Protein AF-0000000076605919 (afdb_homodimer)

pLDDT: mean 91.1, std 8.18, range [46.09, 98.62]

Structure (mmCIF, N/CA/C/O backbone):
data_AF-0000000076605919-model_v1
#
loop_
_entity.id
_entity.type
_entity.pdbx_description
1 polymer 'Transcriptional regulator, TetR family'
#
loop_
_atom_site.group_PDB
_atom_site.id
_atom_site.type_symbol
_atom_site.label_atom_id
_atom_site.label_alt_id
_atom_site.label_comp_id
_atom_site.label_asym_id
_atom_site.label_entity_id
_atom_site.label_seq_id
_atom_site.pdbx_PDB_ins_code
_atom_site.Cartn_x
_atom_site.Cartn_y
_atom_site.Cartn_z
_atom_site.occupancy
_atom_site.B_iso_or_equiv
_atom_site.auth_seq_id
_atom_site.auth_comp_id
_atom_site.auth_asym_id
_atom_site.auth_atom_id
_atom_site.pdbx_PDB_model_num
ATOM 1 N N . MET A 1 1 ? -5.254 40.125 13.047 1 65 1 MET A N 1
ATOM 2 C CA . MET A 1 1 ? -5.957 39.031 12.359 1 65 1 MET A CA 1
ATOM 3 C C . MET A 1 1 ? -7.449 39.344 12.266 1 65 1 MET A C 1
ATOM 5 O O . MET A 1 1 ? -8.062 39.75 13.25 1 65 1 MET A O 1
ATOM 9 N N . GLU A 1 2 ? -7.906 39.219 11.023 1 86.38 2 GLU A N 1
ATOM 10 C CA . GLU A 1 2 ? -9.336 39.438 10.82 1 86.38 2 GLU A CA 1
ATOM 11 C C . GLU A 1 2 ? -10.164 38.406 11.594 1 86.38 2 GLU A C 1
ATOM 13 O O . GLU A 1 2 ? -9.695 37.281 11.867 1 86.38 2 GLU A O 1
ATOM 18 N N . ILE A 1 3 ? -11.234 38.875 12.297 1 90.44 3 ILE A N 1
ATOM 19 C CA . ILE A 1 3 ? -12.125 38.062 13.125 1 90.44 3 ILE A CA 1
ATOM 20 C C . ILE A 1 3 ? -12.422 36.75 12.43 1 90.44 3 ILE A C 1
ATOM 22 O O . ILE A 1 3 ? -12.516 35.688 13.078 1 90.44 3 ILE A O 1
ATOM 26 N N . ARG A 1 4 ? -12.5 36.781 11.195 1 92.44 4 ARG A N 1
ATOM 27 C CA . ARG A 1 4 ? -12.773 35.562 10.414 1 92.44 4 ARG A CA 1
ATOM 28 C C . ARG A 1 4 ? -11.648 34.531 10.57 1 92.44 4 ARG A C 1
ATOM 30 O O . ARG A 1 4 ? -11.914 33.375 10.797 1 92.44 4 ARG A O 1
ATOM 37 N N . GLU A 1 5 ? -10.445 35 10.492 1 92.56 5 GLU A N 1
ATOM 38 C CA . GLU A 1 5 ? -9.281 34.125 10.594 1 92.56 5 GLU A CA 1
ATOM 39 C C . GLU A 1 5 ? -9.148 33.562 12.008 1 92.56 5 GLU A C 1
ATOM 41 O O . GLU A 1 5 ? -8.742 32.406 12.188 1 92.56 5 GLU A O 1
ATOM 46 N N . ARG A 1 6 ? -9.484 34.344 12.914 1 93.38 6 ARG A N 1
ATOM 47 C CA . ARG A 1 6 ? -9.422 33.906 14.297 1 93.38 6 ARG A CA 1
ATOM 48 C C . ARG A 1 6 ? -10.438 32.812 14.57 1 93.38 6 ARG A C 1
ATOM 50 O O . ARG A 1 6 ? -10.148 31.859 15.297 1 93.38 6 ARG A O 1
ATOM 57 N N . ILE A 1 7 ? -11.609 33 14 1 94.19 7 ILE A N 1
ATOM 58 C CA . ILE A 1 7 ? -12.648 32 14.156 1 94.19 7 ILE A CA 1
ATOM 59 C C . ILE A 1 7 ? -12.188 30.688 13.523 1 94.19 7 ILE A C 1
ATOM 61 O O . ILE A 1 7 ? -12.312 29.625 14.125 1 94.19 7 ILE A O 1
ATOM 65 N N . LEU A 1 8 ? -11.609 30.781 12.398 1 94.19 8 LEU A N 1
ATOM 66 C CA . LEU A 1 8 ? -11.164 29.594 11.672 1 94.19 8 LEU A CA 1
ATOM 67 C C . LEU A 1 8 ? -10.07 28.875 12.445 1 94.19 8 LEU A C 1
ATOM 69 O O . LEU A 1 8 ? -10.086 27.641 12.539 1 94.19 8 LEU A O 1
ATOM 73 N N . ASP A 1 9 ? -9.18 29.609 12.969 1 93.19 9 ASP A N 1
ATOM 74 C CA . ASP A 1 9 ? -8.07 29.016 13.711 1 93.19 9 ASP A CA 1
ATOM 75 C C . ASP A 1 9 ? -8.562 28.312 14.969 1 93.19 9 ASP A C 1
ATOM 77 O O . ASP A 1 9 ? -8.18 27.172 15.242 1 93.19 9 ASP A O 1
ATOM 81 N N . THR A 1 10 ? -9.398 29.016 15.664 1 95 10 THR A N 1
ATOM 82 C CA . THR A 1 10 ? -9.914 28.453 16.922 1 95 10 THR A CA 1
ATOM 83 C C . THR A 1 10 ? -10.805 27.25 16.641 1 95 10 THR A C 1
ATOM 85 O O . THR A 1 10 ? -10.633 26.203 17.25 1 95 10 THR A O 1
ATOM 88 N N . ALA A 1 11 ? -11.773 27.453 15.766 1 95.69 11 ALA A N 1
ATOM 89 C CA . ALA A 1 11 ? -12.68 26.359 15.43 1 95.69 11 ALA A CA 1
ATOM 90 C C . ALA A 1 11 ? -11.922 25.172 14.852 1 95.69 11 ALA A C 1
ATOM 92 O O . ALA A 1 11 ? -12.18 24.016 15.211 1 95.69 11 ALA A O 1
ATOM 93 N N . GLY A 1 12 ? -10.984 25.438 13.953 1 94.44 12 GLY A N 1
ATOM 94 C CA . GLY A 1 12 ? -10.164 24.391 13.375 1 94.44 12 GLY A CA 1
ATOM 95 C C . GLY A 1 12 ? -9.43 23.562 14.414 1 94.44 12 GLY A C 1
ATOM 96 O O . GLY A 1 12 ? -9.438 22.328 14.352 1 94.44 12 GLY A O 1
ATOM 97 N N . LYS A 1 13 ? -8.867 24.281 15.336 1 93.69 13 LYS A N 1
ATOM 98 C CA . LYS A 1 13 ? -8.156 23.609 16.406 1 93.69 13 LYS A CA 1
ATOM 99 C C . LYS A 1 13 ? -9.102 22.75 17.25 1 93.69 13 LYS A C 1
ATOM 101 O O . LYS A 1 13 ? -8.75 21.641 17.656 1 93.69 13 LYS A O 1
ATOM 106 N N . MET A 1 14 ? -10.227 23.312 17.469 1 95.56 14 MET A N 1
ATOM 107 C CA . MET A 1 14 ? -11.219 22.562 18.234 1 95.56 14 MET A CA 1
ATOM 108 C C . MET A 1 14 ? -11.656 21.312 17.469 1 95.56 14 MET A C 1
ATOM 110 O O . MET A 1 14 ? -11.781 20.234 18.062 1 95.56 14 MET A O 1
ATOM 114 N N . PHE A 1 15 ? -11.875 21.469 16.156 1 95.5 15 PHE A N 1
ATOM 115 C CA . PHE A 1 15 ? -12.234 20.328 15.328 1 95.5 15 PHE A CA 1
ATOM 116 C C . PHE A 1 15 ? -11.156 19.25 15.398 1 95.5 15 PHE A C 1
ATOM 118 O O . PHE A 1 15 ? -11.461 18.062 15.602 1 95.5 15 PHE A O 1
ATOM 125 N N . PHE A 1 16 ? -9.945 19.641 15.383 1 91.06 16 PHE A N 1
ATOM 126 C CA . PHE A 1 16 ? -8.797 18.75 15.344 1 91.06 16 PHE A CA 1
ATOM 127 C C . PHE A 1 16 ? -8.648 18 16.672 1 91.06 16 PHE A C 1
ATOM 129 O O . PHE A 1 16 ? -8.266 16.828 16.688 1 91.06 16 PHE A O 1
ATOM 136 N N . THR A 1 17 ? -8.93 18.688 17.75 1 91 17 THR A N 1
ATOM 137 C CA . THR A 1 17 ? -8.57 18.156 19.062 1 91 17 THR A CA 1
ATOM 138 C C . THR A 1 17 ? -9.758 17.422 19.672 1 91 17 THR A C 1
ATOM 140 O O . THR A 1 17 ? -9.578 16.469 20.438 1 91 17 THR A O 1
ATOM 143 N N . GLU A 1 18 ? -10.953 17.859 19.297 1 92.25 18 GLU A N 1
ATOM 144 C CA . GLU A 1 18 ? -12.109 17.328 20.016 1 92.25 18 GLU A CA 1
ATOM 145 C C . GLU A 1 18 ? -12.992 16.484 19.094 1 92.25 18 GLU A C 1
ATOM 147 O O . GLU A 1 18 ? -13.852 15.734 19.562 1 92.25 18 GLU A O 1
ATOM 152 N N . GLY A 1 19 ? -12.766 16.625 17.844 1 92.81 19 GLY A N 1
ATOM 153 C CA . GLY A 1 19 ? -13.688 16.047 16.875 1 92.81 19 GLY A CA 1
ATOM 154 C C . GLY A 1 19 ? -14.711 17.031 16.359 1 92.81 19 GLY A C 1
ATOM 155 O O . GLY A 1 19 ? -15.141 17.938 17.078 1 92.81 19 GLY A O 1
ATOM 156 N N . ILE A 1 20 ? -15.141 16.797 15.188 1 94.88 20 ILE A N 1
ATOM 157 C CA . ILE A 1 20 ? -16 17.75 14.5 1 94.88 20 ILE A CA 1
ATOM 158 C C . ILE A 1 20 ? -17.391 17.75 15.156 1 94.88 20 ILE A C 1
ATOM 160 O O . ILE A 1 20 ? -17.938 18.828 15.438 1 94.88 20 ILE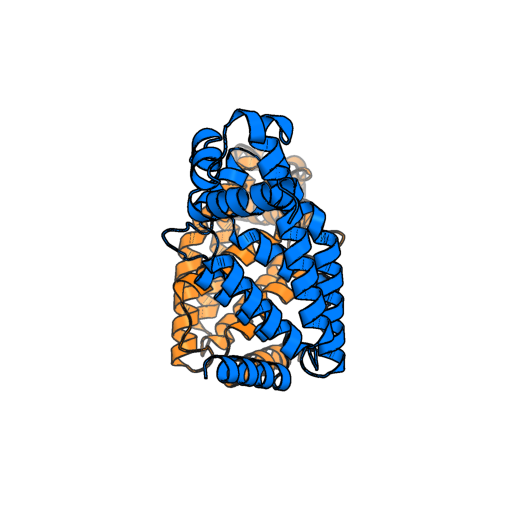 A O 1
ATOM 164 N N . ARG A 1 21 ? -17.938 16.594 15.422 1 93.06 21 ARG A N 1
ATOM 165 C CA . ARG A 1 21 ? -19.312 16.469 15.914 1 93.06 21 ARG A CA 1
ATOM 166 C C . ARG A 1 21 ? -19.438 17.047 17.312 1 93.06 21 ARG A C 1
ATOM 168 O O . ARG A 1 21 ? -20.5 17.578 17.688 1 93.06 21 ARG A O 1
ATOM 175 N N . ARG A 1 22 ? -18.469 17 18.031 1 93.12 22 ARG A N 1
ATOM 176 C CA . ARG A 1 22 ? -18.516 17.422 19.422 1 93.12 22 ARG A CA 1
ATOM 177 C C . ARG A 1 22 ? -18.438 18.938 19.547 1 93.12 22 ARG A C 1
ATOM 179 O O . ARG A 1 22 ? -18.875 19.5 20.562 1 93.12 22 ARG A O 1
ATOM 186 N N . VAL A 1 23 ? -17.891 19.5 18.625 1 96.38 23 VAL A N 1
ATOM 187 C CA . VAL A 1 23 ? -17.734 20.953 18.672 1 96.38 23 VAL A CA 1
ATOM 188 C C . VAL A 1 23 ? -19.031 21.641 18.266 1 96.38 23 VAL A C 1
ATOM 190 O O . VAL A 1 23 ? -19.625 21.297 17.219 1 96.38 23 VAL A O 1
ATOM 193 N N . THR A 1 24 ? -19.547 22.5 19.109 1 94.81 24 THR A N 1
ATOM 194 C CA . THR A 1 24 ? -20.766 23.266 18.797 1 94.81 24 THR A CA 1
ATOM 195 C C . THR A 1 24 ? -20.438 24.734 18.562 1 94.81 24 THR A C 1
ATOM 197 O O . THR A 1 24 ? -19.344 25.203 18.938 1 94.81 24 THR A O 1
ATOM 200 N N . MET A 1 25 ? -21.438 25.391 17.938 1 95.38 25 MET A N 1
ATOM 201 C CA . MET A 1 25 ? -21.266 26.828 17.734 1 95.38 25 MET A CA 1
ATOM 202 C C . MET A 1 25 ? -21.156 27.547 19.078 1 95.38 25 MET A C 1
ATOM 204 O O . MET A 1 25 ? -20.391 28.516 19.203 1 95.38 25 MET A O 1
ATOM 208 N N . ASP A 1 26 ? -21.844 27.016 20.016 1 95.69 26 ASP A N 1
ATOM 209 C CA . ASP A 1 26 ? -21.797 27.594 21.359 1 95.69 26 ASP A CA 1
ATOM 210 C C . ASP A 1 26 ? -20.406 27.453 21.969 1 95.69 26 ASP A C 1
ATOM 212 O O . ASP A 1 26 ? -19.891 28.375 22.594 1 95.69 26 ASP A O 1
ATOM 216 N N . ALA A 1 27 ? -19.844 26.391 21.828 1 96.38 27 ALA A N 1
ATOM 217 C CA . ALA A 1 27 ? -18.516 26.125 22.375 1 96.38 27 ALA A CA 1
ATOM 218 C C . ALA A 1 27 ? -17.469 27.016 21.719 1 96.38 27 ALA A C 1
ATOM 220 O O . ALA A 1 27 ? -16.562 27.516 22.391 1 96.38 27 ALA A O 1
ATOM 221 N N . ILE A 1 28 ? -17.562 27.141 20.391 1 96.75 28 ILE A N 1
ATOM 222 C CA . ILE A 1 28 ? -16.641 27.984 19.656 1 96.75 28 ILE A CA 1
ATOM 223 C C . ILE A 1 28 ? -16.766 29.422 20.156 1 96.75 28 ILE A C 1
ATOM 225 O O . ILE A 1 28 ? -15.758 30.094 20.422 1 96.75 28 ILE A O 1
ATOM 229 N N . ALA A 1 29 ? -17.969 29.875 20.312 1 96.44 29 ALA A N 1
ATOM 230 C CA . ALA A 1 29 ? -18.234 31.234 20.781 1 96.44 29 ALA A CA 1
ATOM 231 C C . ALA A 1 29 ? -17.625 31.453 22.172 1 96.44 29 ALA A C 1
ATOM 233 O O . ALA A 1 29 ? -16.984 32.469 22.406 1 96.44 29 ALA A O 1
ATOM 234 N N . ARG A 1 30 ? -17.844 30.5 23 1 96.5 30 ARG A N 1
ATOM 235 C CA . ARG A 1 30 ? -17.328 30.578 24.359 1 96.5 30 ARG A CA 1
ATOM 236 C C . ARG A 1 30 ? -15.805 30.625 24.375 1 96.5 30 ARG A C 1
ATOM 238 O O . ARG A 1 30 ? -15.211 31.438 25.094 1 96.5 30 ARG A O 1
ATOM 245 N N . LYS A 1 31 ? -15.219 29.844 23.609 1 95.69 31 LYS A N 1
ATOM 246 C CA . LYS A 1 31 ? -13.766 29.781 23.547 1 95.69 31 LYS A CA 1
ATOM 247 C C . LYS A 1 31 ? -13.188 31.094 23.016 1 95.69 31 LYS A C 1
ATOM 249 O O . LYS A 1 31 ? -12.109 31.516 23.438 1 95.69 31 LYS A O 1
ATOM 254 N N . MET A 1 32 ? -13.906 31.688 22.125 1 95.25 32 MET A N 1
ATOM 255 C CA . MET A 1 32 ? -13.453 32.938 21.484 1 95.25 32 MET A CA 1
ATOM 256 C C . MET A 1 32 ? -13.805 34.156 22.328 1 95.25 32 MET A C 1
ATOM 258 O O . MET A 1 32 ? -13.297 35.25 22.094 1 95.25 32 MET A O 1
ATOM 262 N N . GLY A 1 33 ? -14.688 33.938 23.266 1 94.81 33 GLY A N 1
ATOM 263 C CA . GLY A 1 33 ? -15.148 35.031 24.078 1 94.81 33 GLY A CA 1
ATOM 264 C C . GLY A 1 33 ? -16.062 36 23.328 1 94.81 33 GLY A C 1
ATOM 265 O O . GLY A 1 33 ? -15.945 37.219 23.469 1 94.81 33 GLY A O 1
ATOM 266 N N . MET A 1 34 ? -16.812 35.438 22.453 1 94.5 34 MET A N 1
ATOM 267 C CA . MET A 1 34 ? -17.75 36.25 21.688 1 94.5 34 MET A CA 1
ATOM 268 C C . MET A 1 34 ? -19.141 35.625 21.672 1 94.5 34 MET A C 1
ATOM 270 O O . MET A 1 34 ? -19.328 34.5 22.141 1 94.5 34 MET A O 1
ATOM 274 N N . SER A 1 35 ? -20.125 36.406 21.203 1 92.5 35 SER A N 1
ATOM 275 C CA . SER A 1 35 ? -21.484 35.875 21.109 1 92.5 35 SER A CA 1
ATOM 276 C C . SER A 1 35 ? -21.625 34.938 19.906 1 92.5 35 SER A C 1
ATOM 278 O O . SER A 1 35 ? -20.922 35.094 18.906 1 92.5 35 SER A O 1
ATOM 280 N N . LYS A 1 36 ? -22.578 34.062 20.062 1 93.75 36 LYS A N 1
ATOM 281 C CA . LYS A 1 36 ? -22.938 33.219 18.938 1 93.75 36 LYS A CA 1
ATOM 282 C C . LYS A 1 36 ? -23.422 34.031 17.734 1 93.75 36 LYS A C 1
ATOM 284 O O . LYS A 1 36 ? -23.141 33.688 16.594 1 93.75 36 LYS A O 1
ATOM 289 N N . ARG A 1 37 ? -24.031 35.062 18.031 1 94.06 37 ARG A N 1
ATOM 290 C CA . ARG A 1 37 ? -24.547 35.969 16.984 1 94.06 37 ARG A CA 1
ATOM 291 C C . ARG A 1 37 ? -23.406 36.5 16.141 1 94.06 37 ARG A C 1
ATOM 293 O O . ARG A 1 37 ? -23.516 36.594 14.914 1 94.06 37 ARG A O 1
ATOM 300 N N . THR A 1 38 ? -22.375 36.875 16.719 1 93.81 38 THR A N 1
ATOM 301 C CA . THR A 1 38 ? -21.203 37.406 16.031 1 93.81 38 THR A CA 1
ATOM 302 C C . THR A 1 38 ? -20.641 36.375 15.055 1 93.81 38 THR A C 1
ATOM 304 O O . THR A 1 38 ? -20.25 36.719 13.938 1 93.81 38 THR A O 1
ATOM 307 N N . ILE A 1 39 ? -20.594 35.125 15.492 1 94.94 39 ILE A N 1
ATOM 308 C CA . ILE A 1 39 ? -20.047 34.062 14.641 1 94.94 39 ILE A CA 1
ATOM 309 C C . ILE A 1 39 ? -20.969 33.844 13.445 1 94.94 39 ILE A C 1
ATOM 311 O O . ILE A 1 39 ? -20.5 33.688 12.32 1 94.94 39 ILE A O 1
ATOM 315 N N . TYR A 1 40 ? -22.281 34.031 13.688 1 94.69 40 TYR A N 1
ATOM 316 C CA . TYR A 1 40 ? -23.281 33.781 12.648 1 94.69 40 TYR A CA 1
ATOM 317 C C . TYR A 1 40 ? -23.312 34.906 11.633 1 94.69 40 TYR A C 1
ATOM 319 O O . TYR A 1 40 ? -23.797 34.75 10.516 1 94.69 40 TYR A O 1
ATOM 327 N N . GLU A 1 41 ? -22.797 36 12.031 1 95 41 GLU A N 1
ATOM 328 C CA . GLU A 1 41 ? -22.656 37.094 11.094 1 95 41 GLU A CA 1
ATOM 329 C C . GLU A 1 41 ? -21.594 36.812 10.039 1 95 41 GLU A C 1
ATOM 331 O O . GLU A 1 41 ? -21.656 37.344 8.93 1 95 41 GLU A O 1
ATOM 336 N N . ILE A 1 42 ? -20.734 36.062 10.391 1 94.5 42 ILE A N 1
ATOM 337 C CA . ILE A 1 42 ? -19.594 35.781 9.523 1 94.5 42 ILE A CA 1
ATOM 338 C C . ILE A 1 42 ? -19.781 34.438 8.82 1 94.5 42 ILE A C 1
ATOM 340 O O . ILE A 1 42 ? -19.469 34.312 7.637 1 94.5 42 ILE A O 1
ATOM 344 N N . PHE A 1 43 ? -20.297 33.406 9.609 1 96.31 43 PHE A N 1
ATOM 345 C CA . PHE A 1 43 ? -20.516 32.062 9.07 1 96.31 43 PHE A CA 1
ATOM 346 C C . PHE A 1 43 ? -21.969 31.641 9.281 1 96.31 43 PHE A C 1
ATOM 348 O O . PHE A 1 43 ? -22.516 31.781 10.375 1 96.31 43 PHE A O 1
ATOM 355 N N . LYS A 1 44 ? -22.469 31.031 8.258 1 94.88 44 LYS A N 1
ATOM 356 C CA . LYS A 1 44 ? -23.875 30.656 8.273 1 94.88 44 LYS A CA 1
ATOM 357 C C . LYS A 1 44 ? -24.109 29.484 9.234 1 94.88 44 LYS A C 1
ATOM 359 O O . LYS A 1 44 ? -25.141 29.438 9.898 1 94.88 44 LYS A O 1
ATOM 364 N N . ASP A 1 45 ? -23.234 28.594 9.242 1 93.56 45 ASP A N 1
ATOM 365 C CA . ASP A 1 45 ? -23.359 27.406 10.078 1 93.56 45 ASP A CA 1
ATOM 366 C C . ASP A 1 45 ? -22.016 26.734 10.312 1 93.56 45 ASP A C 1
ATOM 368 O O . ASP A 1 45 ? -20.984 27.25 9.852 1 93.56 45 ASP A O 1
ATOM 372 N N . LYS A 1 46 ? -22 25.75 11.078 1 93.44 46 LYS A N 1
ATOM 373 C CA . LYS A 1 46 ? -20.797 25.031 11.43 1 93.44 46 LYS A CA 1
ATOM 374 C C . LYS A 1 46 ? -20.125 24.438 10.188 1 93.44 46 LYS A C 1
ATOM 376 O O . LYS A 1 46 ? -18.891 24.375 10.102 1 93.44 46 LYS A O 1
ATOM 381 N N . ASN A 1 47 ? -20.906 24.031 9.227 1 92.94 47 ASN A N 1
ATOM 382 C CA . ASN A 1 47 ? -20.359 23.438 8.008 1 92.94 47 ASN A CA 1
ATOM 383 C C . ASN A 1 47 ? -19.516 24.422 7.219 1 92.94 47 ASN A C 1
ATOM 385 O O . ASN A 1 47 ? -18.5 24.047 6.625 1 92.94 47 ASN A O 1
ATOM 389 N N . GLU A 1 48 ? -19.938 25.547 7.227 1 94.81 48 GLU A N 1
ATOM 390 C CA . GLU A 1 48 ? -19.172 26.578 6.543 1 94.81 48 GLU A CA 1
ATOM 391 C C . GLU A 1 48 ? -17.828 26.812 7.234 1 94.81 48 GLU A C 1
ATOM 393 O O . GLU A 1 48 ? -16.812 27.016 6.574 1 94.81 48 GLU A O 1
ATOM 398 N N . ILE A 1 49 ? -17.859 26.828 8.523 1 95.62 49 ILE A N 1
ATOM 399 C CA . ILE A 1 49 ? -16.625 26.984 9.289 1 95.62 49 ILE A CA 1
ATOM 400 C C . ILE A 1 49 ? -15.695 25.812 9.008 1 95.62 49 ILE A C 1
ATOM 402 O O . ILE A 1 49 ? -14.492 26 8.797 1 95.62 49 ILE A O 1
ATOM 406 N N . LEU A 1 50 ? -16.281 24.641 9 1 94.94 50 LEU A N 1
ATOM 407 C CA . LEU A 1 50 ? -15.508 23.438 8.758 1 94.94 50 LEU A CA 1
ATOM 408 C C . LEU A 1 50 ? -14.844 23.469 7.391 1 94.94 50 LEU A C 1
ATOM 410 O O . LEU A 1 50 ? -13.633 23.234 7.277 1 94.94 50 LEU A O 1
ATOM 414 N N . ARG A 1 51 ? -15.57 23.812 6.434 1 92.94 51 ARG A N 1
ATOM 415 C CA . ARG A 1 51 ? -15.039 23.891 5.074 1 92.94 51 ARG A CA 1
ATOM 416 C C . ARG A 1 51 ? -13.922 24.922 4.977 1 92.94 51 ARG A C 1
ATOM 418 O O . ARG A 1 51 ? -12.883 24.656 4.371 1 92.94 51 ARG A O 1
ATOM 425 N N . ALA A 1 52 ? -14.195 26.016 5.527 1 93.94 52 ALA A N 1
ATOM 426 C CA . ALA A 1 52 ? -13.203 27.094 5.484 1 93.94 52 ALA A CA 1
ATOM 427 C C . ALA A 1 52 ? -11.953 26.719 6.273 1 93.94 52 ALA A C 1
ATOM 429 O O . ALA A 1 52 ? -10.836 27.062 5.879 1 93.94 52 ALA A O 1
ATOM 430 N N . SER A 1 53 ? -12.156 26.094 7.395 1 93.06 53 SER A N 1
ATOM 431 C CA . SER A 1 53 ? -11.023 25.672 8.211 1 93.06 53 SER A CA 1
ATOM 432 C C . SER A 1 53 ? -10.172 24.641 7.492 1 93.06 53 SER A C 1
ATOM 434 O O . SER A 1 53 ? -8.945 24.641 7.609 1 93.06 53 SER A O 1
ATOM 436 N N . ILE A 1 54 ? -10.758 23.75 6.773 1 89.62 54 ILE A N 1
ATOM 437 C CA . ILE A 1 54 ? -10.055 22.75 5.992 1 89.62 54 ILE A CA 1
ATOM 438 C C . ILE A 1 54 ? -9.25 23.422 4.883 1 89.62 54 ILE A C 1
ATOM 440 O O . ILE A 1 54 ? -8.078 23.109 4.676 1 89.62 54 ILE A O 1
ATOM 444 N N . ALA A 1 55 ? -9.93 24.328 4.246 1 88.81 55 ALA A N 1
ATOM 445 C CA . ALA A 1 55 ? -9.25 25.062 3.184 1 88.81 55 ALA A CA 1
ATOM 446 C C . ALA A 1 55 ? -8.039 25.812 3.721 1 88.81 55 ALA A C 1
ATOM 448 O O . ALA A 1 55 ? -6.988 25.859 3.072 1 88.81 55 ALA A O 1
ATOM 449 N N . ASP A 1 56 ? -8.227 26.359 4.84 1 88.75 56 ASP A N 1
ATOM 450 C CA . ASP A 1 56 ? -7.141 27.094 5.484 1 88.75 56 ASP A CA 1
ATOM 451 C C . ASP A 1 56 ? -5.988 26.172 5.855 1 88.75 56 ASP A C 1
ATOM 453 O O . ASP A 1 56 ? -4.82 26.516 5.676 1 88.75 56 ASP A O 1
ATOM 457 N N . LEU A 1 57 ? -6.309 25.094 6.34 1 84.69 57 LEU A N 1
ATOM 458 C CA . LEU A 1 57 ? -5.309 24.109 6.719 1 84.69 57 LEU A CA 1
ATOM 459 C C . LEU A 1 57 ? -4.531 23.625 5.5 1 84.69 57 LEU A C 1
ATOM 461 O O . LEU A 1 57 ? -3.307 23.484 5.555 1 84.69 57 LEU A O 1
ATOM 465 N N . ILE A 1 58 ? -5.203 23.359 4.492 1 84.88 58 ILE A N 1
ATOM 466 C CA . ILE A 1 58 ? -4.586 22.922 3.248 1 84.88 58 ILE A CA 1
ATOM 467 C C . ILE A 1 58 ? -3.607 23.969 2.748 1 84.88 58 ILE A C 1
ATOM 469 O O . ILE A 1 58 ? -2.48 23.656 2.361 1 84.88 58 ILE A O 1
ATOM 473 N N . ALA A 1 59 ? -4.062 25.219 2.771 1 87.31 59 ALA A N 1
ATOM 474 C CA . ALA A 1 59 ? -3.221 26.312 2.316 1 87.31 59 ALA A CA 1
ATOM 475 C C . ALA A 1 59 ? -1.972 26.453 3.182 1 87.31 59 ALA A C 1
ATOM 477 O O . ALA A 1 59 ? -0.874 26.672 2.668 1 87.31 59 ALA A O 1
ATOM 478 N N . LYS A 1 60 ? -2.137 26.297 4.422 1 87.69 60 LYS A N 1
ATOM 479 C CA . LYS A 1 60 ? -1.014 26.375 5.352 1 87.69 60 LYS A CA 1
ATOM 480 C C . LYS A 1 60 ? -0.02 25.25 5.117 1 87.69 60 LYS A C 1
ATOM 482 O O . LYS A 1 60 ? 1.193 25.453 5.145 1 87.69 60 LYS A O 1
ATOM 487 N N . ASN A 1 61 ? -0.519 24.047 4.965 1 87 61 ASN A N 1
ATOM 488 C CA . ASN A 1 61 ? 0.34 22.906 4.695 1 87 61 ASN A CA 1
ATOM 489 C C . ASN A 1 61 ? 1.107 23.062 3.387 1 87 61 ASN A C 1
ATOM 491 O O . ASN A 1 61 ? 2.285 22.719 3.303 1 87 61 ASN A O 1
ATOM 495 N N . GLU A 1 62 ? 0.436 23.562 2.4 1 86.75 62 GLU A N 1
ATOM 496 C CA . GLU A 1 62 ? 1.079 23.797 1.112 1 86.75 62 GLU A CA 1
ATOM 497 C C . GLU A 1 62 ? 2.217 24.812 1.243 1 86.75 62 GLU A C 1
ATOM 499 O O . GLU A 1 62 ? 3.273 24.641 0.631 1 86.75 62 GLU A O 1
ATOM 504 N N . LEU A 1 63 ? 1.977 25.828 1.983 1 91.75 63 LEU A N 1
ATOM 505 C CA . LEU A 1 63 ? 3.004 26.828 2.203 1 91.75 63 LEU A CA 1
ATOM 506 C C . LEU A 1 63 ? 4.203 26.234 2.932 1 91.75 63 LEU A C 1
ATOM 508 O O . LEU A 1 63 ? 5.352 26.516 2.572 1 91.75 63 LEU A O 1
ATOM 512 N N . GLU A 1 64 ? 3.904 25.453 3.895 1 91.88 64 GLU A N 1
ATOM 513 C CA . GLU A 1 64 ? 4.969 24.812 4.66 1 91.88 64 GLU A CA 1
ATOM 514 C C . GLU A 1 64 ? 5.785 23.859 3.789 1 91.88 64 GLU A C 1
ATOM 516 O O . GLU A 1 64 ? 7.012 23.812 3.883 1 91.88 64 GLU A O 1
ATOM 521 N N . LEU A 1 65 ? 5.164 23.125 2.984 1 89.56 65 LEU A N 1
ATOM 522 C CA . LEU A 1 65 ? 5.836 22.172 2.111 1 89.56 65 LEU A CA 1
ATOM 523 C C . LEU A 1 65 ? 6.664 22.906 1.052 1 89.56 65 LEU A C 1
ATOM 525 O O . LEU A 1 65 ? 7.734 22.422 0.664 1 89.56 65 LEU A O 1
ATOM 529 N N . ASN A 1 66 ? 6.098 23.984 0.591 1 92.19 66 ASN A N 1
ATOM 530 C CA . ASN A 1 66 ? 6.855 24.781 -0.368 1 92.19 66 ASN A CA 1
ATOM 531 C C . ASN A 1 66 ? 8.109 25.375 0.261 1 92.19 66 ASN A C 1
ATOM 533 O O . ASN A 1 66 ? 9.164 25.438 -0.379 1 92.19 66 ASN A O 1
ATOM 537 N N . GLU A 1 67 ? 7.973 25.797 1.45 1 95.44 67 GLU A N 1
ATOM 538 C CA . GLU A 1 67 ? 9.141 26.297 2.168 1 95.44 67 GLU A CA 1
ATOM 539 C C . GLU A 1 67 ? 10.172 25.188 2.375 1 95.44 67 GLU A C 1
ATOM 541 O O . GLU A 1 67 ? 11.375 25.422 2.26 1 95.44 67 GLU A O 1
ATOM 546 N N . LEU A 1 68 ? 9.695 24.047 2.682 1 94.94 68 LEU A N 1
ATOM 547 C CA . LEU A 1 68 ? 10.57 22.891 2.848 1 94.94 68 LEU A CA 1
ATOM 548 C C . LEU A 1 68 ? 11.32 22.578 1.556 1 94.94 68 LEU A C 1
ATOM 550 O O . LEU A 1 68 ? 12.508 22.266 1.583 1 94.94 68 LEU A O 1
ATOM 554 N N . LYS A 1 69 ? 10.633 22.672 0.494 1 94.12 69 LYS A N 1
ATOM 555 C CA . LYS A 1 69 ? 11.227 22.438 -0.818 1 94.12 69 LYS A CA 1
ATOM 556 C C . LYS A 1 69 ? 12.352 23.438 -1.098 1 94.12 69 LYS A C 1
ATOM 558 O O . LYS A 1 69 ? 13.398 23.062 -1.62 1 94.12 69 LYS A O 1
ATOM 563 N N . GLU A 1 70 ? 12.109 24.672 -0.729 1 94.88 70 GLU A N 1
ATOM 564 C CA . GLU A 1 70 ? 13.055 25.75 -1 1 94.88 70 GLU A CA 1
ATOM 565 C C . GLU A 1 70 ? 14.297 25.625 -0.118 1 94.88 70 GLU A C 1
ATOM 567 O O . GLU A 1 70 ? 15.406 25.969 -0.542 1 94.88 70 GLU A O 1
ATOM 572 N N . ARG A 1 71 ? 14.133 25.094 0.984 1 95.38 71 ARG A N 1
ATOM 573 C CA . ARG A 1 71 ? 15.242 25.078 1.926 1 95.38 71 ARG A CA 1
ATOM 574 C C . ARG A 1 71 ? 16 23.766 1.851 1 95.38 71 ARG A C 1
ATOM 576 O O . ARG A 1 71 ? 17.125 23.656 2.365 1 95.38 71 ARG A O 1
ATOM 583 N N . SER A 1 72 ? 15.469 22.75 1.212 1 96.75 72 SER A N 1
ATOM 584 C CA . SER A 1 72 ? 16.109 21.438 1.131 1 96.75 72 SER A CA 1
ATOM 585 C C . SER A 1 72 ? 17.219 21.438 0.088 1 96.75 72 SER A C 1
ATOM 587 O O . SER A 1 72 ? 17.031 21.906 -1.035 1 96.75 72 SER A O 1
ATOM 589 N N . ALA A 1 73 ? 18.359 20.875 0.48 1 96.31 73 ALA A N 1
ATOM 590 C CA . ALA A 1 73 ? 19.531 20.875 -0.389 1 96.31 73 ALA A CA 1
ATOM 591 C C . ALA A 1 73 ? 19.438 19.766 -1.432 1 96.31 73 ALA A C 1
ATOM 593 O O . ALA A 1 73 ? 20.094 19.844 -2.48 1 96.31 73 ALA A O 1
ATOM 594 N N . ASN A 1 74 ? 18.766 18.766 -1.18 1 97.12 74 ASN A N 1
ATOM 595 C CA . ASN A 1 74 ? 18.609 17.625 -2.076 1 97.12 74 ASN A CA 1
ATOM 596 C C . ASN A 1 74 ? 17.297 16.875 -1.819 1 97.12 74 ASN A C 1
ATOM 598 O O . ASN A 1 74 ? 16.531 17.25 -0.931 1 97.12 74 ASN A O 1
ATOM 602 N N . SER A 1 75 ? 17.016 15.922 -2.619 1 97.75 75 SER A N 1
ATOM 603 C CA . SER A 1 75 ? 15.742 15.195 -2.582 1 97.75 75 SER A CA 1
ATOM 604 C C . SER A 1 75 ? 15.562 14.477 -1.251 1 97.75 75 SER A C 1
ATOM 606 O O . SER A 1 75 ? 14.453 14.422 -0.717 1 97.75 75 SER A O 1
ATOM 608 N N . MET A 1 76 ? 16.625 13.961 -0.662 1 97.88 76 MET A N 1
ATOM 609 C CA . MET A 1 76 ? 16.516 13.188 0.57 1 97.88 76 MET A CA 1
ATOM 610 C C . MET A 1 76 ? 16.219 14.094 1.759 1 97.88 76 MET A C 1
ATOM 612 O O . MET A 1 76 ? 15.461 13.719 2.656 1 97.88 76 MET A O 1
ATOM 616 N N . GLU A 1 77 ? 16.781 15.266 1.783 1 97.38 77 GLU A N 1
ATOM 617 C CA . GLU A 1 77 ? 16.438 16.234 2.818 1 97.38 77 GLU A CA 1
ATOM 618 C C . GLU A 1 77 ? 14.961 16.625 2.742 1 97.38 77 GLU A C 1
ATOM 620 O O . GLU A 1 77 ? 14.297 16.781 3.771 1 97.38 77 GLU A O 1
ATOM 625 N N . LEU A 1 78 ? 14.555 16.797 1.492 1 97.38 78 LEU A N 1
ATOM 626 C CA . LEU A 1 78 ? 13.148 17.109 1.3 1 97.38 78 LEU A CA 1
ATOM 627 C C . LEU A 1 78 ? 12.258 15.969 1.782 1 97.38 78 LEU A C 1
ATOM 629 O O . LEU A 1 78 ? 11.242 16.203 2.434 1 97.38 78 LEU A O 1
ATOM 633 N N . ILE A 1 79 ? 12.617 14.773 1.536 1 97.5 79 ILE A N 1
ATOM 634 C CA . ILE A 1 79 ? 11.859 13.586 1.922 1 97.5 79 ILE A CA 1
ATOM 635 C C . ILE A 1 79 ? 11.789 13.484 3.443 1 97.5 79 ILE A C 1
ATOM 637 O O . ILE A 1 79 ? 10.719 13.273 4.012 1 97.5 79 ILE A O 1
ATOM 641 N N . VAL A 1 80 ? 12.898 13.672 4.059 1 97.5 80 VAL A N 1
ATOM 642 C CA . VAL A 1 80 ? 12.945 13.57 5.512 1 97.5 80 VAL A CA 1
ATOM 643 C C . VAL A 1 80 ? 12.148 14.719 6.137 1 97.5 80 VAL A C 1
ATOM 645 O O . VAL A 1 80 ? 11.461 14.523 7.141 1 97.5 80 VAL A O 1
ATOM 648 N N . GLY A 1 81 ? 12.266 15.898 5.57 1 96.25 81 GLY A N 1
ATOM 649 C CA . GLY A 1 81 ? 11.438 17 6.02 1 96.25 81 GLY A CA 1
ATOM 650 C C . GLY A 1 81 ? 9.953 16.734 5.891 1 96.25 81 GLY A C 1
ATOM 651 O O . GLY A 1 81 ? 9.172 17.062 6.785 1 96.25 81 GLY A O 1
ATOM 652 N N . ALA A 1 82 ? 9.555 16.172 4.75 1 94.62 82 ALA A N 1
ATOM 653 C CA . ALA A 1 82 ? 8.156 15.805 4.531 1 94.62 82 ALA A CA 1
ATOM 654 C C . ALA A 1 82 ? 7.699 14.75 5.535 1 94.62 82 ALA A C 1
ATOM 656 O O . ALA A 1 82 ? 6.562 14.797 6.02 1 94.62 82 ALA A O 1
ATOM 657 N N . PHE A 1 83 ? 8.57 13.844 5.801 1 96.19 83 PHE A N 1
ATOM 658 C CA . PHE A 1 83 ? 8.297 12.812 6.797 1 96.19 83 PHE A CA 1
ATOM 659 C C . PHE A 1 83 ? 8.016 13.438 8.156 1 96.19 83 PHE A C 1
ATOM 661 O O . PHE A 1 83 ? 7.023 13.102 8.805 1 96.19 83 PHE A O 1
ATOM 668 N N . GLU A 1 84 ? 8.836 14.352 8.586 1 95.56 84 GLU A N 1
ATOM 669 C CA . GLU A 1 84 ? 8.664 15.031 9.867 1 95.56 84 GLU A CA 1
ATOM 670 C C . GLU A 1 84 ? 7.371 15.844 9.898 1 95.56 84 GLU A C 1
ATOM 672 O O . GLU A 1 84 ? 6.676 15.867 10.914 1 95.56 84 GLU A O 1
ATOM 677 N N . PHE A 1 85 ? 7.184 16.484 8.844 1 93.56 85 PHE A N 1
ATOM 678 C CA . PHE A 1 85 ? 5.945 17.234 8.719 1 93.56 85 PHE A CA 1
ATOM 679 C C . PHE A 1 85 ? 4.734 16.328 8.898 1 93.56 85 PHE A C 1
ATOM 681 O O . PHE A 1 85 ? 3.787 16.672 9.602 1 93.56 85 PHE A O 1
ATOM 688 N N . GLY A 1 86 ? 4.73 15.195 8.242 1 93 86 GLY A N 1
ATOM 689 C CA . GLY A 1 86 ? 3.643 14.234 8.367 1 93 86 GLY A CA 1
ATOM 690 C C . GLY A 1 86 ? 3.445 13.734 9.781 1 93 86 GLY A C 1
ATOM 691 O O . GLY A 1 86 ? 2.314 13.656 10.266 1 93 86 GLY A O 1
ATOM 692 N N . ILE A 1 87 ? 4.555 13.43 10.445 1 94.19 87 ILE A N 1
ATOM 693 C CA . ILE A 1 87 ? 4.492 12.961 11.82 1 94.19 87 ILE A CA 1
ATOM 694 C C . ILE A 1 87 ? 3.883 14.047 12.711 1 94.19 87 ILE A C 1
ATOM 696 O O . ILE A 1 87 ? 3.012 13.766 13.539 1 94.19 87 ILE A O 1
ATOM 700 N N . LYS A 1 88 ? 4.328 15.234 12.539 1 91.94 88 LYS A N 1
ATOM 701 C CA . LYS A 1 88 ? 3.814 16.359 13.312 1 91.94 88 LYS A CA 1
ATOM 702 C C . LYS A 1 88 ? 2.316 16.547 13.094 1 91.94 88 LYS A C 1
ATOM 704 O O . LYS A 1 88 ? 1.558 16.719 14.047 1 91.94 88 LYS A O 1
ATOM 709 N N . ALA A 1 89 ? 1.938 16.484 11.883 1 87.62 89 ALA A N 1
ATOM 710 C CA . ALA A 1 89 ? 0.532 16.672 11.531 1 87.62 89 ALA A CA 1
ATOM 711 C C . ALA A 1 89 ? -0.335 15.578 12.156 1 87.62 89 ALA A C 1
ATOM 713 O O . ALA A 1 89 ? -1.418 15.859 12.68 1 87.62 89 ALA A O 1
ATOM 714 N N . ILE A 1 90 ? 0.097 14.383 12.117 1 89.25 90 ILE A N 1
ATOM 715 C CA . ILE A 1 90 ? -0.641 13.242 12.648 1 89.25 90 ILE A CA 1
ATOM 716 C C . ILE A 1 90 ? -0.802 13.383 14.156 1 89.25 90 ILE A C 1
ATOM 718 O O . ILE A 1 90 ? -1.868 13.094 14.703 1 89.25 90 ILE A O 1
ATOM 722 N N . ASN A 1 91 ? 0.198 13.828 14.773 1 89.5 91 ASN A N 1
ATOM 723 C CA . ASN A 1 91 ? 0.181 13.953 16.219 1 89.5 91 ASN A CA 1
ATOM 724 C C . ASN A 1 91 ? -0.687 15.117 16.688 1 89.5 91 ASN A C 1
ATOM 726 O O . ASN A 1 91 ? -1.129 15.156 17.828 1 89.5 91 ASN A O 1
ATOM 730 N N . GLU A 1 92 ? -0.976 15.961 15.828 1 86.19 92 GLU A N 1
ATOM 731 C CA . GLU A 1 92 ? -1.732 17.156 16.172 1 86.19 92 GLU A CA 1
ATOM 732 C C . GLU A 1 92 ? -3.227 16.953 15.938 1 86.19 92 GLU A C 1
ATOM 734 O O . GLU A 1 92 ? -4.047 17.734 16.422 1 86.19 92 GLU A O 1
ATOM 739 N N . VAL A 1 93 ? -3.557 15.945 15.258 1 87.38 93 VAL A N 1
ATOM 740 C CA . VAL A 1 93 ? -4.957 15.781 14.883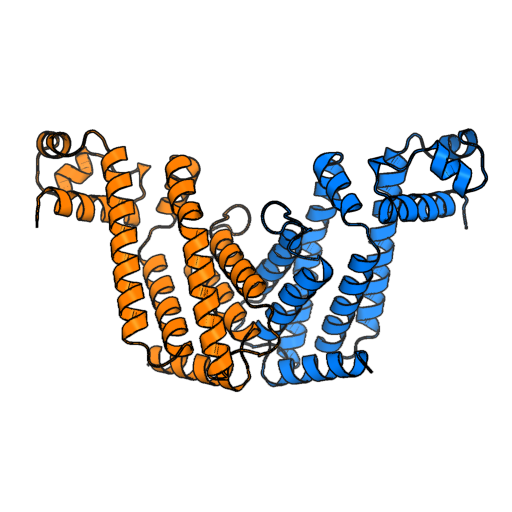 1 87.38 93 VAL A CA 1
ATOM 741 C C . VAL A 1 93 ? -5.543 14.562 15.586 1 87.38 93 VAL A C 1
ATOM 743 O O . VAL A 1 93 ? -4.953 13.477 15.562 1 87.38 93 VAL A O 1
ATOM 746 N N . ASN A 1 94 ? -6.613 14.781 16.188 1 85.06 94 ASN A N 1
ATOM 747 C CA . ASN A 1 94 ? -7.355 13.688 16.812 1 85.06 94 ASN A CA 1
ATOM 748 C C . ASN A 1 94 ? -7.914 12.727 15.773 1 85.06 94 ASN A C 1
ATOM 750 O O . ASN A 1 94 ? -8.5 13.156 14.773 1 85.06 94 ASN A O 1
ATOM 754 N N . PRO A 1 95 ? -7.699 11.469 16.031 1 81.75 95 PRO A N 1
ATOM 755 C CA . PRO A 1 95 ? -8.211 10.484 15.07 1 81.75 95 PRO A CA 1
ATOM 756 C C . PRO A 1 95 ? -9.711 10.617 14.836 1 81.75 95 PRO A C 1
ATOM 758 O O . PRO A 1 95 ? -10.195 10.32 13.742 1 81.75 95 PRO A O 1
ATOM 761 N N . VAL A 1 96 ? -10.398 11.023 15.805 1 85.31 96 VAL A N 1
ATOM 762 C CA . VAL A 1 96 ? -11.852 11.18 15.719 1 85.31 96 VAL A CA 1
ATOM 763 C C . VAL A 1 96 ? -12.195 12.188 14.625 1 85.31 96 VAL A C 1
ATOM 765 O O . VAL A 1 96 ? -13.234 12.078 13.977 1 85.31 96 VAL A O 1
ATOM 768 N N . TYR A 1 97 ? -11.312 13.102 14.398 1 88.94 97 TYR A N 1
ATOM 769 C CA . TYR A 1 97 ? -11.516 14.109 13.367 1 88.94 97 TYR A CA 1
ATOM 770 C C . TYR A 1 97 ? -11.734 13.469 12.008 1 88.94 97 TYR A C 1
ATOM 772 O O . TYR A 1 97 ? -12.688 13.797 11.305 1 88.94 97 TYR A O 1
ATOM 780 N N . PHE A 1 98 ? -10.93 12.531 11.664 1 82.31 98 PHE A N 1
ATOM 781 C CA . PHE A 1 98 ? -11 11.883 10.359 1 82.31 98 PHE A CA 1
ATOM 782 C C . PHE A 1 98 ? -12.203 10.953 10.289 1 82.31 98 PHE A C 1
ATOM 784 O O . PHE A 1 98 ? -12.836 10.836 9.242 1 82.31 98 PHE A O 1
ATOM 791 N N . GLU A 1 99 ? -12.438 10.375 11.344 1 83.69 99 GLU A N 1
ATOM 792 C CA . GLU A 1 99 ? -13.617 9.531 11.406 1 83.69 99 GLU A CA 1
ATOM 793 C C . GLU A 1 99 ? -14.891 10.336 11.172 1 83.69 99 GLU A C 1
ATOM 795 O O . GLU A 1 99 ? -15.766 9.922 10.406 1 83.69 99 GLU A O 1
ATOM 800 N N . ASP A 1 100 ? -14.961 11.414 11.812 1 88.69 100 ASP A N 1
ATOM 801 C CA . ASP A 1 100 ? -16.094 12.32 11.648 1 88.69 100 ASP A CA 1
ATOM 802 C C . ASP A 1 100 ? -16.234 12.766 10.195 1 88.69 100 ASP A C 1
ATOM 804 O O . ASP A 1 100 ? -17.344 12.742 9.641 1 88.69 100 ASP A O 1
ATOM 808 N N . LEU A 1 101 ? -15.141 13.156 9.688 1 87.62 101 LEU A N 1
ATOM 809 C CA . LEU A 1 101 ? -15.156 13.656 8.312 1 87.62 101 LEU A CA 1
ATOM 810 C C . LEU A 1 101 ? -15.617 12.57 7.348 1 87.62 101 LEU A C 1
ATOM 812 O O . LEU A 1 101 ? -16.453 12.828 6.477 1 87.62 101 LEU A O 1
ATOM 816 N N . GLU A 1 102 ? -15.086 11.406 7.477 1 82.88 102 GLU A N 1
ATOM 817 C CA . GLU A 1 102 ? -15.406 10.305 6.578 1 82.88 102 GLU A CA 1
ATOM 818 C C . GLU A 1 102 ? -16.859 9.883 6.711 1 82.88 102 GLU A C 1
ATOM 820 O O . GLU A 1 102 ? -17.547 9.656 5.707 1 82.88 102 GLU A O 1
ATOM 825 N N . LEU A 1 103 ? -17.391 9.844 7.895 1 86.19 103 LEU A N 1
ATOM 826 C CA . LEU A 1 103 ? -18.703 9.281 8.156 1 86.19 103 LEU A CA 1
ATOM 827 C C . LEU A 1 103 ? -19.797 10.328 7.969 1 86.19 103 LEU A C 1
ATOM 829 O O . LEU A 1 103 ? -20.875 10.023 7.449 1 86.19 103 LEU A O 1
ATOM 833 N N . TYR A 1 104 ? -19.5 11.531 8.32 1 89.94 104 TYR A N 1
ATOM 834 C CA . TYR A 1 104 ? -20.594 12.5 8.43 1 89.94 104 TYR A CA 1
ATOM 835 C C . TYR A 1 104 ? -20.453 13.602 7.383 1 89.94 104 TYR A C 1
ATOM 837 O O . TYR A 1 104 ? -21.391 14.352 7.125 1 89.94 104 TYR A O 1
ATOM 845 N N . TYR A 1 105 ? -19.297 13.695 6.809 1 89.69 105 TYR A N 1
ATOM 846 C CA . TYR A 1 105 ? -19.062 14.695 5.773 1 89.69 105 TYR A CA 1
ATOM 847 C C . TYR A 1 105 ? -18.359 14.086 4.566 1 89.69 105 TYR A C 1
ATOM 849 O O . TYR A 1 105 ? -17.312 14.547 4.145 1 89.69 105 TYR A O 1
ATOM 857 N N . PRO A 1 106 ? -18.984 13.172 3.945 1 86.06 106 PRO A N 1
ATOM 858 C CA . PRO A 1 106 ? -18.312 12.398 2.889 1 86.06 106 PRO A CA 1
ATOM 859 C C . PRO A 1 106 ? -17.922 13.258 1.691 1 86.06 106 PRO A C 1
ATOM 861 O O . PRO A 1 106 ? -16.891 13.008 1.061 1 86.06 106 PRO A O 1
ATOM 864 N N . GLU A 1 107 ? -18.719 14.211 1.377 1 84.31 107 GLU A N 1
ATOM 865 C CA . GLU A 1 107 ? -18.391 15.078 0.254 1 84.31 107 GLU A CA 1
ATOM 866 C C . GLU A 1 107 ? -17.109 15.883 0.537 1 84.31 107 GLU A C 1
ATOM 868 O O . GLU A 1 107 ? -16.25 15.992 -0.326 1 84.31 107 GLU A O 1
ATOM 873 N N . LEU A 1 108 ? -17.109 16.359 1.716 1 83.38 108 LEU A N 1
ATOM 874 C CA . LEU A 1 108 ? -15.922 17.125 2.117 1 83.38 108 LEU A CA 1
ATOM 875 C C . LEU A 1 108 ? -14.695 16.219 2.203 1 83.38 108 LEU A C 1
ATOM 877 O O . LEU A 1 108 ? -13.602 16.609 1.805 1 83.38 108 LEU A O 1
ATOM 881 N N . TRP A 1 109 ? -14.898 15.047 2.654 1 80.19 109 TRP A N 1
ATOM 882 C CA . TRP A 1 109 ? -13.844 14.039 2.732 1 80.19 109 TRP A CA 1
ATOM 883 C C . TRP A 1 109 ? -13.297 13.719 1.346 1 80.19 109 TRP A C 1
ATOM 885 O O . TRP A 1 109 ? -12.086 13.789 1.123 1 80.19 109 TRP A O 1
ATOM 895 N N . ASN A 1 110 ? -14.133 13.469 0.456 1 78.44 110 ASN A N 1
ATOM 896 C CA . ASN A 1 110 ? -13.734 13.109 -0.9 1 78.44 110 ASN A CA 1
ATOM 897 C C . ASN A 1 110 ? -13 14.25 -1.598 1 78.44 110 ASN A C 1
ATOM 899 O O . ASN A 1 110 ? -12.031 14.023 -2.318 1 78.44 110 ASN A O 1
ATOM 903 N N . GLU A 1 111 ? -13.484 15.359 -1.345 1 75.38 111 GLU A N 1
ATOM 904 C CA . GLU A 1 111 ? -12.859 16.531 -1.945 1 75.38 111 GLU A CA 1
ATOM 905 C C . GLU A 1 111 ? -11.461 16.766 -1.388 1 75.38 111 GLU A C 1
ATOM 907 O O . GLU A 1 111 ? -10.539 17.109 -2.129 1 75.38 111 GLU A O 1
ATOM 912 N N . THR A 1 112 ? -11.359 16.578 -0.144 1 74.06 112 THR A N 1
ATOM 913 C CA . THR A 1 112 ? -10.094 16.828 0.535 1 74.06 112 THR A CA 1
ATOM 914 C C . THR A 1 112 ? -9.086 15.719 0.236 1 74.06 112 THR A C 1
ATOM 916 O O . THR A 1 112 ? -7.918 15.992 -0.046 1 74.06 112 THR A O 1
ATOM 919 N N . MET A 1 113 ? -9.57 14.508 0.247 1 68.25 113 MET A N 1
ATOM 920 C CA . MET A 1 113 ? -8.688 13.367 0.033 1 68.25 113 MET A CA 1
ATOM 921 C C . MET A 1 113 ? -8.344 13.211 -1.445 1 68.25 113 MET A C 1
ATOM 923 O O . MET A 1 113 ? -7.207 12.891 -1.795 1 68.25 113 MET A O 1
ATOM 927 N N . TYR A 1 114 ? -9.328 13.516 -2.387 1 62.94 114 TYR A N 1
ATOM 928 C CA . TYR A 1 114 ? -9.164 13.195 -3.801 1 62.94 114 TYR A CA 1
ATOM 929 C C . TYR A 1 114 ? -8.602 14.383 -4.57 1 62.94 114 TYR A C 1
ATOM 931 O O . TYR A 1 114 ? -7.855 14.211 -5.535 1 62.94 114 TYR A O 1
ATOM 939 N N . ARG A 1 115 ? -9.094 15.555 -4.398 1 58.47 115 ARG A N 1
ATOM 940 C CA . ARG A 1 115 ? -8.695 16.688 -5.238 1 58.47 115 ARG A CA 1
ATOM 941 C C . ARG A 1 115 ? -7.18 16.797 -5.309 1 58.47 115 ARG A C 1
ATOM 943 O O . ARG A 1 115 ? -6.625 17.141 -6.359 1 58.47 115 ARG A O 1
ATOM 950 N N . ARG A 1 116 ? -6.578 16.344 -4.254 1 65.19 116 ARG A N 1
ATOM 951 C CA . ARG A 1 116 ? -5.18 16.766 -4.254 1 65.19 116 ARG A CA 1
ATOM 952 C C . ARG A 1 116 ? -4.273 15.609 -4.68 1 65.19 116 ARG A C 1
ATOM 954 O O . ARG A 1 116 ? -3.047 15.742 -4.672 1 65.19 116 ARG A O 1
ATOM 961 N N . LYS A 1 117 ? -4.93 14.688 -5.34 1 70.19 117 LYS A N 1
ATOM 962 C CA . LYS A 1 117 ? -4.156 13.484 -5.637 1 70.19 117 LYS A CA 1
ATOM 963 C C . LYS A 1 117 ? -3.271 13.695 -6.863 1 70.19 117 LYS A C 1
ATOM 965 O O . LYS A 1 117 ? -2.084 13.359 -6.84 1 70.19 117 LYS A O 1
ATOM 970 N N . GLN A 1 118 ? -3.742 14.344 -7.848 1 75.06 118 GLN A N 1
ATOM 971 C CA . GLN A 1 118 ? -2.953 14.516 -9.062 1 75.06 118 GLN A CA 1
ATOM 972 C C . GLN A 1 118 ? -1.718 15.375 -8.797 1 75.06 118 GLN A C 1
ATOM 974 O O . GLN A 1 118 ? -0.63 15.078 -9.297 1 75.06 118 GLN A O 1
ATOM 979 N N . GLU A 1 119 ? -1.927 16.359 -8.062 1 77.75 119 GLU A N 1
ATOM 980 C CA . GLU A 1 119 ? -0.794 17.219 -7.723 1 77.75 119 GLU A CA 1
ATOM 981 C C . GLU A 1 119 ? 0.235 16.469 -6.883 1 77.75 119 GLU A C 1
ATOM 983 O O . GLU A 1 119 ? 1.441 16.625 -7.086 1 77.75 119 GLU A O 1
ATOM 988 N N . SER A 1 120 ? -0.258 15.625 -6.102 1 86.06 120 SER A N 1
ATOM 989 C CA . SER A 1 120 ? 0.633 14.844 -5.254 1 86.06 120 SER A CA 1
ATOM 990 C C . SER A 1 120 ? 1.426 13.828 -6.07 1 86.06 120 SER A C 1
ATOM 992 O O . SER A 1 120 ? 2.607 13.602 -5.809 1 86.06 120 SER A O 1
ATOM 994 N N . TYR A 1 121 ? 0.786 13.336 -7.09 1 88.5 121 TYR A N 1
ATOM 995 C CA . TYR A 1 121 ? 1.455 12.391 -7.973 1 88.5 121 TYR A CA 1
ATOM 996 C C . TYR A 1 121 ? 2.627 13.047 -8.688 1 88.5 121 TYR A C 1
ATOM 998 O O . TYR A 1 121 ? 3.742 12.516 -8.68 1 88.5 121 TYR A O 1
ATOM 1006 N N . HIS A 1 122 ? 2.359 14.203 -9.211 1 89.44 122 HIS A N 1
ATOM 1007 C CA . HIS A 1 122 ? 3.385 14.906 -9.969 1 89.44 122 HIS A CA 1
ATOM 1008 C C . HIS A 1 122 ? 4.531 15.352 -9.07 1 89.44 122 HIS A C 1
ATOM 1010 O O . HIS A 1 122 ? 5.699 15.234 -9.445 1 89.44 122 HIS A O 1
ATOM 1016 N N . ASP A 1 123 ? 4.172 15.828 -7.926 1 90.88 123 ASP A N 1
ATOM 1017 C CA . ASP A 1 123 ? 5.195 16.281 -6.988 1 90.88 123 ASP A CA 1
ATOM 1018 C C . ASP A 1 123 ? 6.113 15.125 -6.578 1 90.88 123 ASP A C 1
ATOM 1020 O O . ASP A 1 123 ? 7.332 15.289 -6.516 1 90.88 123 ASP A O 1
ATOM 1024 N N . PHE A 1 124 ? 5.555 14.008 -6.348 1 94.94 124 PHE A N 1
ATOM 1025 C CA . PHE A 1 124 ? 6.371 12.875 -5.918 1 94.94 124 PHE A CA 1
ATOM 1026 C C . PHE A 1 124 ? 7.195 12.328 -7.078 1 94.94 124 PHE A C 1
ATOM 1028 O O . PHE A 1 124 ? 8.336 11.906 -6.887 1 94.94 124 PHE A O 1
ATOM 1035 N N . GLN A 1 125 ? 6.621 12.352 -8.242 1 96.81 125 GLN A N 1
ATOM 1036 C CA . GLN A 1 125 ? 7.387 11.945 -9.422 1 96.81 125 GLN A CA 1
ATOM 1037 C C . GLN A 1 125 ? 8.625 12.828 -9.594 1 96.81 125 GLN A C 1
ATOM 1039 O O . GLN A 1 125 ? 9.719 12.32 -9.844 1 96.81 125 GLN A O 1
ATOM 1044 N N . ASN A 1 126 ? 8.406 14.102 -9.438 1 96 126 ASN A N 1
ATOM 1045 C CA . ASN A 1 126 ? 9.523 15.031 -9.555 1 96 126 ASN A CA 1
ATOM 1046 C C . ASN A 1 126 ? 10.594 14.773 -8.5 1 96 126 ASN A C 1
ATOM 1048 O O . ASN A 1 126 ? 11.789 14.844 -8.781 1 96 126 ASN A O 1
ATOM 1052 N N . LEU A 1 127 ? 10.141 14.484 -7.379 1 96.88 127 LEU A N 1
ATOM 1053 C CA . LEU A 1 127 ? 11.047 14.203 -6.273 1 96.88 127 LEU A CA 1
ATOM 1054 C C . LEU A 1 127 ? 11.859 12.938 -6.539 1 96.88 127 LEU A C 1
ATOM 1056 O O . LEU A 1 127 ? 13.07 12.914 -6.312 1 96.88 127 LEU A O 1
ATOM 1060 N N . VAL A 1 128 ? 11.219 11.898 -7.004 1 98.12 128 VAL A N 1
ATOM 1061 C CA . VAL A 1 128 ? 11.883 10.633 -7.309 1 98.12 128 VAL A CA 1
ATOM 1062 C C . VAL A 1 128 ? 12.883 10.836 -8.445 1 98.12 128 VAL A C 1
ATOM 1064 O O . VAL A 1 128 ? 14.016 10.344 -8.375 1 98.12 128 VAL A O 1
ATOM 1067 N N . ASN A 1 129 ? 12.477 11.578 -9.445 1 98.25 129 ASN A N 1
ATOM 1068 C CA . ASN A 1 129 ? 13.383 11.867 -10.555 1 98.25 129 ASN A CA 1
ATOM 1069 C C . ASN A 1 129 ? 14.625 12.617 -10.086 1 98.25 129 ASN A C 1
ATOM 1071 O O . ASN A 1 129 ? 15.742 12.305 -10.508 1 98.25 129 ASN A O 1
ATOM 1075 N N . GLN A 1 130 ? 14.383 13.617 -9.297 1 98 130 GLN A N 1
ATOM 1076 C CA . GLN A 1 130 ? 15.516 14.344 -8.727 1 98 130 GLN A CA 1
ATOM 1077 C C . GLN A 1 130 ? 16.422 13.414 -7.938 1 98 130 GLN A C 1
ATOM 1079 O O . GLN A 1 130 ? 17.656 13.5 -8.047 1 98 130 GLN A O 1
ATOM 1084 N N . GLY A 1 131 ? 15.836 12.523 -7.145 1 98.5 131 GLY A N 1
ATOM 1085 C CA . GLY A 1 131 ? 16.609 11.562 -6.371 1 98.5 131 GLY A CA 1
ATOM 1086 C C . GLY A 1 131 ? 17.406 10.602 -7.234 1 98.5 131 GLY A C 1
ATOM 1087 O O . GLY A 1 131 ? 18.5 10.172 -6.855 1 98.5 131 GLY A O 1
ATOM 1088 N N . ILE A 1 132 ? 16.844 10.227 -8.352 1 98.56 132 ILE A N 1
ATOM 1089 C CA . ILE A 1 132 ? 17.562 9.375 -9.297 1 98.56 132 ILE A CA 1
ATOM 1090 C C . ILE A 1 132 ? 18.797 10.109 -9.828 1 98.56 132 ILE A C 1
ATOM 1092 O O . ILE A 1 132 ? 19.891 9.555 -9.852 1 98.56 132 ILE A O 1
ATOM 1096 N N . GLN A 1 133 ? 18.578 11.32 -10.172 1 98.19 133 GLN A N 1
ATOM 1097 C CA . GLN A 1 133 ? 19.688 12.133 -10.688 1 98.19 133 GLN A CA 1
ATOM 1098 C C . GLN A 1 133 ? 20.766 12.32 -9.633 1 98.19 133 GLN A C 1
ATOM 1100 O O . GLN A 1 133 ? 21.953 12.375 -9.961 1 98.19 133 GLN A O 1
ATOM 1105 N N . GLU A 1 134 ? 20.422 12.359 -8.406 1 98.44 134 GLU A N 1
ATOM 1106 C CA . GLU A 1 134 ? 21.344 12.586 -7.297 1 98.44 134 GLU A CA 1
ATOM 1107 C C . GLU A 1 134 ? 21.984 11.289 -6.84 1 98.44 134 GLU A C 1
ATOM 1109 O O . GLU A 1 134 ? 22.906 11.297 -6.012 1 98.44 134 GLU A O 1
ATOM 1114 N N . GLY A 1 135 ? 21.469 10.164 -7.301 1 98.38 135 GLY A N 1
ATOM 1115 C CA . GLY A 1 135 ? 22.016 8.867 -6.953 1 98.38 135 GLY A CA 1
ATOM 1116 C C . GLY A 1 135 ? 21.391 8.273 -5.703 1 98.38 135 GLY A C 1
ATOM 1117 O O . GLY A 1 135 ? 21.859 7.258 -5.188 1 98.38 135 GLY A O 1
ATOM 1118 N N . PHE A 1 136 ? 20.281 8.859 -5.219 1 98.56 136 PHE A N 1
ATOM 1119 C CA . PHE A 1 136 ? 19.656 8.398 -3.984 1 98.56 136 PHE A CA 1
ATOM 1120 C C . PHE A 1 136 ? 18.594 7.336 -4.277 1 98.56 136 PHE A C 1
ATOM 1122 O O . PHE A 1 136 ? 18.328 6.473 -3.439 1 98.56 136 PHE A O 1
ATOM 1129 N N . PHE A 1 137 ? 18 7.387 -5.449 1 98.62 137 PHE A N 1
ATOM 1130 C CA . PHE A 1 137 ? 17 6.418 -5.844 1 98.62 137 PHE A CA 1
ATOM 1131 C C . PHE A 1 137 ? 17.484 5.574 -7.016 1 98.62 137 PHE A C 1
ATOM 1133 O O . PHE A 1 137 ? 18.344 6.004 -7.777 1 98.62 137 PHE A O 1
ATOM 1140 N N . ARG A 1 138 ? 16.922 4.391 -7.117 1 97.94 138 ARG A N 1
ATOM 1141 C CA . ARG A 1 138 ? 17.328 3.443 -8.148 1 97.94 138 ARG A CA 1
ATOM 1142 C C . ARG A 1 138 ? 16.953 3.955 -9.539 1 97.94 138 ARG A C 1
ATOM 1144 O O . ARG A 1 138 ? 15.891 4.547 -9.719 1 97.94 138 ARG A O 1
ATOM 1151 N N . GLU A 1 139 ? 17.75 3.668 -10.594 1 95.88 139 GLU A N 1
ATOM 1152 C CA . GLU A 1 139 ? 17.578 4.238 -11.922 1 95.88 139 GLU A CA 1
ATOM 1153 C C . GLU A 1 139 ? 16.531 3.479 -12.727 1 95.88 139 GLU A C 1
ATOM 1155 O O . GLU A 1 139 ? 15.906 4.043 -13.633 1 95.88 139 GLU A O 1
ATOM 1160 N N . LYS A 1 140 ? 16.281 2.258 -12.531 1 92.81 140 LYS A N 1
ATOM 1161 C CA . LYS A 1 140 ? 15.422 1.443 -13.375 1 92.81 140 LYS A CA 1
ATOM 1162 C C . LYS A 1 140 ? 13.992 1.427 -12.836 1 92.81 140 LYS A C 1
ATOM 1164 O O . LYS A 1 140 ? 13.203 0.542 -13.18 1 92.81 140 LYS A O 1
ATOM 1169 N N . LEU A 1 141 ? 13.672 2.471 -12.094 1 96.81 141 LEU A N 1
ATOM 1170 C CA . LEU A 1 141 ? 12.328 2.553 -11.531 1 96.81 141 LEU A CA 1
ATOM 1171 C C . LEU A 1 141 ? 11.328 3.035 -12.578 1 96.81 141 LEU A C 1
ATOM 1173 O O . LEU A 1 141 ? 11.641 3.91 -13.383 1 96.81 141 LEU A O 1
ATOM 1177 N N . ASN A 1 142 ? 10.211 2.453 -12.664 1 96.88 142 ASN A N 1
ATOM 1178 C CA . ASN A 1 142 ? 9.055 3.086 -13.289 1 96.88 142 ASN A CA 1
ATOM 1179 C C . ASN A 1 142 ? 8.484 4.199 -12.414 1 96.88 142 ASN A C 1
ATOM 1181 O O . ASN A 1 142 ? 7.598 3.955 -11.586 1 96.88 142 ASN A O 1
ATOM 1185 N N . VAL A 1 143 ? 8.898 5.434 -12.664 1 97.5 143 VAL A N 1
ATOM 1186 C CA . VAL A 1 143 ? 8.703 6.543 -11.734 1 97.5 143 VAL A CA 1
ATOM 1187 C C . VAL A 1 143 ? 7.207 6.836 -11.602 1 97.5 143 VAL A C 1
ATOM 1189 O O . VAL A 1 143 ? 6.695 6.98 -10.484 1 97.5 143 VAL A O 1
ATOM 1192 N N . PRO A 1 144 ? 6.438 6.883 -12.68 1 95.75 144 PRO A N 1
ATOM 1193 C CA . PRO A 1 144 ? 4.996 7.102 -12.531 1 95.75 144 PRO A CA 1
ATOM 1194 C C . PRO A 1 144 ? 4.32 6.031 -11.68 1 95.75 144 PRO A C 1
ATOM 1196 O O . PRO A 1 144 ? 3.473 6.348 -10.836 1 95.75 144 PRO A O 1
ATOM 1199 N N . LEU A 1 145 ? 4.703 4.809 -11.852 1 96.25 145 LEU A N 1
ATOM 1200 C CA . LEU A 1 145 ? 4.125 3.707 -11.094 1 96.25 145 LEU A CA 1
ATOM 1201 C C . LEU A 1 145 ? 4.52 3.795 -9.625 1 96.25 145 LEU A C 1
ATOM 1203 O O . LEU A 1 145 ? 3.684 3.6 -8.742 1 96.25 145 LEU A 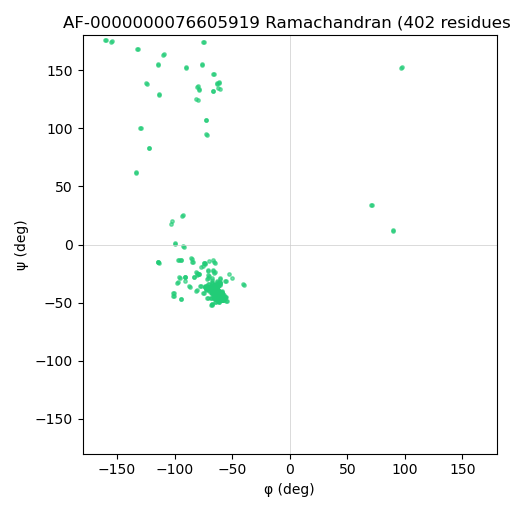O 1
ATOM 1207 N N . VAL A 1 146 ? 5.762 4.117 -9.367 1 97.38 146 VAL A N 1
ATOM 1208 C CA . VAL A 1 146 ? 6.277 4.254 -8.008 1 97.38 146 VAL A CA 1
ATOM 1209 C C . VAL A 1 146 ? 5.52 5.363 -7.281 1 97.38 146 VAL A C 1
ATOM 1211 O O . VAL A 1 146 ? 5.113 5.188 -6.129 1 97.38 146 VAL A O 1
ATOM 1214 N N . ALA A 1 147 ? 5.316 6.453 -7.996 1 95.81 147 ALA A N 1
ATOM 1215 C CA . ALA A 1 147 ? 4.598 7.578 -7.402 1 95.81 147 ALA A CA 1
ATOM 1216 C C . ALA A 1 147 ? 3.148 7.207 -7.102 1 95.81 147 ALA A C 1
ATOM 1218 O O . ALA A 1 147 ? 2.627 7.52 -6.031 1 95.81 147 ALA A O 1
ATOM 1219 N N . LYS A 1 148 ? 2.562 6.547 -8 1 93.5 148 LYS A N 1
ATOM 1220 C CA . LYS A 1 148 ? 1.173 6.137 -7.836 1 93.5 148 LYS A CA 1
ATOM 1221 C C . LYS A 1 148 ? 1.02 5.191 -6.648 1 93.5 148 LYS A C 1
ATOM 1223 O O . LYS A 1 148 ? 0.116 5.359 -5.824 1 93.5 148 LYS A O 1
ATOM 1228 N N . ILE A 1 149 ? 1.857 4.242 -6.531 1 95.31 149 ILE A N 1
ATOM 1229 C CA . ILE A 1 149 ? 1.812 3.266 -5.445 1 95.31 149 ILE A CA 1
ATOM 1230 C C . ILE A 1 149 ? 1.982 3.977 -4.105 1 95.31 149 ILE A C 1
ATOM 1232 O O . ILE A 1 149 ? 1.241 3.711 -3.158 1 95.31 149 ILE A O 1
ATOM 1236 N N . PHE A 1 150 ? 2.889 4.906 -4.055 1 95.38 150 PHE A N 1
ATOM 1237 C CA . PHE A 1 150 ? 3.166 5.613 -2.809 1 95.38 150 PHE A CA 1
ATOM 1238 C C . PHE A 1 150 ? 1.951 6.418 -2.361 1 95.38 150 PHE A C 1
ATOM 1240 O O . PHE A 1 150 ? 1.532 6.328 -1.205 1 95.38 150 PHE A O 1
ATOM 1247 N N . ILE A 1 151 ? 1.401 7.176 -3.277 1 92.06 151 ILE A N 1
ATOM 1248 C CA . ILE A 1 151 ? 0.287 8.055 -2.953 1 92.06 151 ILE A CA 1
ATOM 1249 C C . ILE A 1 151 ? -0.926 7.227 -2.539 1 92.06 151 ILE A C 1
ATOM 1251 O O . ILE A 1 151 ? -1.588 7.539 -1.546 1 92.06 151 ILE A O 1
ATOM 1255 N N . GLU A 1 152 ? -1.168 6.156 -3.229 1 89.88 152 GLU A N 1
ATOM 1256 C CA . GLU A 1 152 ? -2.303 5.297 -2.902 1 89.88 152 GLU A CA 1
ATOM 1257 C C . GLU A 1 152 ? -2.104 4.609 -1.554 1 89.88 152 GLU A C 1
ATOM 1259 O O . GLU A 1 152 ? -3.066 4.395 -0.813 1 89.88 152 GLU A O 1
ATOM 1264 N N . GLN A 1 153 ? -0.905 4.234 -1.324 1 91.75 153 GLN A N 1
ATOM 1265 C CA . GLN A 1 153 ? -0.607 3.613 -0.038 1 91.75 153 GLN A CA 1
ATOM 1266 C C . GLN A 1 153 ? -0.817 4.598 1.109 1 91.75 153 GLN A C 1
ATOM 1268 O O . GLN A 1 153 ? -1.36 4.234 2.154 1 91.75 153 GLN A O 1
ATOM 1273 N N . MET A 1 154 ? -0.397 5.832 0.967 1 90.44 154 MET A N 1
ATOM 1274 C CA . MET A 1 154 ? -0.584 6.852 1.993 1 90.44 154 MET A CA 1
ATOM 1275 C C . MET A 1 154 ? -2.066 7.141 2.211 1 90.44 154 MET A C 1
ATOM 1277 O O . MET A 1 154 ? -2.504 7.336 3.346 1 90.44 154 MET A O 1
ATOM 1281 N N . ASN A 1 155 ? -2.744 7.129 1.162 1 84.06 155 ASN A N 1
ATOM 1282 C CA . ASN A 1 155 ? -4.184 7.344 1.27 1 84.06 155 ASN A CA 1
ATOM 1283 C C . ASN A 1 155 ? -4.875 6.188 1.983 1 84.06 155 ASN A C 1
ATOM 1285 O O . ASN A 1 155 ? -5.844 6.391 2.717 1 84.06 155 ASN A O 1
ATOM 1289 N N . ALA A 1 156 ? -4.332 5.047 1.793 1 83.62 156 ALA A N 1
ATOM 1290 C CA . ALA A 1 156 ? -4.949 3.838 2.328 1 83.62 156 ALA A CA 1
ATOM 1291 C C . ALA A 1 156 ? -4.738 3.734 3.836 1 83.62 156 ALA A C 1
ATOM 1293 O O . ALA A 1 156 ? -5.422 2.965 4.516 1 83.62 156 ALA A O 1
ATOM 1294 N N . MET A 1 157 ? -3.822 4.5 4.387 1 87.56 157 MET A N 1
ATOM 1295 C CA . MET A 1 157 ? -3.533 4.395 5.812 1 87.56 157 MET A CA 1
ATOM 1296 C C . MET A 1 157 ? -4.742 4.816 6.645 1 87.56 157 MET A C 1
ATOM 1298 O O . MET A 1 157 ? -4.82 4.5 7.832 1 87.56 157 MET A O 1
ATOM 1302 N N . HIS A 1 158 ? -5.723 5.492 6.094 1 80.62 158 HIS A N 1
ATOM 1303 C CA . HIS A 1 158 ? -6.875 6.012 6.824 1 80.62 158 HIS A CA 1
ATOM 1304 C C . HIS A 1 158 ? -8.031 5.012 6.812 1 80.62 158 HIS A C 1
ATOM 1306 O O . HIS A 1 158 ? -9.055 5.238 7.453 1 80.62 158 HIS A O 1
ATOM 1312 N N . ARG A 1 159 ? -7.805 3.912 6.121 1 82.31 159 ARG A N 1
ATOM 1313 C CA . ARG A 1 159 ? -8.828 2.875 6.098 1 82.31 159 ARG A CA 1
ATOM 1314 C C . ARG A 1 159 ? -8.906 2.154 7.441 1 82.31 159 ARG A C 1
ATOM 1316 O O . ARG A 1 159 ? -8.125 1.244 7.707 1 82.31 159 ARG A O 1
ATOM 1323 N N . ARG A 1 160 ? -9.891 2.404 8.156 1 80.75 160 ARG A N 1
ATOM 1324 C CA . ARG A 1 160 ? -10.016 1.884 9.508 1 80.75 160 ARG A CA 1
ATOM 1325 C C . ARG A 1 160 ? -10.469 0.426 9.5 1 80.75 160 ARG A C 1
ATOM 1327 O O . ARG A 1 160 ? -10.234 -0.306 10.469 1 80.75 160 ARG A O 1
ATOM 1334 N N . ASP A 1 161 ? -11.156 0.082 8.406 1 83.19 161 ASP A N 1
ATOM 1335 C CA . ASP A 1 161 ? -11.539 -1.32 8.281 1 83.19 161 ASP A CA 1
ATOM 1336 C C . ASP A 1 161 ? -10.312 -2.213 8.102 1 83.19 161 ASP A C 1
ATOM 1338 O O . ASP A 1 161 ? -10.344 -3.395 8.445 1 83.19 161 ASP A O 1
ATOM 1342 N N . VAL A 1 162 ? -9.281 -1.621 7.652 1 86.5 162 VAL A N 1
ATOM 1343 C CA . VAL A 1 162 ? -8.039 -2.355 7.406 1 86.5 162 VAL A CA 1
ATOM 1344 C C . VAL A 1 162 ? -7.066 -2.123 8.555 1 86.5 162 VAL A C 1
ATOM 1346 O O . VAL A 1 162 ? -6.457 -3.068 9.062 1 86.5 162 VAL A O 1
ATOM 1349 N N . PHE A 1 163 ? -6.996 -0.865 8.93 1 89.81 163 PHE A N 1
ATOM 1350 C CA . PHE A 1 163 ? -6.082 -0.471 10 1 89.81 163 PHE A CA 1
ATOM 1351 C C . PHE A 1 163 ? -6.84 0.21 11.133 1 89.81 163 PHE A C 1
ATOM 1353 O O . PHE A 1 163 ? -6.805 1.436 11.258 1 89.81 163 PHE A O 1
ATOM 1360 N N . PRO A 1 164 ? -7.402 -0.631 11.984 1 86.62 164 PRO A N 1
ATOM 1361 C CA . PRO A 1 164 ? -8.102 -0.027 13.117 1 86.62 164 PRO A CA 1
ATOM 1362 C C . PRO A 1 164 ? -7.168 0.773 14.031 1 86.62 164 PRO A C 1
ATOM 1364 O O . PRO A 1 164 ? -6.086 0.3 14.375 1 86.62 164 PRO A O 1
ATOM 1367 N N . ALA A 1 165 ? -7.648 1.895 14.453 1 82.5 165 ALA A N 1
ATOM 1368 C CA . ALA A 1 165 ? -6.82 2.846 15.188 1 82.5 165 ALA A CA 1
ATOM 1369 C C . ALA A 1 165 ? -6.328 2.244 16.5 1 82.5 165 ALA A C 1
ATOM 1371 O O . ALA A 1 165 ? -5.223 2.549 16.953 1 82.5 165 ALA A O 1
ATOM 1372 N N . HIS A 1 166 ? -7.109 1.461 17.125 1 85.38 166 HIS A N 1
ATOM 1373 C CA . HIS A 1 166 ? -6.754 0.894 18.422 1 85.38 166 HIS A CA 1
ATOM 1374 C C . HIS A 1 166 ? -5.648 -0.147 18.281 1 85.38 166 HIS A C 1
ATOM 1376 O O . HIS A 1 166 ? -4.914 -0.413 19.234 1 85.38 166 HIS A O 1
ATOM 1382 N N . GLU A 1 167 ? -5.508 -0.701 17.125 1 89.62 167 GLU A N 1
ATOM 1383 C CA . GLU A 1 167 ? -4.477 -1.711 16.891 1 89.62 167 GLU A CA 1
ATOM 1384 C C . GLU A 1 167 ? -3.232 -1.095 16.266 1 89.62 167 GLU A C 1
ATOM 1386 O O . GLU A 1 167 ? -2.113 -1.542 16.516 1 89.62 167 GLU A O 1
ATOM 1391 N N . TYR A 1 168 ? -3.521 -0.075 15.469 1 90.75 168 TYR A N 1
ATOM 1392 C CA . TYR A 1 168 ? -2.439 0.552 14.719 1 90.75 168 TYR A CA 1
ATOM 1393 C C . TYR A 1 168 ? -2.459 2.064 14.891 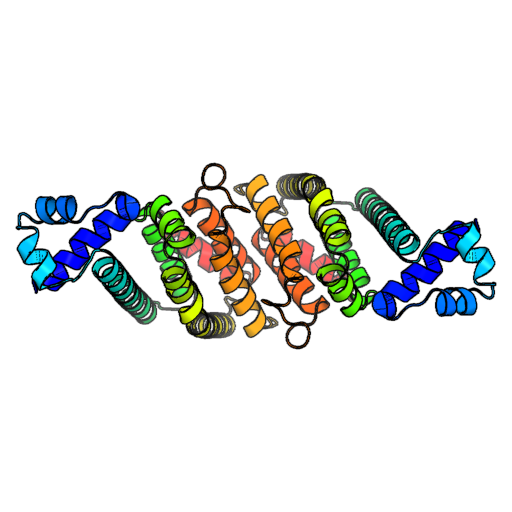1 90.75 168 TYR A C 1
ATOM 1395 O O . TYR A 1 168 ? -3.109 2.779 14.125 1 90.75 168 TYR A O 1
ATOM 1403 N N . PRO A 1 169 ? -1.566 2.555 15.797 1 89.94 169 PRO A N 1
ATOM 1404 C CA . PRO A 1 169 ? -1.485 4.012 15.938 1 89.94 169 PRO A CA 1
ATOM 1405 C C . PRO A 1 169 ? -1.065 4.699 14.641 1 89.94 169 PRO A C 1
ATOM 1407 O O . PRO A 1 169 ? -0.156 4.23 13.953 1 89.94 169 PRO A O 1
ATOM 1410 N N . ALA A 1 170 ? -1.659 5.789 14.336 1 90.62 170 ALA A N 1
ATOM 1411 C CA . ALA A 1 170 ? -1.501 6.461 13.047 1 90.62 170 ALA A CA 1
ATOM 1412 C C . ALA A 1 170 ? -0.043 6.836 12.797 1 90.62 170 ALA A C 1
ATOM 1414 O O . ALA A 1 170 ? 0.466 6.672 11.688 1 90.62 170 ALA A O 1
ATOM 1415 N N . ALA A 1 171 ? 0.573 7.328 13.828 1 93.25 171 ALA A N 1
ATOM 1416 C CA . ALA A 1 171 ? 1.961 7.758 13.68 1 93.25 171 ALA A CA 1
ATOM 1417 C C . ALA A 1 171 ? 2.863 6.582 13.32 1 93.25 171 ALA A C 1
ATOM 1419 O O . ALA A 1 171 ? 3.734 6.703 12.453 1 93.25 171 ALA A O 1
ATOM 1420 N N . GLU A 1 172 ? 2.619 5.5 13.961 1 94.5 172 GLU A N 1
ATOM 1421 C CA . GLU A 1 172 ? 3.418 4.309 13.688 1 94.5 172 GLU A CA 1
ATOM 1422 C C . GLU A 1 172 ? 3.141 3.764 12.289 1 94.5 172 GLU A C 1
ATOM 1424 O O . GLU A 1 172 ? 4.062 3.344 11.594 1 94.5 172 GLU A O 1
ATOM 1429 N N . LEU A 1 173 ? 1.896 3.67 11.953 1 95.25 173 LEU A N 1
ATOM 1430 C CA . LEU A 1 173 ? 1.498 3.223 10.617 1 95.25 173 LEU A CA 1
ATOM 1431 C C . LEU A 1 173 ? 2.143 4.086 9.539 1 95.25 173 LEU A C 1
ATOM 1433 O O . LEU A 1 173 ? 2.738 3.564 8.594 1 95.25 173 LEU A O 1
ATOM 1437 N N . PHE A 1 174 ? 2.08 5.371 9.773 1 95.06 174 PHE A N 1
ATOM 1438 C CA . PHE A 1 174 ? 2.658 6.32 8.828 1 95.06 174 PHE A CA 1
ATOM 1439 C C . PHE A 1 174 ? 4.164 6.121 8.711 1 95.06 174 PHE A C 1
ATOM 1441 O O . PHE A 1 174 ? 4.703 6.055 7.605 1 95.06 174 PHE A O 1
ATOM 1448 N N . GLU A 1 175 ? 4.781 6.02 9.789 1 96.44 175 GLU A N 1
ATOM 1449 C CA . GLU A 1 175 ? 6.23 5.852 9.828 1 96.44 175 GLU A CA 1
ATOM 1450 C C . GLU A 1 175 ? 6.66 4.582 9.094 1 96.44 175 GLU A C 1
ATOM 1452 O O . GLU A 1 175 ? 7.582 4.613 8.281 1 96.44 175 GLU A O 1
ATOM 1457 N N . THR A 1 176 ? 6.004 3.549 9.375 1 97.12 176 THR A N 1
ATOM 1458 C CA . THR A 1 176 ? 6.344 2.262 8.781 1 97.12 176 THR A CA 1
ATOM 1459 C C . THR A 1 176 ? 6.113 2.285 7.27 1 97.12 176 THR A C 1
ATOM 1461 O O . THR A 1 176 ? 6.977 1.863 6.496 1 97.12 176 THR A O 1
ATOM 1464 N N . LEU A 1 177 ? 4.977 2.799 6.828 1 97.19 177 LEU A N 1
ATOM 1465 C CA . LEU A 1 177 ? 4.652 2.881 5.41 1 97.19 177 LEU A CA 1
ATOM 1466 C C . LEU A 1 177 ? 5.648 3.771 4.676 1 97.19 177 LEU A C 1
ATOM 1468 O O . LEU A 1 177 ? 6.211 3.367 3.656 1 97.19 177 LEU A O 1
ATOM 1472 N N . PHE A 1 178 ? 5.871 4.934 5.254 1 97.25 178 PHE A N 1
ATOM 1473 C CA . PHE A 1 178 ? 6.676 5.965 4.605 1 97.25 178 PHE A CA 1
ATOM 1474 C C . PHE A 1 178 ? 8.133 5.527 4.504 1 97.25 178 PHE A C 1
ATOM 1476 O O . PHE A 1 178 ? 8.703 5.516 3.412 1 97.25 178 PHE A O 1
ATOM 1483 N N . LEU A 1 179 ? 8.711 5.102 5.582 1 97.12 179 LEU A N 1
ATOM 1484 C CA . LEU A 1 179 ? 10.148 4.832 5.617 1 97.12 179 LEU A CA 1
ATOM 1485 C C . LEU A 1 179 ? 10.477 3.557 4.852 1 97.12 179 LEU A C 1
ATOM 1487 O O . LEU A 1 179 ? 11.484 3.496 4.145 1 97.12 179 LEU A O 1
ATOM 1491 N N . ASN A 1 180 ? 9.594 2.582 4.98 1 97.38 180 ASN A N 1
ATOM 1492 C CA . ASN A 1 180 ? 9.844 1.354 4.23 1 97.38 180 ASN A CA 1
ATOM 1493 C C . ASN A 1 180 ? 9.734 1.581 2.727 1 97.38 180 ASN A C 1
ATOM 1495 O O . ASN A 1 180 ? 10.484 0.984 1.949 1 97.38 180 ASN A O 1
ATOM 1499 N N . TYR A 1 181 ? 8.812 2.4 2.344 1 98.12 181 TYR A N 1
ATOM 1500 C CA . TYR A 1 181 ? 8.672 2.66 0.916 1 98.12 181 TYR A CA 1
ATOM 1501 C C . TYR A 1 181 ? 9.891 3.391 0.367 1 98.12 181 TYR A C 1
ATOM 1503 O O . TYR A 1 181 ? 10.438 3.006 -0.669 1 98.12 181 TYR A O 1
ATOM 1511 N N . ILE A 1 182 ? 10.352 4.422 1.06 1 98.5 182 ILE A N 1
ATOM 1512 C CA . ILE A 1 182 ? 11.484 5.223 0.611 1 98.5 182 ILE A CA 1
ATOM 1513 C C . ILE A 1 182 ? 12.742 4.355 0.565 1 98.5 182 ILE A C 1
ATOM 1515 O O . ILE A 1 182 ? 13.516 4.426 -0.392 1 98.5 182 ILE A O 1
ATOM 1519 N N . ARG A 1 183 ? 12.891 3.557 1.555 1 97.94 183 ARG A N 1
ATOM 1520 C CA . ARG A 1 183 ? 14.016 2.633 1.548 1 97.94 183 ARG A CA 1
ATOM 1521 C C . ARG A 1 183 ? 13.953 1.7 0.343 1 97.94 183 ARG A C 1
ATOM 1523 O O . ARG A 1 183 ? 14.977 1.433 -0.296 1 97.94 183 ARG A O 1
ATOM 1530 N N . GLY A 1 184 ? 12.766 1.235 0.048 1 98.06 184 GLY A N 1
ATOM 1531 C CA . GLY A 1 184 ? 12.555 0.264 -1.015 1 98.06 184 GLY A CA 1
ATOM 1532 C C . GLY A 1 184 ? 12.969 0.778 -2.383 1 98.06 184 GLY A C 1
ATOM 1533 O O . GLY A 1 184 ? 13.414 0.006 -3.232 1 98.06 184 GLY A O 1
ATOM 1534 N N . ILE A 1 185 ? 12.828 2.055 -2.59 1 98.5 185 ILE A N 1
ATOM 1535 C CA . ILE A 1 185 ? 13.125 2.6 -3.91 1 98.5 185 ILE A CA 1
ATOM 1536 C C . ILE A 1 185 ? 14.516 3.23 -3.904 1 98.5 185 ILE A C 1
ATOM 1538 O O . ILE A 1 185 ? 14.977 3.752 -4.922 1 98.5 185 ILE A O 1
ATOM 1542 N N . SER A 1 186 ? 15.227 3.195 -2.809 1 98.62 186 SER A N 1
ATOM 1543 C CA . SER A 1 186 ? 16.5 3.895 -2.635 1 98.62 186 SER A CA 1
ATOM 1544 C C . SER A 1 186 ? 17.672 3.02 -3.057 1 98.62 186 SER A C 1
ATOM 1546 O O . SER A 1 186 ? 17.594 1.792 -2.979 1 98.62 186 SER A O 1
ATOM 1548 N N . THR A 1 187 ? 18.766 3.66 -3.5 1 98.06 187 THR A N 1
ATOM 1549 C CA . THR A 1 187 ? 20.078 3.029 -3.602 1 98.06 187 THR A CA 1
ATOM 1550 C C . THR A 1 187 ? 20.703 2.867 -2.223 1 98.06 187 THR A C 1
ATOM 1552 O O . THR A 1 187 ? 20.141 3.318 -1.222 1 98.06 187 THR A O 1
ATOM 1555 N N . TYR A 1 188 ? 21.875 2.184 -2.221 1 97.44 188 TYR A N 1
ATOM 1556 C CA . TYR A 1 188 ? 22.609 2.105 -0.96 1 97.44 188 TYR A CA 1
ATOM 1557 C C . TYR A 1 188 ? 22.953 3.498 -0.446 1 97.44 188 TYR A C 1
ATOM 1559 O O . TYR A 1 188 ? 22.828 3.771 0.75 1 97.44 188 TYR A O 1
ATOM 1567 N N . ALA A 1 189 ? 23.359 4.34 -1.353 1 97.88 189 ALA A N 1
ATOM 1568 C CA . ALA A 1 189 ? 23.688 5.715 -0.985 1 97.88 189 ALA A CA 1
ATOM 1569 C C . ALA A 1 189 ? 22.453 6.445 -0.454 1 97.88 189 ALA A C 1
ATOM 1571 O O . ALA A 1 189 ? 22.562 7.25 0.477 1 97.88 189 ALA A O 1
ATOM 1572 N N . GLY A 1 190 ? 21.297 6.191 -1.051 1 98.38 190 GLY A N 1
ATOM 1573 C CA . GLY A 1 190 ? 20.062 6.785 -0.593 1 98.38 190 GLY A CA 1
ATOM 1574 C C . GLY A 1 190 ? 19.656 6.336 0.801 1 98.38 190 GLY A C 1
ATOM 1575 O O . GLY A 1 190 ? 19.234 7.152 1.621 1 98.38 190 GLY A O 1
ATOM 1576 N N . ILE A 1 191 ? 19.812 5.078 1.085 1 98.12 191 ILE A N 1
ATOM 1577 C CA . ILE A 1 191 ? 19.484 4.539 2.4 1 98.12 191 ILE A CA 1
ATOM 1578 C C . ILE A 1 191 ? 20.406 5.145 3.451 1 98.12 191 ILE A C 1
ATOM 1580 O O . ILE A 1 191 ? 19.969 5.539 4.531 1 98.12 191 ILE A O 1
ATOM 1584 N N . LYS A 1 192 ? 21.641 5.172 3.117 1 97.5 192 LYS A N 1
ATOM 1585 C CA . LYS A 1 192 ? 22.625 5.766 4.027 1 97.5 192 LYS A CA 1
ATOM 1586 C C . LYS A 1 192 ? 22.266 7.215 4.344 1 97.5 192 LYS A C 1
ATOM 1588 O O . LYS A 1 192 ? 22.297 7.625 5.508 1 97.5 192 LYS A O 1
ATOM 1593 N N . LYS A 1 193 ? 21.969 7.988 3.354 1 97.62 193 LYS A N 1
ATOM 1594 C CA . LYS A 1 193 ? 21.625 9.391 3.537 1 97.62 193 LYS A CA 1
ATOM 1595 C C . LYS A 1 193 ? 20.344 9.539 4.363 1 97.62 193 LYS A C 1
ATOM 1597 O O . LYS A 1 193 ? 20.266 10.414 5.23 1 97.62 193 LYS A O 1
ATOM 1602 N N . LEU A 1 194 ? 19.344 8.727 4.055 1 97.44 194 LEU A N 1
ATOM 1603 C CA . LEU A 1 194 ? 18.109 8.703 4.812 1 97.44 194 LEU A CA 1
ATOM 1604 C C . LEU A 1 194 ? 18.375 8.469 6.297 1 97.44 194 LEU A C 1
ATOM 1606 O O . LEU A 1 194 ? 17.859 9.203 7.148 1 97.44 194 LEU A O 1
ATOM 1610 N N . GLU A 1 195 ? 19.188 7.48 6.594 1 95.56 195 GLU A N 1
ATOM 1611 C CA . GLU A 1 195 ? 19.5 7.121 7.977 1 95.56 195 GLU A CA 1
ATOM 1612 C C . GLU A 1 195 ? 20.281 8.227 8.672 1 95.56 195 GLU A C 1
ATOM 1614 O O . GLU A 1 195 ? 20.031 8.531 9.844 1 95.56 195 GLU A O 1
ATOM 1619 N N . GLU A 1 196 ? 21.172 8.82 7.992 1 96.19 196 GLU A N 1
ATOM 1620 C CA . GLU A 1 196 ? 21.953 9.938 8.523 1 96.19 196 GLU A CA 1
ATOM 1621 C C . GLU A 1 196 ? 21.047 11.102 8.914 1 96.19 196 GLU A C 1
ATOM 1623 O O . GLU A 1 196 ? 21.188 11.68 9.992 1 96.19 196 GLU A O 1
ATOM 1628 N N . LEU A 1 197 ? 20.141 11.375 8.031 1 95.88 197 LEU A N 1
ATOM 1629 C CA . LEU A 1 197 ? 19.25 12.508 8.25 1 95.88 197 LEU A CA 1
ATOM 1630 C C . LEU A 1 197 ? 18.266 12.219 9.383 1 95.88 197 LEU A C 1
ATOM 1632 O O . LEU A 1 197 ? 17.938 13.109 10.164 1 95.88 197 LEU A O 1
ATOM 1636 N N . LEU A 1 198 ? 17.828 11 9.469 1 93.94 198 LEU A N 1
ATOM 1637 C CA . LEU A 1 198 ? 16.891 10.617 10.516 1 93.94 198 LEU A CA 1
ATOM 1638 C C . LEU A 1 198 ? 17.578 10.625 11.883 1 93.94 198 LEU A C 1
ATOM 1640 O O . LEU A 1 198 ? 16.953 10.992 12.883 1 93.94 198 LEU A O 1
ATOM 1644 N N . LEU A 1 199 ? 18.812 10.156 11.922 1 85.81 199 LEU A N 1
ATOM 1645 C CA . LEU A 1 199 ? 19.578 10.133 13.156 1 85.81 199 LEU A CA 1
ATOM 1646 C C . LEU A 1 199 ? 19.906 11.547 13.617 1 85.81 199 LEU A C 1
ATOM 1648 O O . LEU A 1 199 ? 19.938 11.82 14.82 1 85.81 199 LEU A O 1
ATOM 1652 N N . SER A 1 200 ? 20.203 12.352 12.727 1 82.69 200 SER A N 1
ATOM 1653 C CA . SER A 1 200 ? 20.547 13.727 13.055 1 82.69 200 SER A CA 1
ATOM 1654 C C . SER A 1 200 ? 19.359 14.469 13.641 1 82.69 200 SER A C 1
ATOM 1656 O O . SER A 1 200 ? 19.516 15.383 14.453 1 82.69 200 SER A O 1
ATOM 1658 N N . LYS A 1 201 ? 18.266 14.047 13.35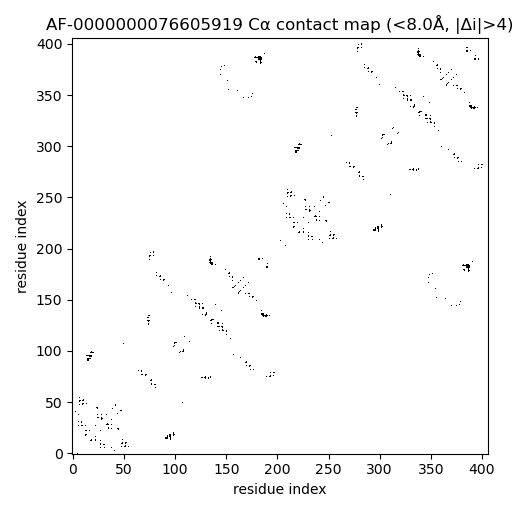2 1 72.06 201 LYS A N 1
ATOM 1659 C CA . LYS A 1 201 ? 17.078 14.742 13.828 1 72.06 201 LYS A CA 1
ATOM 1660 C C . LYS A 1 201 ? 16.609 14.195 15.172 1 72.06 201 LYS A C 1
ATOM 1662 O O . LYS A 1 201 ? 15.93 14.891 15.93 1 72.06 201 LYS A O 1
ATOM 1667 N N . LEU A 1 202 ? 16.891 12.984 15.406 1 57.28 202 LEU A N 1
ATOM 1668 C CA . LEU A 1 202 ? 16.625 12.43 16.734 1 57.28 202 LEU A CA 1
ATOM 1669 C C . LEU A 1 202 ? 17.578 13.023 17.766 1 57.28 202 LEU A C 1
ATOM 1671 O O . LEU A 1 202 ? 17.312 12.969 18.969 1 57.28 202 LEU A O 1
ATOM 1675 N N . LYS A 1 203 ? 18.734 13.742 17.344 1 46.09 203 LYS A N 1
ATOM 1676 C CA . LYS A 1 203 ? 19.625 14.43 18.266 1 46.09 203 LYS A CA 1
ATOM 1677 C C . LYS A 1 203 ? 19.203 15.883 18.469 1 46.09 203 LYS A C 1
ATOM 1679 O O . LYS A 1 203 ? 18.688 16.516 17.547 1 46.09 203 LYS A O 1
ATOM 1684 N N . MET B 1 1 ? -6.461 -40.188 -14.234 1 64.56 1 MET B N 1
ATOM 1685 C CA . MET B 1 1 ? -7.148 -39.062 -13.625 1 64.56 1 MET B CA 1
ATOM 1686 C C . MET B 1 1 ? -8.664 -39.219 -13.719 1 64.56 1 MET B C 1
ATOM 1688 O O . MET B 1 1 ? -9.18 -39.594 -14.773 1 64.56 1 MET B O 1
ATOM 1692 N N . GLU B 1 2 ? -9.258 -39.062 -12.539 1 86.31 2 GLU B N 1
ATOM 1693 C CA . GLU B 1 2 ? -10.711 -39.156 -12.523 1 86.31 2 GLU B CA 1
ATOM 1694 C C . GLU B 1 2 ? -11.344 -38.094 -13.391 1 86.31 2 GLU B C 1
ATOM 1696 O O . GLU B 1 2 ? -10.75 -37.031 -13.594 1 86.31 2 GLU B O 1
ATOM 1701 N N . ILE B 1 3 ? -12.336 -38.469 -14.234 1 90.5 3 ILE B N 1
ATOM 1702 C CA . ILE B 1 3 ? -13.055 -37.594 -15.164 1 90.5 3 ILE B CA 1
ATOM 1703 C C . ILE B 1 3 ? -13.328 -36.25 -14.5 1 90.5 3 ILE B C 1
ATOM 1705 O O . ILE B 1 3 ? -13.258 -35.219 -15.148 1 90.5 3 ILE B O 1
ATOM 1709 N N . ARG B 1 4 ? -13.555 -36.281 -13.289 1 92.31 4 ARG B N 1
ATOM 1710 C CA . ARG B 1 4 ? -13.836 -35.062 -12.539 1 92.31 4 ARG B CA 1
ATOM 1711 C C . ARG B 1 4 ? -12.633 -34.125 -12.547 1 92.31 4 ARG B C 1
ATOM 1713 O O . ARG B 1 4 ? -12.773 -32.938 -12.797 1 92.31 4 ARG B O 1
ATOM 1720 N N . GLU B 1 5 ? -11.484 -34.656 -12.305 1 92.56 5 GLU B N 1
ATOM 1721 C CA . GLU B 1 5 ? -10.258 -33.875 -12.266 1 92.56 5 GLU B CA 1
ATOM 1722 C C . GLU B 1 5 ? -9.906 -33.344 -13.641 1 92.56 5 GLU B C 1
ATOM 1724 O O . GLU B 1 5 ? -9.398 -32.219 -13.758 1 92.56 5 GLU B O 1
ATOM 1729 N N . ARG B 1 6 ? -10.18 -34.094 -14.594 1 93.38 6 ARG B N 1
ATOM 1730 C CA . ARG B 1 6 ? -9.914 -33.656 -15.961 1 93.38 6 ARG B CA 1
ATOM 1731 C C . ARG B 1 6 ? -10.805 -32.5 -16.344 1 93.38 6 ARG B C 1
ATOM 1733 O O . ARG B 1 6 ? -10.359 -31.562 -17.031 1 93.38 6 ARG B O 1
ATOM 1740 N N . ILE B 1 7 ? -12.055 -32.594 -15.922 1 94.12 7 ILE B N 1
ATOM 1741 C CA . ILE B 1 7 ? -12.984 -31.5 -16.188 1 94.12 7 ILE B CA 1
ATOM 1742 C C . ILE B 1 7 ? -12.508 -30.234 -15.5 1 94.12 7 ILE B C 1
ATOM 1744 O O . ILE B 1 7 ? -12.469 -29.156 -16.109 1 94.12 7 ILE B O 1
ATOM 1748 N N . LEU B 1 8 ? -12.078 -30.375 -14.312 1 94.12 8 LEU B N 1
ATOM 1749 C CA . LEU B 1 8 ? -11.641 -29.219 -13.531 1 94.12 8 LEU B CA 1
ATOM 1750 C C . LEU B 1 8 ? -10.398 -28.594 -14.148 1 94.12 8 LEU B C 1
ATOM 1752 O O . LEU B 1 8 ? -10.312 -27.359 -14.242 1 94.12 8 LEU B O 1
ATOM 1756 N N . ASP B 1 9 ? -9.516 -29.391 -14.578 1 93 9 ASP B N 1
ATOM 1757 C CA . ASP B 1 9 ? -8.281 -28.891 -15.172 1 93 9 ASP B CA 1
ATOM 1758 C C . ASP B 1 9 ? -8.562 -28.156 -16.484 1 93 9 ASP B C 1
ATOM 1760 O O . ASP B 1 9 ? -8.055 -27.047 -16.688 1 93 9 ASP B O 1
ATOM 1764 N N . THR B 1 10 ? -9.359 -28.781 -17.266 1 94.94 10 THR B N 1
ATOM 1765 C CA . THR B 1 10 ? -9.672 -28.203 -18.562 1 94.94 10 THR B CA 1
ATOM 1766 C C . THR B 1 10 ? -10.5 -26.938 -18.406 1 94.94 10 THR B C 1
ATOM 1768 O O . THR B 1 10 ? -10.172 -25.891 -18.984 1 94.94 10 THR B O 1
ATOM 1771 N N . ALA B 1 11 ? -11.57 -27.047 -17.656 1 95.69 11 ALA B N 1
ATOM 1772 C CA . ALA B 1 11 ? -12.43 -25.891 -17.438 1 95.69 11 ALA B CA 1
ATOM 1773 C C . ALA B 1 11 ? -11.664 -24.75 -16.75 1 95.69 11 ALA B C 1
ATOM 1775 O O . ALA B 1 11 ? -11.789 -23.594 -17.125 1 95.69 11 ALA B O 1
ATOM 1776 N N . GLY B 1 12 ? -10.875 -25.109 -15.75 1 94.38 12 GLY B N 1
ATOM 1777 C CA . GLY B 1 12 ? -10.055 -24.109 -15.062 1 94.38 12 GLY B CA 1
ATOM 1778 C C . GLY B 1 12 ? -9.133 -23.344 -16 1 94.38 12 GLY B C 1
ATOM 1779 O O . GLY B 1 12 ? -9.055 -22.125 -15.93 1 94.38 12 GLY B O 1
ATOM 1780 N N . LYS B 1 13 ? -8.516 -24.125 -16.844 1 93.62 13 LYS B N 1
ATOM 1781 C CA . LYS B 1 13 ? -7.625 -23.5 -17.812 1 93.62 13 LYS B CA 1
ATOM 1782 C C . LYS B 1 13 ? -8.398 -22.578 -18.75 1 93.62 13 LYS B C 1
ATOM 1784 O O . LYS B 1 13 ? -7.91 -21.5 -19.109 1 93.62 13 LYS B O 1
ATOM 1789 N N . MET B 1 14 ? -9.523 -23.031 -19.125 1 95.5 14 MET B N 1
ATOM 1790 C CA . MET B 1 14 ? -10.352 -22.219 -20 1 95.5 14 MET B CA 1
ATOM 1791 C C . MET B 1 14 ? -10.789 -20.938 -19.281 1 95.5 14 MET B C 1
ATOM 1793 O O . MET B 1 14 ? -10.758 -19.859 -19.875 1 95.5 14 MET B O 1
ATOM 1797 N N . PHE B 1 15 ? -11.172 -21.078 -18 1 95.44 15 PHE B N 1
ATOM 1798 C CA . PHE B 1 15 ? -11.547 -19.906 -17.219 1 95.44 15 PHE B CA 1
ATOM 1799 C C . PHE B 1 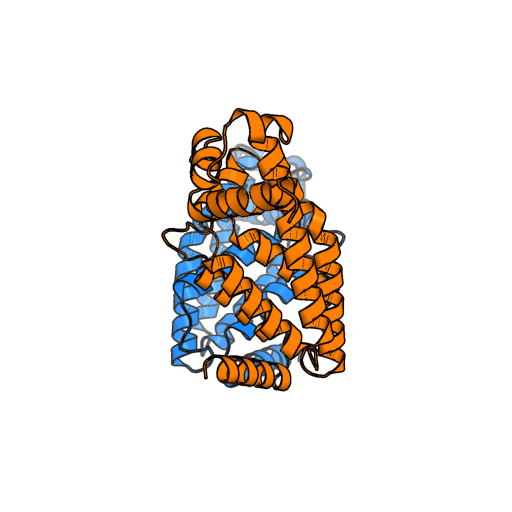15 ? -10.391 -18.922 -17.156 1 95.44 15 PHE B C 1
ATOM 1801 O O . PHE B 1 15 ? -10.57 -17.719 -17.375 1 95.44 15 PHE B O 1
ATOM 1808 N N . PHE B 1 16 ? -9.227 -19.406 -16.984 1 90.94 16 PHE B N 1
ATOM 1809 C CA . PHE B 1 16 ? -8.023 -18.594 -16.797 1 90.94 16 PHE B CA 1
ATOM 1810 C C . PHE B 1 16 ? -7.652 -17.875 -18.094 1 90.94 16 PHE B C 1
ATOM 1812 O O . PHE B 1 16 ? -7.188 -16.734 -18.062 1 90.94 16 PHE B O 1
ATOM 1819 N N . THR B 1 17 ? -7.852 -18.531 -19.203 1 90.94 17 THR B N 1
ATOM 1820 C CA . THR B 1 17 ? -7.293 -18.031 -20.438 1 90.94 17 THR B CA 1
ATOM 1821 C C . THR B 1 17 ? -8.328 -17.219 -21.203 1 90.94 17 THR B C 1
ATOM 1823 O O . THR B 1 17 ? -7.984 -16.266 -21.922 1 90.94 17 THR B O 1
ATOM 1826 N N . GLU B 1 18 ? -9.594 -17.562 -20.984 1 92.25 18 GLU B N 1
ATOM 1827 C CA . GLU B 1 18 ? -10.609 -16.953 -21.828 1 92.25 18 GLU B CA 1
ATOM 1828 C C . GLU B 1 18 ? -11.531 -16.031 -21.031 1 92.25 18 GLU B C 1
ATOM 1830 O O . GLU B 1 18 ? -12.266 -15.227 -21.594 1 92.25 18 GLU B O 1
ATOM 1835 N N . GLY B 1 19 ? -11.477 -16.188 -19.766 1 92.81 19 GLY B N 1
ATOM 1836 C CA . GLY B 1 19 ? -12.469 -15.539 -18.922 1 92.81 19 GLY B CA 1
ATOM 1837 C C . GLY B 1 19 ? -13.617 -16.453 -18.531 1 92.81 19 GLY B C 1
ATOM 1838 O O . GLY B 1 19 ? -14.023 -17.312 -19.312 1 92.81 19 GLY B O 1
ATOM 1839 N N . ILE B 1 20 ? -14.188 -16.172 -17.422 1 94.81 20 ILE B N 1
ATOM 1840 C CA . ILE B 1 20 ? -15.195 -17.047 -16.859 1 94.81 20 ILE B CA 1
ATOM 1841 C C . ILE B 1 20 ? -16.484 -16.953 -17.688 1 94.81 20 ILE B C 1
ATOM 1843 O O . ILE B 1 20 ? -17.078 -17.984 -18.031 1 94.81 20 ILE B O 1
ATOM 1847 N N . ARG B 1 21 ? -16.906 -15.766 -18.016 1 93.06 21 ARG B N 1
ATOM 1848 C CA . ARG B 1 21 ? -18.188 -15.539 -18.672 1 93.06 21 ARG B CA 1
ATOM 1849 C C . ARG B 1 21 ? -18.188 -16.094 -20.078 1 93.06 21 ARG B C 1
ATOM 1851 O O . ARG B 1 21 ? -19.219 -16.547 -20.578 1 93.06 21 ARG B O 1
ATOM 1858 N N . ARG B 1 22 ? -17.125 -16.141 -20.672 1 93.06 22 ARG B N 1
ATOM 1859 C CA . ARG B 1 22 ? -17.031 -16.547 -22.062 1 93.06 22 ARG B CA 1
ATOM 1860 C C . ARG B 1 22 ? -17.047 -18.062 -22.203 1 93.06 22 ARG B C 1
ATOM 1862 O O . ARG B 1 22 ? -17.375 -18.594 -23.266 1 93.06 22 ARG B O 1
ATOM 1869 N N . VAL B 1 23 ? -16.672 -18.688 -21.188 1 96.38 23 VAL B N 1
ATOM 1870 C CA . VAL B 1 23 ? -16.625 -20.141 -21.234 1 96.38 23 VAL B CA 1
ATOM 1871 C C . VAL B 1 23 ? -18.016 -20.719 -21 1 96.38 23 VAL B C 1
ATOM 1873 O O . VAL B 1 23 ? -18.703 -20.344 -20.047 1 96.38 23 VAL B O 1
ATOM 1876 N N . THR B 1 24 ? -18.484 -21.547 -21.906 1 94.75 24 THR B N 1
ATOM 1877 C CA . THR B 1 24 ? -19.781 -22.203 -21.766 1 94.75 24 THR B CA 1
ATOM 1878 C C . THR B 1 24 ? -19.594 -23.703 -21.5 1 94.75 24 THR B C 1
ATOM 1880 O O . THR B 1 24 ? -18.516 -24.25 -21.734 1 94.75 24 THR B O 1
ATOM 1883 N N . MET B 1 25 ? -20.703 -24.281 -21.016 1 95.31 25 MET B N 1
ATOM 1884 C CA . MET B 1 25 ? -20.672 -25.734 -20.812 1 95.31 25 MET B CA 1
ATOM 1885 C C . MET B 1 25 ? -20.453 -26.453 -22.125 1 95.31 25 MET B C 1
ATOM 1887 O O . MET B 1 25 ? -19.75 -27.484 -22.172 1 95.31 25 MET B O 1
ATOM 1891 N N . ASP B 1 26 ? -20.984 -25.875 -23.141 1 95.56 26 ASP B N 1
ATOM 1892 C CA . ASP B 1 26 ? -20.812 -26.453 -24.469 1 95.56 26 ASP B CA 1
ATOM 1893 C C . ASP B 1 26 ? -19.344 -26.422 -24.906 1 95.56 26 ASP B C 1
ATOM 1895 O O . ASP B 1 26 ? -18.828 -27.375 -25.469 1 95.56 26 ASP B O 1
ATOM 1899 N N . ALA B 1 27 ? -18.719 -25.406 -24.672 1 96.31 27 ALA B N 1
ATOM 1900 C CA . ALA B 1 27 ? -17.328 -25.25 -25.047 1 96.31 27 ALA B CA 1
ATOM 1901 C C . ALA B 1 27 ? -16.422 -26.203 -24.281 1 96.31 27 ALA B C 1
ATOM 1903 O O . ALA B 1 27 ? -15.484 -26.781 -24.828 1 96.31 27 ALA B O 1
ATOM 1904 N N . ILE B 1 28 ? -16.703 -26.312 -22.984 1 96.75 28 ILE B N 1
ATOM 1905 C CA . ILE B 1 28 ? -15.938 -27.234 -22.141 1 96.75 28 ILE B CA 1
ATOM 1906 C C . ILE B 1 28 ? -16.109 -28.656 -22.656 1 96.75 28 ILE B C 1
ATOM 1908 O O . ILE B 1 28 ? -15.125 -29.391 -22.797 1 96.75 28 ILE B O 1
ATOM 1912 N N . ALA B 1 29 ? -17.312 -29.016 -22.953 1 96.31 29 ALA B N 1
ATOM 1913 C CA . ALA B 1 29 ? -17.609 -30.344 -23.469 1 96.31 29 ALA B CA 1
ATOM 1914 C C . ALA B 1 29 ? -16.859 -30.625 -24.766 1 96.31 29 ALA B C 1
ATOM 1916 O O . ALA B 1 29 ? -16.266 -31.688 -24.938 1 96.31 29 ALA B O 1
ATOM 1917 N N . ARG B 1 30 ? -16.891 -29.641 -25.625 1 96.44 30 ARG B N 1
ATOM 1918 C CA . ARG B 1 30 ? -16.219 -29.766 -26.906 1 96.44 30 ARG B CA 1
ATOM 1919 C C . ARG B 1 30 ? -14.719 -29.938 -26.719 1 96.44 30 ARG B C 1
ATOM 1921 O O . ARG B 1 30 ? -14.102 -30.797 -27.359 1 96.44 30 ARG B O 1
ATOM 1928 N N . LYS B 1 31 ? -14.18 -29.203 -25.891 1 95.62 31 LYS B N 1
ATOM 1929 C CA . LYS B 1 31 ? -12.742 -29.25 -25.641 1 95.62 31 LYS B CA 1
ATOM 1930 C C . LYS B 1 31 ? -12.336 -30.594 -25.062 1 95.62 31 LYS B C 1
ATOM 1932 O O . LYS B 1 31 ? -11.25 -31.109 -25.344 1 95.62 31 LYS B O 1
ATOM 1937 N N . MET B 1 32 ? -13.203 -31.141 -24.25 1 95.19 32 MET B N 1
ATOM 1938 C CA . MET B 1 32 ? -12.93 -32.406 -23.578 1 95.19 32 MET B CA 1
ATOM 1939 C C . MET B 1 32 ? -13.266 -33.594 -24.469 1 95.19 32 MET B C 1
ATOM 1941 O O . MET B 1 32 ? -12.867 -34.719 -24.172 1 95.19 32 MET B O 1
ATOM 1945 N N . GLY B 1 33 ? -14 -33.312 -25.516 1 94.75 33 GLY B N 1
ATOM 1946 C CA . GLY B 1 33 ? -14.43 -34.375 -26.375 1 94.75 33 GLY B CA 1
ATOM 1947 C C . GLY B 1 33 ? -15.492 -35.281 -25.75 1 94.75 33 GLY B C 1
ATOM 1948 O O . GLY B 1 33 ? -15.453 -36.5 -25.891 1 94.75 33 GLY B O 1
ATOM 1949 N N . MET B 1 34 ? -16.312 -34.656 -24.969 1 94.44 34 MET B N 1
ATOM 1950 C CA . MET B 1 34 ? -17.391 -35.406 -24.328 1 94.44 34 MET B CA 1
ATOM 1951 C C . MET B 1 34 ? -18.734 -34.656 -24.484 1 94.44 34 MET B C 1
ATOM 1953 O O . MET B 1 34 ? -18.766 -33.531 -24.953 1 94.44 34 MET B O 1
ATOM 1957 N N . SER B 1 35 ? -19.812 -35.375 -24.156 1 92.38 35 SER B N 1
ATOM 1958 C CA . SER B 1 35 ? -21.125 -34.75 -24.234 1 92.38 35 SER B CA 1
ATOM 1959 C C . SER B 1 35 ? -21.359 -33.812 -23.047 1 92.38 35 SER B C 1
ATOM 1961 O O . SER B 1 35 ? -20.797 -34 -21.969 1 92.38 35 SER B O 1
ATOM 1963 N N . LYS B 1 36 ? -22.234 -32.875 -23.312 1 93.56 36 LYS B N 1
ATOM 1964 C CA . LYS B 1 36 ? -22.672 -31.984 -22.234 1 93.56 36 LYS B CA 1
ATOM 1965 C C . LYS B 1 36 ? -23.344 -32.781 -21.109 1 93.56 36 LYS B C 1
ATOM 1967 O O . LYS B 1 36 ? -23.188 -32.438 -19.938 1 93.56 36 LYS B O 1
ATOM 1972 N N . ARG B 1 37 ? -23.984 -33.75 -21.484 1 94.06 37 ARG B N 1
ATOM 1973 C CA . ARG B 1 37 ? -24.688 -34.594 -20.531 1 94.06 37 ARG B CA 1
ATOM 1974 C C . ARG B 1 37 ? -23.703 -35.219 -19.547 1 94.06 37 ARG B C 1
ATOM 1976 O O . ARG B 1 37 ? -23.984 -35.312 -18.344 1 94.06 37 ARG B O 1
ATOM 1983 N N . THR B 1 38 ? -22.625 -35.656 -20 1 93.75 38 THR B N 1
ATOM 1984 C CA . THR B 1 38 ? -21.609 -36.281 -19.156 1 93.75 38 THR B CA 1
ATOM 1985 C C . THR B 1 38 ? -21.078 -35.281 -18.125 1 93.75 38 THR B C 1
ATOM 1987 O O . THR B 1 38 ? -20.875 -35.656 -16.953 1 93.75 38 THR B O 1
ATOM 1990 N N . ILE B 1 39 ? -20.891 -34.062 -18.531 1 94.88 39 ILE B N 1
ATOM 1991 C CA . ILE B 1 39 ? -20.391 -33.031 -17.625 1 94.88 39 ILE B CA 1
ATOM 1992 C C . ILE B 1 39 ? -21.438 -32.75 -16.547 1 94.88 39 ILE B C 1
ATOM 1994 O O . ILE B 1 39 ? -21.109 -32.594 -15.375 1 94.88 39 ILE B O 1
ATOM 1998 N N . TYR B 1 40 ? -22.719 -32.812 -16.969 1 94.62 40 TYR B N 1
ATOM 1999 C CA . TYR B 1 40 ? -23.812 -32.5 -16.062 1 94.62 40 TYR B CA 1
ATOM 2000 C C . TYR B 1 40 ? -24.062 -33.625 -15.062 1 94.62 40 TYR B C 1
ATOM 2002 O O . TYR B 1 40 ? -24.672 -33.406 -14.016 1 94.62 40 TYR B O 1
ATOM 2010 N N . GLU B 1 41 ? -23.578 -34.75 -15.398 1 95 41 GLU B N 1
ATOM 2011 C CA . GLU B 1 41 ? -23.656 -35.844 -14.445 1 95 41 GLU B CA 1
ATOM 2012 C C . GLU B 1 41 ? -22.719 -35.625 -13.273 1 95 41 GLU B C 1
ATOM 2014 O O . GLU B 1 41 ? -22.953 -36.125 -12.172 1 95 41 GLU B O 1
ATOM 2019 N N . ILE B 1 42 ? -21.766 -34.938 -13.508 1 94.5 42 ILE B N 1
ATOM 2020 C CA . ILE B 1 42 ? -20.719 -34.75 -12.5 1 94.5 42 ILE B CA 1
ATOM 2021 C C . ILE B 1 42 ? -20.906 -33.375 -11.82 1 94.5 42 ILE B C 1
ATOM 2023 O O . ILE B 1 42 ? -20.734 -33.281 -10.609 1 94.5 42 ILE B O 1
ATOM 2027 N N . PHE B 1 43 ? -21.234 -32.312 -12.672 1 96.31 43 PHE B N 1
ATOM 2028 C CA . PHE B 1 43 ? -21.422 -30.969 -12.156 1 96.31 43 PHE B CA 1
ATOM 2029 C C . PHE B 1 43 ? -22.797 -30.438 -12.547 1 96.31 43 PHE B C 1
ATOM 2031 O O . PHE B 1 43 ? -23.203 -30.531 -13.711 1 96.31 43 PHE B O 1
ATOM 2038 N N . LYS B 1 44 ? -23.375 -29.797 -11.586 1 94.75 44 LYS B N 1
ATOM 2039 C CA . LYS B 1 44 ? -24.734 -29.312 -11.781 1 94.75 44 LYS B CA 1
ATOM 2040 C C . LYS B 1 44 ? -24.766 -28.125 -12.758 1 94.75 44 LYS B C 1
ATOM 2042 O O . LYS B 1 44 ? -25.703 -27.984 -13.539 1 94.75 44 LYS B O 1
ATOM 2047 N N . ASP B 1 45 ? -23.812 -27.312 -12.648 1 93.5 45 ASP B N 1
ATOM 2048 C CA . ASP B 1 45 ? -23.75 -26.109 -13.484 1 93.5 45 ASP B CA 1
ATOM 2049 C C . ASP B 1 45 ? -22.344 -25.547 -13.539 1 93.5 45 ASP B C 1
ATOM 2051 O O . ASP B 1 45 ? -21.422 -26.125 -12.961 1 93.5 45 ASP B O 1
ATOM 2055 N N . LYS B 1 46 ? -22.156 -24.562 -14.289 1 93.38 46 LYS B N 1
ATOM 2056 C CA . LYS B 1 46 ? -20.859 -23.922 -14.477 1 93.38 46 LYS B CA 1
ATOM 2057 C C . LYS B 1 46 ? -20.312 -23.375 -13.164 1 93.38 46 LYS B C 1
ATOM 2059 O O . LYS B 1 46 ? -19.109 -23.422 -12.922 1 93.38 46 LYS B O 1
ATOM 2064 N N . ASN B 1 47 ? -21.172 -22.938 -12.297 1 92.88 47 ASN B N 1
ATOM 2065 C CA . ASN B 1 47 ? -20.75 -22.375 -11.023 1 92.88 47 ASN B CA 1
ATOM 2066 C C . ASN B 1 47 ? -20.094 -23.422 -10.141 1 92.88 47 ASN B C 1
ATOM 2068 O O . ASN B 1 47 ? -19.125 -23.109 -9.422 1 92.88 47 ASN B O 1
ATOM 2072 N N . GLU B 1 48 ? -20.594 -24.5 -10.211 1 94.75 48 GLU B N 1
ATOM 2073 C CA . GLU B 1 48 ? -19.984 -25.594 -9.438 1 94.75 48 GLU B CA 1
ATOM 2074 C C . GLU B 1 48 ? -18.594 -25.922 -9.961 1 94.75 48 GLU B C 1
ATOM 2076 O O . GLU B 1 48 ? -17.688 -26.203 -9.18 1 94.75 48 GLU B O 1
ATOM 2081 N N . ILE B 1 49 ? -18.453 -25.953 -11.234 1 95.62 49 ILE B N 1
ATOM 2082 C CA . ILE B 1 49 ? -17.156 -26.203 -11.844 1 95.62 49 ILE B CA 1
ATOM 2083 C C . ILE B 1 49 ? -16.188 -25.094 -11.445 1 95.62 49 ILE B C 1
ATOM 2085 O O . ILE B 1 49 ? -15.039 -25.375 -11.07 1 95.62 49 ILE B O 1
ATOM 2089 N N . LEU B 1 50 ? -16.672 -23.891 -11.492 1 94.88 50 LEU B N 1
ATOM 2090 C CA . LEU B 1 50 ? -15.852 -22.734 -11.148 1 94.88 50 LEU B CA 1
ATOM 2091 C C . LEU B 1 50 ? -15.367 -22.828 -9.703 1 94.88 50 LEU B C 1
ATOM 2093 O O . LEU B 1 50 ? -14.172 -22.688 -9.438 1 94.88 50 LEU B O 1
ATOM 2097 N N . ARG B 1 51 ? -16.234 -23.125 -8.859 1 92.94 51 ARG B N 1
ATOM 2098 C CA . ARG B 1 51 ? -15.891 -23.234 -7.445 1 92.94 51 ARG B CA 1
ATOM 2099 C C . ARG B 1 51 ? -14.875 -24.344 -7.215 1 92.94 51 ARG B C 1
ATOM 2101 O O . ARG B 1 51 ? -13.898 -24.156 -6.484 1 92.94 51 ARG B O 1
ATOM 2108 N N . ALA B 1 52 ? -15.156 -25.406 -7.793 1 93.88 52 ALA B N 1
ATOM 2109 C CA . ALA B 1 52 ? -14.258 -26.547 -7.633 1 93.88 52 ALA B CA 1
ATOM 2110 C C . ALA B 1 52 ? -12.891 -26.266 -8.258 1 93.88 52 ALA B C 1
ATOM 2112 O O . ALA B 1 52 ? -11.859 -26.703 -7.73 1 93.88 52 ALA B O 1
ATOM 2113 N N . SER B 1 53 ? -12.906 -25.625 -9.398 1 93 53 SER B N 1
ATOM 2114 C CA . SER B 1 53 ? -11.648 -25.312 -10.062 1 93 53 SER B CA 1
ATOM 2115 C C . SER B 1 53 ? -10.82 -24.328 -9.227 1 93 53 SER B C 1
ATOM 2117 O O . SER B 1 53 ? -9.594 -24.422 -9.188 1 93 53 SER B O 1
ATOM 2119 N N . ILE B 1 54 ? -11.422 -23.406 -8.578 1 89.56 54 ILE B N 1
ATOM 2120 C CA . ILE B 1 54 ? -10.75 -22.453 -7.707 1 89.56 54 ILE B CA 1
ATOM 2121 C C . ILE B 1 54 ? -10.141 -23.188 -6.512 1 89.56 54 ILE B C 1
ATOM 2123 O O . ILE B 1 54 ? -8.984 -22.969 -6.16 1 89.56 54 ILE B O 1
ATOM 2127 N N . ALA B 1 55 ? -10.961 -24.047 -5.977 1 88.81 55 ALA B N 1
ATOM 2128 C CA . ALA B 1 55 ? -10.484 -24.828 -4.844 1 88.81 55 ALA B CA 1
ATOM 2129 C C . ALA B 1 55 ? -9.266 -25.672 -5.23 1 88.81 55 ALA B C 1
ATOM 2131 O O . ALA B 1 55 ? -8.312 -25.781 -4.453 1 88.81 55 ALA B O 1
ATOM 2132 N N . ASP B 1 56 ? -9.352 -26.203 -6.371 1 88.5 56 ASP B N 1
ATOM 2133 C CA . ASP B 1 56 ? -8.25 -27 -6.883 1 88.5 56 ASP B CA 1
ATOM 2134 C C . ASP B 1 56 ? -7 -26.156 -7.094 1 88.5 56 ASP B C 1
ATOM 2136 O O . ASP B 1 56 ? -5.891 -26.594 -6.77 1 88.5 56 ASP B O 1
ATOM 2140 N N . LEU B 1 57 ? -7.18 -25.062 -7.605 1 84.5 57 LEU B N 1
ATOM 2141 C CA . LEU B 1 57 ? -6.07 -24.141 -7.848 1 84.5 57 LEU B CA 1
ATOM 2142 C C . LEU B 1 57 ? -5.422 -23.719 -6.535 1 84.5 57 LEU B C 1
ATOM 2144 O O . LEU B 1 57 ? -4.191 -23.672 -6.43 1 84.5 57 LEU B O 1
ATOM 2148 N N . ILE B 1 58 ? -6.188 -23.422 -5.617 1 84.81 58 ILE B N 1
ATOM 2149 C CA . ILE B 1 58 ? -5.703 -23.016 -4.301 1 84.81 58 ILE B CA 1
ATOM 2150 C C . ILE B 1 58 ? -4.875 -24.141 -3.689 1 84.81 58 ILE B C 1
ATOM 2152 O O . ILE B 1 58 ? -3.783 -23.906 -3.164 1 84.81 58 ILE B O 1
ATOM 2156 N N . ALA B 1 59 ? -5.41 -25.344 -3.781 1 87.25 59 ALA B N 1
ATOM 2157 C CA . ALA B 1 59 ? -4.715 -26.5 -3.23 1 87.25 59 ALA B CA 1
ATOM 2158 C C . ALA B 1 59 ? -3.377 -26.719 -3.932 1 87.25 59 ALA B C 1
ATOM 2160 O O . ALA B 1 59 ? -2.373 -27.031 -3.285 1 87.25 59 ALA B O 1
ATOM 2161 N N . LYS B 1 60 ? -3.371 -26.562 -5.176 1 87.56 60 LYS B N 1
ATOM 2162 C CA . LYS B 1 60 ? -2.146 -26.719 -5.953 1 87.56 60 LYS B CA 1
ATOM 2163 C C . LYS B 1 60 ? -1.114 -25.656 -5.59 1 87.56 60 LYS B C 1
ATOM 2165 O O . LYS B 1 60 ? 0.074 -25.969 -5.461 1 87.56 60 LYS B O 1
ATOM 2170 N N . ASN B 1 61 ? -1.544 -24.438 -5.492 1 86.88 61 ASN B N 1
ATOM 2171 C CA . ASN B 1 61 ? -0.649 -23.344 -5.109 1 86.88 61 ASN B CA 1
ATOM 2172 C C . ASN B 1 61 ? -0.069 -23.562 -3.713 1 86.88 61 ASN B C 1
ATOM 2174 O O . ASN B 1 61 ? 1.111 -23.297 -3.479 1 86.88 61 ASN B O 1
ATOM 2178 N N . GLU B 1 62 ? -0.895 -24.016 -2.828 1 86.69 62 GLU B N 1
ATOM 2179 C CA . GLU B 1 62 ? -0.441 -24.297 -1.47 1 86.69 62 GLU B CA 1
ATOM 2180 C C . GLU B 1 62 ? 0.63 -25.375 -1.461 1 86.69 62 GLU B C 1
ATOM 2182 O O . GLU B 1 62 ? 1.609 -25.297 -0.717 1 86.69 62 GLU B O 1
ATOM 2187 N N . LEU B 1 63 ? 0.41 -26.375 -2.236 1 91.69 63 LEU B N 1
ATOM 2188 C CA . LEU B 1 63 ? 1.386 -27.453 -2.332 1 91.69 63 LEU B CA 1
ATOM 2189 C C . LEU B 1 63 ? 2.707 -26.938 -2.895 1 91.69 63 LEU B C 1
ATOM 2191 O O . LEU B 1 63 ? 3.777 -27.297 -2.391 1 91.69 63 LEU B O 1
ATOM 2195 N N . GLU B 1 64 ? 2.6 -26.125 -3.879 1 91.88 64 GLU B N 1
ATOM 2196 C CA . GLU B 1 64 ? 3.797 -25.578 -4.5 1 91.88 64 GLU B CA 1
ATOM 2197 C C . GLU B 1 64 ? 4.555 -24.672 -3.523 1 91.88 64 GLU B C 1
ATOM 2199 O O . GLU B 1 64 ? 5.785 -24.719 -3.455 1 91.88 64 GLU B O 1
ATOM 2204 N N . LEU B 1 65 ? 3.881 -23.906 -2.801 1 89.56 65 LEU B N 1
ATOM 2205 C CA . LEU B 1 65 ? 4.5 -23 -1.84 1 89.56 65 LEU B CA 1
ATOM 2206 C C . LEU B 1 65 ? 5.133 -23.781 -0.689 1 89.56 65 LEU B C 1
ATOM 2208 O O . LEU B 1 65 ? 6.176 -23.391 -0.165 1 89.56 65 LEU B O 1
ATOM 2212 N N . ASN B 1 66 ? 4.441 -24.828 -0.309 1 92.19 66 ASN B N 1
ATOM 2213 C CA . ASN B 1 66 ? 5.012 -25.672 0.733 1 92.19 66 ASN B CA 1
ATOM 2214 C C . ASN B 1 66 ? 6.293 -26.359 0.266 1 92.19 66 ASN B C 1
ATOM 2216 O O . ASN B 1 66 ? 7.25 -26.484 1.035 1 92.19 66 ASN B O 1
ATOM 2220 N N . GLU B 1 67 ? 6.281 -26.766 -0.933 1 95.5 67 GLU B N 1
ATOM 2221 C CA . GLU B 1 67 ? 7.496 -27.344 -1.499 1 95.5 67 GLU B CA 1
ATOM 2222 C C . GLU B 1 67 ? 8.617 -26.312 -1.566 1 95.5 67 GLU B C 1
ATOM 2224 O O . GLU B 1 67 ? 9.781 -26.641 -1.299 1 95.5 67 GLU B O 1
ATOM 2229 N N . LEU B 1 68 ? 8.266 -25.141 -1.925 1 94.94 68 LEU B N 1
ATOM 2230 C CA . LEU B 1 68 ? 9.234 -24.047 -1.974 1 94.94 68 LEU B CA 1
ATOM 2231 C C . LEU B 1 68 ? 9.828 -23.781 -0.594 1 94.94 68 LEU B C 1
ATOM 2233 O O . LEU B 1 68 ? 11.031 -23.562 -0.466 1 94.94 68 LEU B O 1
ATOM 2237 N N . LYS B 1 69 ? 9.016 -23.844 0.371 1 94.19 69 LYS B N 1
ATOM 2238 C CA . LYS B 1 69 ? 9.453 -23.641 1.75 1 94.19 69 LYS B CA 1
ATOM 2239 C C . LYS B 1 69 ? 10.461 -24.719 2.166 1 94.19 69 LYS B C 1
ATOM 2241 O O . LYS B 1 69 ? 11.453 -24.406 2.822 1 94.19 69 LYS B O 1
ATOM 2246 N N . GLU B 1 70 ? 10.172 -25.922 1.763 1 94.88 70 GLU B N 1
ATOM 2247 C CA . GLU B 1 70 ? 11 -27.062 2.146 1 94.88 70 GLU B CA 1
ATOM 2248 C C . GLU B 1 70 ? 12.352 -27.031 1.434 1 94.88 70 GLU B C 1
ATOM 2250 O O . GLU B 1 70 ? 13.367 -27.438 1.993 1 94.88 70 GLU B O 1
ATOM 2255 N N . ARG B 1 71 ? 12.367 -26.484 0.324 1 95.31 71 ARG B N 1
ATOM 2256 C CA . ARG B 1 71 ? 13.586 -26.547 -0.467 1 95.31 71 ARG B CA 1
ATOM 2257 C C . ARG B 1 71 ? 14.422 -25.281 -0.286 1 95.31 71 ARG B C 1
ATOM 2259 O O . ARG B 1 71 ? 15.602 -25.25 -0.652 1 95.31 71 ARG B O 1
ATOM 2266 N N . SER B 1 72 ? 13.883 -24.234 0.293 1 96.81 72 SER B N 1
ATOM 2267 C CA . SER B 1 72 ? 14.594 -22.984 0.466 1 96.81 72 SER B CA 1
ATOM 2268 C C . SER B 1 72 ? 15.555 -23.047 1.644 1 96.81 72 SER B C 1
ATOM 2270 O O . SER B 1 72 ? 15.188 -23.5 2.73 1 96.81 72 SER B O 1
ATOM 2272 N N . ALA B 1 73 ? 16.766 -22.578 1.398 1 96.31 73 ALA B N 1
ATOM 2273 C CA . ALA B 1 73 ? 17.812 -22.656 2.414 1 96.31 73 ALA B CA 1
ATOM 2274 C C . ALA B 1 73 ? 17.672 -21.531 3.443 1 96.31 73 ALA B C 1
ATOM 2276 O O . ALA B 1 73 ? 18.156 -21.656 4.566 1 96.31 73 ALA B O 1
ATOM 2277 N N . ASN B 1 74 ? 17.094 -20.5 3.105 1 97.19 74 ASN B N 1
ATOM 2278 C CA . ASN B 1 74 ? 16.906 -19.344 3.982 1 97.19 74 ASN B CA 1
ATOM 2279 C C . ASN B 1 74 ? 15.695 -18.516 3.564 1 97.19 74 ASN B C 1
ATOM 2281 O O . ASN B 1 74 ? 15.023 -18.828 2.582 1 97.19 74 ASN B O 1
ATOM 2285 N N . SER B 1 75 ? 15.375 -17.547 4.32 1 97.75 75 SER B N 1
ATOM 2286 C CA . SER B 1 75 ? 14.18 -16.734 4.129 1 97.75 75 SER B CA 1
ATOM 2287 C C . SER B 1 75 ? 14.219 -16 2.789 1 97.75 75 SER B C 1
ATOM 2289 O O . SER B 1 75 ? 13.188 -15.867 2.117 1 97.75 75 SER B O 1
ATOM 2291 N N . MET B 1 76 ? 15.391 -15.555 2.35 1 97.94 76 MET B N 1
ATOM 2292 C CA . MET B 1 76 ? 15.492 -14.781 1.118 1 97.94 76 MET B CA 1
ATOM 2293 C C . MET B 1 76 ? 15.289 -15.664 -0.104 1 97.94 76 MET B C 1
ATOM 2295 O O . MET B 1 76 ? 14.68 -15.242 -1.089 1 97.94 76 MET B O 1
ATOM 2299 N N . GLU B 1 77 ? 15.758 -16.875 -0.057 1 97.44 77 GLU B N 1
ATOM 2300 C CA . GLU B 1 77 ? 15.484 -17.812 -1.133 1 97.44 77 GLU B CA 1
ATOM 2301 C C . GLU B 1 77 ? 13.992 -18.109 -1.25 1 97.44 77 GLU B C 1
ATOM 2303 O O . GLU B 1 77 ? 13.461 -18.203 -2.357 1 97.44 77 GLU B O 1
ATOM 2308 N N . LEU B 1 78 ? 13.414 -18.25 -0.07 1 97.38 78 LEU B N 1
ATOM 2309 C CA . LEU B 1 78 ? 11.977 -18.469 -0.063 1 97.38 78 LEU B CA 1
ATOM 2310 C C . LEU B 1 78 ? 11.242 -17.266 -0.648 1 97.38 78 LEU B C 1
ATOM 2312 O O . LEU B 1 78 ? 10.297 -17.422 -1.427 1 97.38 78 LEU B O 1
ATOM 2316 N N . ILE B 1 79 ? 11.648 -16.078 -0.354 1 97.56 79 ILE B N 1
ATOM 2317 C CA . ILE B 1 79 ? 11.031 -14.852 -0.827 1 97.56 79 ILE B CA 1
ATOM 2318 C C . ILE B 1 79 ? 11.164 -14.758 -2.346 1 97.56 79 ILE B C 1
ATOM 2320 O O . ILE B 1 79 ? 10.195 -14.477 -3.045 1 97.56 79 ILE B O 1
ATOM 2324 N N . VAL B 1 80 ? 12.32 -15.016 -2.812 1 97.5 80 VAL B N 1
ATOM 2325 C CA . VAL B 1 80 ? 12.562 -14.922 -4.25 1 97.5 80 VAL B CA 1
ATOM 2326 C C . VAL B 1 80 ? 11.781 -16.016 -4.977 1 97.5 80 VAL B C 1
ATOM 2328 O O . VAL B 1 80 ? 11.242 -15.781 -6.059 1 97.5 80 VAL B O 1
ATOM 2331 N N . GLY B 1 81 ? 11.742 -17.203 -4.395 1 96.25 81 GLY B N 1
ATOM 2332 C CA . GLY B 1 81 ? 10.898 -18.25 -4.957 1 96.25 81 GLY B CA 1
ATOM 2333 C C . GLY B 1 81 ? 9.43 -17.875 -5.016 1 96.25 81 GLY B C 1
ATOM 2334 O O . GLY B 1 81 ? 8.758 -18.156 -6.008 1 96.25 81 GLY B O 1
ATOM 2335 N N . ALA B 1 82 ? 8.93 -17.281 -3.941 1 94.56 82 ALA B N 1
ATOM 2336 C CA . ALA B 1 82 ? 7.543 -16.828 -3.902 1 94.56 82 ALA B CA 1
ATOM 2337 C C . ALA B 1 82 ? 7.297 -15.742 -4.953 1 94.56 82 ALA B C 1
ATOM 2339 O O . ALA B 1 82 ? 6.234 -15.711 -5.582 1 94.56 82 ALA B O 1
ATOM 2340 N N . PHE B 1 83 ? 8.266 -14.898 -5.09 1 96.19 83 PHE B N 1
ATOM 2341 C CA . PHE B 1 83 ? 8.195 -13.859 -6.109 1 96.19 83 PHE B CA 1
ATOM 2342 C C . PHE B 1 83 ? 8.047 -14.469 -7.5 1 96.19 83 PHE B C 1
ATOM 2344 O O . PHE B 1 83 ? 7.172 -14.062 -8.266 1 96.19 83 PHE B O 1
ATOM 2351 N N . GLU B 1 84 ? 8.844 -15.438 -7.816 1 95.56 84 GLU B N 1
ATOM 2352 C CA . GLU B 1 84 ? 8.797 -16.109 -9.109 1 95.56 84 GLU B CA 1
ATOM 2353 C C . GLU B 1 84 ? 7.469 -16.828 -9.312 1 95.56 84 GLU B C 1
ATOM 2355 O O . GLU B 1 84 ? 6.91 -16.812 -10.414 1 95.56 84 GLU B O 1
ATOM 2360 N N . PHE B 1 85 ? 7.105 -17.438 -8.297 1 93.56 85 PHE B N 1
ATOM 2361 C CA . PHE B 1 85 ? 5.809 -18.109 -8.344 1 93.56 85 PHE B CA 1
ATOM 2362 C C . PHE B 1 85 ? 4.699 -17.125 -8.672 1 93.56 85 PHE B C 1
ATOM 2364 O O . PHE B 1 85 ? 3.83 -17.406 -9.5 1 93.56 85 PHE B O 1
ATOM 2371 N N . GLY B 1 86 ? 4.688 -15.992 -8.023 1 92.94 86 GLY B N 1
ATOM 2372 C CA . GLY B 1 86 ? 3.699 -14.961 -8.289 1 92.94 86 GLY B CA 1
ATOM 2373 C C . GLY B 1 86 ? 3.725 -14.453 -9.719 1 92.94 86 GLY B C 1
ATOM 2374 O O . GLY B 1 86 ? 2.676 -14.305 -10.344 1 92.94 86 GLY B O 1
ATOM 2375 N N . ILE B 1 87 ? 4.926 -14.227 -10.219 1 94.19 87 ILE B N 1
ATOM 2376 C CA . ILE B 1 87 ? 5.078 -13.766 -11.594 1 94.19 87 ILE B CA 1
ATOM 2377 C C . ILE B 1 87 ? 4.516 -14.805 -12.562 1 94.19 87 ILE B C 1
ATOM 2379 O O . ILE B 1 87 ? 3.779 -14.469 -13.492 1 94.19 87 ILE B O 1
ATOM 2383 N N . LYS B 1 88 ? 4.844 -16.031 -12.328 1 91.88 88 LYS B N 1
ATOM 2384 C CA . LYS B 1 88 ? 4.359 -17.109 -13.172 1 91.88 88 LYS B CA 1
ATOM 2385 C C . LYS B 1 88 ? 2.834 -17.188 -13.148 1 91.88 88 LYS B C 1
ATOM 2387 O O . LYS B 1 88 ? 2.197 -17.312 -14.195 1 91.88 88 LYS B O 1
ATOM 2392 N N . ALA B 1 89 ? 2.307 -17.094 -12 1 87.62 89 ALA B N 1
ATOM 2393 C CA . ALA B 1 89 ? 0.857 -17.188 -11.844 1 87.62 89 ALA B CA 1
ATOM 2394 C C . ALA B 1 89 ? 0.158 -16.031 -12.562 1 87.62 89 ALA B C 1
ATOM 2396 O O . ALA B 1 89 ? -0.864 -16.234 -13.227 1 87.62 89 ALA B O 1
ATOM 2397 N N . ILE B 1 90 ? 0.673 -14.883 -12.469 1 89.31 90 ILE B N 1
ATOM 2398 C CA . ILE B 1 90 ? 0.091 -13.688 -13.078 1 89.31 90 ILE B CA 1
ATOM 2399 C C . ILE B 1 90 ? 0.12 -13.828 -14.602 1 89.31 90 ILE B C 1
ATOM 2401 O O . ILE B 1 90 ? -0.842 -13.461 -15.281 1 89.31 90 ILE B O 1
ATOM 2405 N N . ASN B 1 91 ? 1.158 -14.336 -15.07 1 89.56 91 ASN B N 1
ATOM 2406 C CA . ASN B 1 91 ? 1.322 -14.461 -16.516 1 89.56 91 ASN B CA 1
ATOM 2407 C C . ASN B 1 91 ? 0.443 -15.57 -17.078 1 89.56 91 ASN B C 1
ATOM 2409 O O . ASN B 1 91 ? 0.157 -15.586 -18.281 1 89.56 91 ASN B O 1
ATOM 2413 N N . GLU B 1 92 ? -0.027 -16.391 -16.281 1 86.19 92 GLU B N 1
ATOM 2414 C CA . GLU B 1 92 ? -0.813 -17.531 -16.734 1 86.19 92 GLU B CA 1
ATOM 2415 C C . GLU B 1 92 ? -2.307 -17.219 -16.688 1 86.19 92 GLU B C 1
ATOM 2417 O O . GLU B 1 92 ? -3.111 -17.953 -17.281 1 86.19 92 GLU B O 1
ATOM 2422 N N . VAL B 1 93 ? -2.652 -16.188 -16.047 1 87.5 93 VAL B N 1
ATOM 2423 C CA . VAL B 1 93 ? -4.074 -15.922 -15.852 1 87.5 93 VAL B CA 1
ATOM 2424 C C . VAL B 1 93 ? -4.477 -14.664 -16.609 1 87.5 93 VAL B C 1
ATOM 2426 O O . VAL B 1 93 ? -3.822 -13.625 -16.484 1 87.5 93 VAL B O 1
ATOM 2429 N N . ASN B 1 94 ? -5.48 -14.805 -17.344 1 85.12 94 ASN B N 1
ATOM 2430 C CA . ASN B 1 94 ? -6.055 -13.656 -18.047 1 85.12 94 ASN B CA 1
ATOM 2431 C C . ASN B 1 94 ? -6.664 -12.656 -17.078 1 85.12 94 ASN B C 1
ATOM 2433 O O . ASN B 1 94 ? -7.406 -13.039 -16.172 1 85.12 94 ASN B O 1
ATOM 2437 N N . PRO B 1 95 ? -6.316 -11.422 -17.281 1 81.81 95 PRO B N 1
ATOM 2438 C CA . PRO B 1 95 ? -6.871 -10.406 -16.391 1 81.81 95 PRO B CA 1
ATOM 2439 C C . PRO B 1 95 ? -8.398 -10.422 -16.344 1 81.81 95 PRO B C 1
ATOM 2441 O O . PRO B 1 95 ? -8.992 -10.086 -15.312 1 81.81 95 PRO B O 1
ATOM 2444 N N . VAL B 1 96 ? -8.984 -10.773 -17.391 1 85.12 96 VAL B N 1
ATOM 2445 C CA . VAL B 1 96 ? -10.438 -10.82 -17.484 1 85.12 96 VAL B CA 1
ATOM 2446 C C . VAL B 1 96 ? -10.992 -11.797 -16.453 1 85.12 96 VAL B C 1
ATOM 2448 O O . VAL B 1 96 ? -12.102 -11.617 -15.945 1 85.12 96 VAL B O 1
ATOM 2451 N N . TYR B 1 97 ? -10.211 -12.781 -16.141 1 89.06 97 TYR B N 1
ATOM 2452 C CA . TYR B 1 97 ? -10.617 -13.773 -15.156 1 89.06 97 TYR B CA 1
ATOM 2453 C C . TYR B 1 97 ? -10.961 -13.117 -13.828 1 89.06 97 TYR B C 1
ATOM 2455 O O . TYR B 1 97 ? -12.023 -13.367 -13.25 1 89.06 97 TYR B O 1
ATOM 2463 N N . PHE B 1 98 ? -10.141 -12.242 -13.367 1 82.38 98 PHE B N 1
ATOM 2464 C CA . PHE B 1 98 ? -10.328 -11.586 -12.078 1 82.38 98 PHE B CA 1
ATOM 2465 C C . PHE B 1 98 ? -11.461 -10.57 -12.148 1 82.38 98 PHE B C 1
ATOM 2467 O O . PHE B 1 98 ? -12.211 -10.398 -11.188 1 82.38 98 PHE B O 1
ATOM 2474 N N . GLU B 1 99 ? -11.508 -9.984 -13.219 1 83.75 99 GLU B N 1
ATOM 2475 C CA . GLU B 1 99 ? -12.609 -9.047 -13.43 1 83.75 99 GLU B CA 1
ATOM 2476 C C . GLU B 1 99 ? -13.961 -9.758 -13.359 1 83.75 99 GLU B C 1
ATOM 2478 O O . GLU B 1 99 ? -14.891 -9.273 -12.711 1 83.75 99 GLU B O 1
ATOM 2483 N N . ASP B 1 100 ? -14.031 -10.828 -14.016 1 88.69 100 ASP B N 1
ATOM 2484 C CA . ASP B 1 100 ? -15.242 -11.641 -14.008 1 88.69 100 ASP B CA 1
ATOM 2485 C C . ASP B 1 100 ? -15.602 -12.07 -12.586 1 88.69 100 ASP B C 1
ATOM 2487 O O . ASP B 1 100 ? -16.766 -11.969 -12.18 1 88.69 100 ASP B O 1
ATOM 2491 N N . LEU B 1 101 ? -14.609 -12.539 -11.953 1 87.69 101 LEU B N 1
ATOM 2492 C CA . LEU B 1 101 ? -14.828 -13.039 -10.602 1 87.69 101 LEU B CA 1
ATOM 2493 C C . LEU B 1 101 ? -15.336 -11.93 -9.688 1 87.69 101 LEU B C 1
ATOM 2495 O O . LEU B 1 101 ? -16.297 -12.117 -8.938 1 87.69 101 LEU B O 1
ATOM 2499 N N . GLU B 1 102 ? -14.711 -10.82 -9.727 1 82.88 102 GLU B N 1
ATOM 2500 C CA . GLU B 1 102 ? -15.055 -9.688 -8.867 1 82.88 102 GLU B CA 1
ATOM 2501 C C . GLU B 1 102 ? -16.453 -9.164 -9.172 1 82.88 102 GLU B C 1
ATOM 2503 O O . GLU B 1 102 ? -17.234 -8.891 -8.266 1 82.88 102 GLU B O 1
ATOM 2508 N N . LEU B 1 103 ? -16.812 -9.086 -10.414 1 86.06 103 LEU B N 1
ATOM 2509 C CA . LEU B 1 103 ? -18.047 -8.422 -10.844 1 86.06 103 LEU B CA 1
ATOM 2510 C C . LEU B 1 103 ? -19.234 -9.383 -10.805 1 86.06 103 LEU B C 1
ATOM 2512 O O . LEU B 1 103 ? -20.328 -9 -10.414 1 86.06 103 LEU B O 1
ATOM 2516 N N . TYR B 1 104 ? -18.984 -10.602 -11.133 1 89.88 104 TYR B N 1
ATOM 2517 C CA . TYR B 1 104 ? -20.109 -11.484 -11.383 1 89.88 104 TYR B CA 1
ATOM 2518 C C . TYR B 1 104 ? -20.188 -12.594 -10.344 1 89.88 104 TYR B C 1
ATOM 2520 O O . TYR B 1 104 ? -21.219 -13.273 -10.219 1 89.88 104 TYR B O 1
ATOM 2528 N N . TYR B 1 105 ? -19.125 -12.773 -9.625 1 89.69 105 TYR B N 1
ATOM 2529 C CA . TYR B 1 105 ? -19.109 -13.789 -8.586 1 89.69 105 TYR B CA 1
ATOM 2530 C C . TYR B 1 105 ? -18.531 -13.234 -7.285 1 89.69 105 TYR B C 1
ATOM 2532 O O . TYR B 1 105 ? -17.578 -13.781 -6.738 1 89.69 105 TYR B O 1
ATOM 2540 N N . PRO B 1 106 ? -19.141 -12.266 -6.742 1 86.06 106 PRO B N 1
ATOM 2541 C CA . PRO B 1 106 ? -18.562 -11.547 -5.602 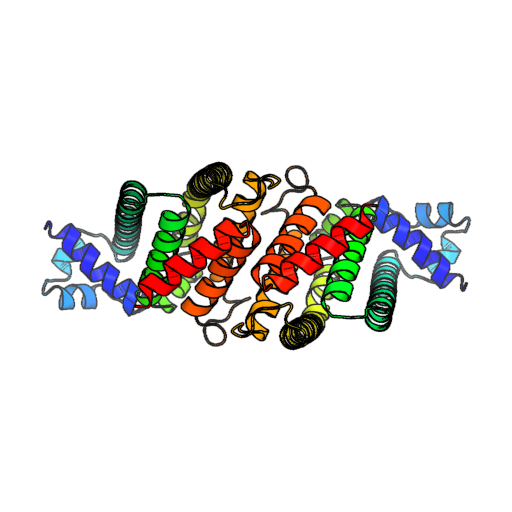1 86.06 106 PRO B CA 1
ATOM 2542 C C . PRO B 1 106 ? -18.391 -12.438 -4.371 1 86.06 106 PRO B C 1
ATOM 2544 O O . PRO B 1 106 ? -17.438 -12.266 -3.607 1 86.06 106 PRO B O 1
ATOM 2547 N N . GLU B 1 107 ? -19.312 -13.32 -4.18 1 84.38 107 GLU B N 1
ATOM 2548 C CA . GLU B 1 107 ? -19.188 -14.211 -3.029 1 84.38 107 GLU B CA 1
ATOM 2549 C C . GLU B 1 107 ? -17.953 -15.102 -3.148 1 84.38 107 GLU B C 1
ATOM 2551 O O . GLU B 1 107 ? -17.219 -15.281 -2.178 1 84.38 107 GLU B O 1
ATOM 2556 N N . LEU B 1 108 ? -17.828 -15.594 -4.312 1 83.44 108 LEU B N 1
ATOM 2557 C CA . LEU B 1 108 ? -16.656 -16.438 -4.559 1 83.44 108 LEU B CA 1
ATOM 2558 C C . LEU B 1 108 ? -15.375 -15.625 -4.473 1 83.44 108 LEU B C 1
ATOM 2560 O O . LEU B 1 108 ? -14.367 -16.094 -3.936 1 83.44 108 LEU B O 1
ATOM 2564 N N . TRP B 1 109 ? -15.422 -14.438 -4.938 1 80.31 109 TRP B N 1
ATOM 2565 C CA . TRP B 1 109 ? -14.297 -13.516 -4.863 1 80.31 109 TRP B CA 1
ATOM 2566 C C . TRP B 1 109 ? -13.914 -13.234 -3.416 1 80.31 109 TRP B C 1
ATOM 2568 O O . TRP B 1 109 ? -12.75 -13.391 -3.033 1 80.31 109 TRP B O 1
ATOM 2578 N N . ASN B 1 110 ? -14.836 -12.922 -2.646 1 78.62 110 ASN B N 1
ATOM 2579 C CA . ASN B 1 110 ? -14.602 -12.594 -1.247 1 78.62 110 ASN B CA 1
ATOM 2580 C C . ASN B 1 110 ? -14.055 -13.789 -0.471 1 78.62 110 ASN B C 1
ATOM 2582 O O . ASN B 1 110 ? -13.172 -13.625 0.378 1 78.62 110 ASN B O 1
ATOM 2586 N N . GLU B 1 111 ? -14.57 -14.859 -0.798 1 75.56 111 GLU B N 1
ATOM 2587 C CA . GLU B 1 111 ? -14.109 -16.078 -0.132 1 75.56 111 GLU B CA 1
ATOM 2588 C C . GLU B 1 111 ? -12.664 -16.406 -0.505 1 75.56 111 GLU B C 1
ATOM 2590 O O . GLU B 1 111 ? -11.875 -16.828 0.345 1 75.56 111 GLU B O 1
ATOM 2595 N N . THR B 1 112 ? -12.398 -16.219 -1.724 1 74.12 112 THR B N 1
ATOM 2596 C CA . THR B 1 112 ? -11.078 -16.562 -2.238 1 74.12 112 THR B CA 1
ATOM 2597 C C . THR B 1 112 ? -10.039 -15.531 -1.806 1 74.12 112 THR B C 1
ATOM 2599 O O . THR B 1 112 ? -8.938 -15.883 -1.39 1 74.12 112 THR B O 1
ATOM 2602 N N . MET B 1 113 ? -10.414 -14.289 -1.868 1 68.31 113 MET B N 1
ATOM 2603 C CA . MET B 1 113 ? -9.484 -13.211 -1.538 1 68.31 113 MET B CA 1
ATOM 2604 C C . MET B 1 113 ? -9.336 -13.062 -0.028 1 68.31 113 MET B C 1
ATOM 2606 O O . MET B 1 113 ? -8.242 -12.82 0.476 1 68.31 113 MET B O 1
ATOM 2610 N N . TYR B 1 114 ? -10.453 -13.281 0.765 1 63.22 114 TYR B N 1
ATOM 2611 C CA . TYR B 1 114 ? -10.469 -12.945 2.186 1 63.22 114 TYR B CA 1
ATOM 2612 C C . TYR B 1 114 ? -10.109 -14.156 3.035 1 63.22 114 TYR B C 1
ATOM 2614 O O . TYR B 1 114 ? -9.477 -14.023 4.082 1 63.22 114 TYR B O 1
ATOM 2622 N N . ARG B 1 115 ? -10.656 -15.305 2.811 1 58.56 115 ARG B N 1
ATOM 2623 C CA . ARG B 1 115 ? -10.461 -16.453 3.699 1 58.56 115 ARG B CA 1
ATOM 2624 C C . ARG B 1 115 ? -8.977 -16.719 3.924 1 58.56 115 ARG B C 1
ATOM 2626 O O . ARG B 1 115 ? -8.57 -17.094 5.027 1 58.56 115 ARG B O 1
ATOM 2633 N N . ARG B 1 116 ? -8.227 -16.281 2.941 1 65 116 ARG B N 1
ATOM 2634 C CA . ARG B 1 116 ? -6.867 -16.797 3.088 1 65 116 ARG B CA 1
ATOM 2635 C C . ARG B 1 116 ? -5.938 -15.711 3.633 1 65 116 ARG B C 1
ATOM 2637 O O . ARG B 1 116 ? -4.738 -15.945 3.791 1 65 116 ARG B O 1
ATOM 2644 N N . LYS B 1 117 ? -6.594 -14.727 4.188 1 70.19 117 LYS B N 1
ATOM 2645 C CA . LYS B 1 117 ? -5.777 -13.578 4.582 1 70.19 117 LYS B CA 1
ATOM 2646 C C . LYS B 1 117 ? -5.074 -13.836 5.914 1 70.19 117 LYS B C 1
ATOM 2648 O O . LYS B 1 117 ? -3.877 -13.586 6.047 1 70.19 117 LYS B O 1
ATOM 2653 N N . GLN B 1 118 ? -5.723 -14.461 6.824 1 75.19 118 GLN B N 1
ATOM 2654 C CA . GLN B 1 118 ? -5.113 -14.68 8.133 1 75.19 118 GLN B CA 1
ATOM 2655 C C . GLN B 1 118 ? -3.92 -15.625 8.023 1 75.19 118 GLN B C 1
ATOM 2657 O O . GLN B 1 118 ? -2.887 -15.406 8.664 1 75.19 118 GLN B O 1
ATOM 2662 N N . GLU B 1 119 ? -4.102 -16.594 7.262 1 77.81 119 GLU B N 1
ATOM 2663 C CA . GLU B 1 119 ? -3 -17.531 7.074 1 77.81 119 GLU B CA 1
ATOM 2664 C C . GLU B 1 119 ? -1.818 -16.859 6.379 1 77.81 119 GLU B C 1
ATOM 2666 O O . GLU B 1 119 ? -0.664 -17.109 6.734 1 77.81 119 GLU B O 1
ATOM 2671 N N . SER B 1 120 ? -2.139 -16 5.539 1 86.19 120 SER B N 1
ATOM 2672 C CA . SER B 1 120 ? -1.088 -15.297 4.816 1 86.19 120 SER B CA 1
ATOM 2673 C C . SER B 1 120 ? -0.338 -14.336 5.738 1 86.19 120 SER B C 1
ATOM 2675 O O . SER B 1 120 ? 0.882 -14.195 5.633 1 86.19 120 SER B O 1
ATOM 2677 N N . TYR B 1 121 ? -1.066 -13.789 6.664 1 88.69 121 TYR B N 1
ATOM 2678 C CA . TYR B 1 121 ? -0.452 -12.891 7.629 1 88.69 121 TYR B CA 1
ATOM 2679 C C . TYR B 1 121 ? 0.567 -13.625 8.492 1 88.69 121 TYR B C 1
ATOM 2681 O O . TYR B 1 121 ? 1.709 -13.18 8.633 1 88.69 121 TYR B O 1
ATOM 2689 N N . HIS B 1 122 ? 0.156 -14.75 8.969 1 89.56 122 HIS B N 1
ATOM 2690 C CA . HIS B 1 122 ? 1.02 -15.523 9.852 1 89.56 122 HIS B CA 1
ATOM 2691 C C . HIS B 1 122 ? 2.238 -16.062 9.102 1 89.56 122 HIS B C 1
ATOM 2693 O O . HIS B 1 122 ? 3.355 -16.031 9.625 1 89.56 122 HIS B O 1
ATOM 2699 N N . ASP B 1 123 ? 1.993 -16.516 7.922 1 90.94 123 ASP B N 1
ATOM 2700 C CA . ASP B 1 123 ? 3.094 -17.031 7.121 1 90.94 123 ASP B CA 1
ATOM 2701 C C . ASP B 1 123 ? 4.137 -15.953 6.84 1 90.94 123 ASP B C 1
ATOM 2703 O O . ASP B 1 123 ? 5.34 -16.203 6.934 1 90.94 123 ASP B O 1
ATOM 2707 N N . PHE B 1 124 ? 3.695 -14.797 6.551 1 95 124 PHE B N 1
ATOM 2708 C CA . PHE B 1 124 ? 4.637 -13.734 6.234 1 95 124 PHE B CA 1
ATOM 2709 C C . PHE B 1 124 ? 5.34 -13.242 7.496 1 95 124 PHE B C 1
ATOM 2711 O O . PHE B 1 124 ? 6.527 -12.906 7.461 1 95 124 PHE B O 1
ATOM 2718 N N . GLN B 1 125 ? 4.617 -13.211 8.578 1 96.88 125 GLN B N 1
ATOM 2719 C CA . GLN B 1 125 ? 5.254 -12.867 9.844 1 96.88 125 GLN B CA 1
ATOM 2720 C C . GLN B 1 125 ? 6.395 -13.828 10.172 1 96.88 125 GLN B C 1
ATOM 2722 O O . GLN B 1 125 ? 7.484 -13.398 10.562 1 96.88 125 GLN B O 1
ATOM 2727 N N . ASN B 1 126 ? 6.113 -15.094 9.977 1 96.06 126 ASN B N 1
ATOM 2728 C CA . ASN B 1 126 ? 7.137 -16.094 10.234 1 96.06 126 ASN B CA 1
ATOM 2729 C C . ASN B 1 126 ? 8.344 -15.914 9.32 1 96.06 126 ASN B C 1
ATOM 2731 O O . ASN B 1 126 ? 9.492 -16.078 9.758 1 96.06 126 ASN B O 1
ATOM 2735 N N . LEU B 1 127 ? 8.07 -15.602 8.164 1 96.88 127 LEU B N 1
ATOM 2736 C CA . LEU B 1 127 ? 9.133 -15.383 7.184 1 96.88 127 LEU B CA 1
ATOM 2737 C C . LEU B 1 127 ? 9.984 -14.172 7.559 1 96.88 127 LEU B C 1
ATOM 2739 O O . LEU B 1 127 ? 11.211 -14.234 7.492 1 96.88 127 LEU B O 1
ATOM 2743 N N . VAL B 1 128 ? 9.359 -13.094 7.945 1 98.19 128 VAL B N 1
ATOM 2744 C CA . VAL B 1 128 ? 10.062 -11.875 8.344 1 98.19 128 VAL B CA 1
ATOM 2745 C C . VAL B 1 128 ? 10.891 -12.148 9.594 1 98.19 128 VAL B C 1
ATOM 2747 O O . VAL B 1 128 ? 12.055 -11.742 9.68 1 98.19 128 VAL B O 1
ATOM 2750 N N . ASN B 1 129 ? 10.305 -12.852 10.539 1 98.25 129 ASN B N 1
ATOM 2751 C CA . ASN B 1 129 ? 11.031 -13.203 11.75 1 98.25 129 ASN B CA 1
ATOM 2752 C C . ASN B 1 129 ? 12.273 -14.039 11.445 1 98.25 129 ASN B C 1
ATOM 2754 O O . ASN B 1 129 ? 13.344 -13.805 12.008 1 98.25 129 ASN B O 1
ATOM 2758 N N . GLN B 1 130 ? 12.07 -15.023 10.625 1 98 130 GLN B N 1
ATOM 2759 C CA . GLN B 1 130 ? 13.211 -15.836 10.203 1 98 130 GLN B CA 1
ATOM 2760 C C . GLN B 1 130 ? 14.281 -14.969 9.547 1 98 130 GLN B C 1
ATOM 2762 O O . GLN B 1 130 ? 15.477 -15.133 9.812 1 98 130 GLN B O 1
ATOM 2767 N N . GLY B 1 131 ? 13.867 -14.047 8.688 1 98.5 131 GLY B N 1
ATOM 2768 C CA . GLY B 1 131 ? 14.797 -13.141 8.023 1 98.5 131 GLY B CA 1
ATOM 2769 C C . GLY B 1 131 ? 15.539 -12.234 8.992 1 98.5 131 GLY B C 1
ATOM 2770 O O . GLY B 1 131 ? 16.703 -11.891 8.758 1 98.5 131 GLY B O 1
ATOM 2771 N N . ILE B 1 132 ? 14.875 -11.82 10.023 1 98.56 132 ILE B N 1
ATOM 2772 C CA . ILE B 1 132 ? 15.516 -11.016 11.062 1 98.56 132 ILE B CA 1
ATOM 2773 C C . ILE B 1 132 ? 16.609 -11.836 11.75 1 98.56 132 ILE B C 1
ATOM 2775 O O . ILE B 1 132 ? 17.734 -11.367 11.914 1 98.56 132 ILE B O 1
ATOM 2779 N N . GLN B 1 133 ? 16.266 -13.031 12.047 1 98.19 133 GLN B N 1
ATOM 2780 C CA . GLN B 1 133 ? 17.234 -13.914 12.695 1 98.19 133 GLN B CA 1
ATOM 2781 C C . GLN B 1 133 ? 18.438 -14.172 11.797 1 98.19 133 GLN B C 1
ATOM 2783 O O . GLN B 1 133 ? 19.562 -14.312 12.273 1 98.19 133 GLN B O 1
ATOM 2788 N N . GLU B 1 134 ? 18.25 -14.195 10.531 1 98.44 134 GLU B N 1
ATOM 2789 C CA . GLU B 1 134 ? 19.281 -14.492 9.555 1 98.44 134 GLU B CA 1
ATOM 2790 C C . GLU B 1 134 ? 20.078 -13.242 9.195 1 98.44 134 GLU B C 1
ATOM 2792 O O . GLU B 1 134 ? 21.078 -13.312 8.484 1 98.44 134 GLU B O 1
ATOM 2797 N N . GLY B 1 135 ? 19.578 -12.086 9.594 1 98.38 135 GLY B N 1
ATOM 2798 C CA . GLY B 1 135 ? 20.25 -10.828 9.336 1 98.38 135 GLY B CA 1
ATOM 2799 C C . GLY B 1 135 ? 19.844 -10.195 8.016 1 98.38 135 GLY B C 1
ATOM 2800 O O . GLY B 1 135 ? 20.453 -9.219 7.578 1 98.38 135 GLY B O 1
ATOM 2801 N N . PHE B 1 136 ? 18.766 -10.703 7.383 1 98.56 136 PHE B N 1
ATOM 2802 C CA . PHE B 1 136 ? 18.344 -10.195 6.082 1 98.56 136 PHE B CA 1
ATOM 2803 C C . PHE B 1 136 ? 17.328 -9.062 6.242 1 98.56 136 PHE B C 1
ATOM 2805 O O . PHE B 1 136 ? 17.234 -8.188 5.383 1 98.56 136 PHE B O 1
ATOM 2812 N N . PHE B 1 137 ? 16.594 -9.078 7.32 1 98.62 137 PHE B N 1
ATOM 2813 C CA . PHE B 1 137 ? 15.609 -8.031 7.586 1 98.62 137 PHE B CA 1
ATOM 2814 C C . PHE B 1 137 ? 16 -7.223 8.812 1 98.62 137 PHE B C 1
ATOM 2816 O O . PHE B 1 137 ? 16.719 -7.707 9.68 1 98.62 137 PHE B O 1
ATOM 2823 N N . ARG B 1 138 ? 15.523 -5.992 8.836 1 98 138 ARG B N 1
ATOM 2824 C CA . ARG B 1 138 ? 15.852 -5.074 9.922 1 98 138 ARG B CA 1
ATOM 2825 C C . ARG B 1 138 ? 15.266 -5.555 11.25 1 98 138 ARG B C 1
ATOM 2827 O O . ARG B 1 138 ? 14.148 -6.074 11.281 1 98 138 ARG B O 1
ATOM 2834 N N . GLU B 1 139 ? 15.922 -5.324 12.406 1 95.81 139 GLU B N 1
ATOM 2835 C CA . GLU B 1 139 ? 15.555 -5.875 13.703 1 95.81 139 GLU B CA 1
ATOM 2836 C C . GLU B 1 139 ? 14.461 -5.035 14.367 1 95.81 139 GLU B C 1
ATOM 2838 O O . GLU B 1 139 ? 13.695 -5.543 15.188 1 95.81 139 GLU B O 1
ATOM 2843 N N . LYS B 1 140 ? 14.328 -3.803 14.141 1 92.62 140 LYS B N 1
ATOM 2844 C CA . LYS B 1 140 ? 13.414 -2.924 14.859 1 92.62 140 LYS B CA 1
ATOM 2845 C C . LYS B 1 140 ? 12.07 -2.812 14.141 1 92.62 140 LYS B C 1
ATOM 2847 O O . LYS B 1 140 ? 11.312 -1.867 14.375 1 92.62 140 LYS B O 1
ATOM 2852 N N . LEU B 1 141 ? 11.773 -3.848 13.375 1 96.81 141 LEU B N 1
ATOM 2853 C CA . LEU B 1 141 ? 10.516 -3.838 12.641 1 96.81 141 LEU B CA 1
ATOM 2854 C C . LEU B 1 141 ? 9.352 -4.246 13.539 1 96.81 141 LEU B C 1
ATOM 2856 O O . LEU B 1 141 ? 9.5 -5.137 14.383 1 96.81 141 LEU B O 1
ATOM 2860 N N . ASN B 1 142 ? 8.281 -3.582 13.492 1 96.81 142 ASN B N 1
ATOM 2861 C CA . ASN B 1 142 ? 7.008 -4.133 13.953 1 96.81 142 ASN B CA 1
ATOM 2862 C C . ASN B 1 142 ? 6.484 -5.203 13.008 1 96.81 142 ASN B C 1
ATOM 2864 O O . ASN B 1 142 ? 5.734 -4.902 12.078 1 96.81 142 ASN B O 1
ATOM 2868 N N . VAL B 1 143 ? 6.785 -6.465 13.297 1 97.5 143 VAL B N 1
ATOM 2869 C CA . VAL B 1 143 ? 6.629 -7.559 12.344 1 97.5 143 VAL B CA 1
ATOM 2870 C C . VAL B 1 143 ? 5.148 -7.75 12.016 1 97.5 143 VAL B C 1
ATOM 2872 O O . VAL B 1 143 ? 4.777 -7.859 10.844 1 97.5 143 VAL B O 1
ATOM 2875 N N . PRO B 1 144 ? 4.234 -7.73 12.977 1 95.62 144 PRO B N 1
ATOM 2876 C CA . PRO B 1 144 ? 2.814 -7.852 12.641 1 95.62 144 PRO B CA 1
ATOM 2877 C C . PRO B 1 144 ? 2.332 -6.734 11.711 1 95.62 144 PRO B C 1
ATOM 2879 O O . PRO B 1 144 ? 1.581 -6.996 10.773 1 95.62 144 PRO B O 1
ATOM 2882 N N . LEU B 1 145 ? 2.777 -5.543 11.953 1 96.12 145 LEU B N 1
ATOM 2883 C CA . LEU B 1 145 ? 2.383 -4.406 11.125 1 96.12 145 LEU B CA 1
ATOM 2884 C C . LEU B 1 145 ? 2.961 -4.527 9.719 1 96.12 145 LEU B C 1
ATOM 2886 O O . LEU B 1 145 ? 2.264 -4.281 8.734 1 96.12 145 LEU B O 1
ATOM 2890 N N . VAL B 1 146 ? 4.195 -4.941 9.625 1 97.31 146 VAL B N 1
ATOM 2891 C CA . VAL B 1 146 ? 4.875 -5.121 8.344 1 97.31 146 VAL B CA 1
ATOM 2892 C C . VAL B 1 146 ? 4.145 -6.176 7.52 1 97.31 146 VAL B C 1
ATOM 2894 O O . VAL B 1 146 ? 3.908 -5.98 6.324 1 97.31 146 VAL B O 1
ATOM 2897 N N . ALA B 1 147 ? 3.771 -7.246 8.188 1 95.75 147 ALA B N 1
ATOM 2898 C CA . ALA B 1 147 ? 3.062 -8.32 7.5 1 95.75 147 ALA B CA 1
ATOM 2899 C C . ALA B 1 147 ? 1.693 -7.852 7.02 1 95.75 147 ALA B C 1
ATOM 2901 O O . ALA B 1 147 ? 1.298 -8.133 5.887 1 95.75 147 ALA B O 1
ATOM 2902 N N . LYS B 1 148 ? 1.051 -7.152 7.836 1 93.38 148 LYS B N 1
ATOM 2903 C CA . LYS B 1 148 ? -0.275 -6.648 7.488 1 93.38 148 LYS B CA 1
ATOM 2904 C C . LYS B 1 148 ? -0.208 -5.695 6.297 1 93.38 148 LYS B C 1
ATOM 2906 O O . LYS B 1 148 ? -1.007 -5.801 5.363 1 93.38 148 LYS B O 1
ATOM 2911 N N . ILE B 1 149 ? 0.708 -4.805 6.305 1 95.25 149 ILE B N 1
ATOM 2912 C CA . ILE B 1 149 ? 0.872 -3.832 5.23 1 95.25 149 ILE B CA 1
ATOM 2913 C C . ILE B 1 149 ? 1.165 -4.555 3.92 1 95.25 149 ILE B C 1
ATOM 2915 O O . ILE B 1 149 ? 0.572 -4.242 2.885 1 95.25 149 ILE B O 1
ATOM 2919 N N . PHE B 1 150 ? 1.996 -5.547 3.984 1 95.38 150 PHE B N 1
ATOM 2920 C CA . PHE B 1 150 ? 2.383 -6.27 2.779 1 95.38 150 PHE B CA 1
ATOM 2921 C C . PHE B 1 150 ? 1.185 -6.992 2.174 1 95.38 150 PHE B C 1
ATOM 2923 O O . PHE B 1 150 ? 0.925 -6.875 0.974 1 95.38 150 PHE B O 1
ATOM 2930 N N . ILE B 1 151 ? 0.473 -7.711 3.004 1 92.06 151 ILE B N 1
ATOM 2931 C CA . ILE B 1 151 ? -0.648 -8.516 2.533 1 92.06 151 ILE B CA 1
ATOM 2932 C C . ILE B 1 151 ? -1.737 -7.605 1.971 1 92.06 151 ILE B C 1
ATOM 2934 O O . ILE B 1 151 ? -2.285 -7.871 0.898 1 92.06 151 ILE B O 1
ATOM 2938 N N . GLU B 1 152 ? -1.996 -6.52 2.625 1 89.81 152 GLU B N 1
ATOM 2939 C CA . GLU B 1 152 ? -3.016 -5.586 2.158 1 89.81 152 GLU B CA 1
ATOM 2940 C C . GLU B 1 152 ? -2.598 -4.918 0.852 1 89.81 152 GLU B C 1
ATOM 2942 O O . GLU B 1 152 ? -3.438 -4.645 -0.008 1 89.81 152 GLU B O 1
ATOM 2947 N N . GLN B 1 153 ? -1.356 -4.621 0.786 1 91.75 153 GLN B N 1
ATOM 2948 C CA . GLN B 1 153 ? -0.852 -4.027 -0.446 1 91.75 153 GLN B CA 1
ATOM 2949 C C . GLN B 1 153 ? -0.977 -4.996 -1.617 1 91.75 153 GLN B C 1
ATOM 2951 O O . GLN B 1 153 ? -1.354 -4.598 -2.723 1 91.75 153 GLN B O 1
ATOM 2956 N N . MET B 1 154 ? -0.664 -6.258 -1.426 1 90.5 154 MET B N 1
ATOM 2957 C CA . MET B 1 154 ? -0.787 -7.27 -2.473 1 90.5 154 MET B CA 1
ATOM 2958 C C . MET B 1 154 ? -2.244 -7.449 -2.887 1 90.5 154 MET B C 1
ATOM 2960 O O . MET B 1 154 ? -2.541 -7.621 -4.07 1 90.5 154 MET B O 1
ATOM 2964 N N . ASN B 1 155 ? -3.053 -7.387 -1.937 1 84.31 155 ASN B N 1
ATOM 2965 C CA . ASN B 1 155 ? -4.477 -7.5 -2.234 1 84.31 155 ASN B CA 1
ATOM 2966 C C . ASN B 1 155 ? -4.98 -6.297 -3.027 1 84.31 155 ASN B C 1
ATOM 2968 O O . ASN B 1 155 ? -5.844 -6.434 -3.895 1 84.31 155 ASN B O 1
ATOM 2972 N N . ALA B 1 156 ? -4.395 -5.203 -2.744 1 84.12 156 ALA B N 1
ATOM 2973 C CA . ALA B 1 156 ? -4.848 -3.951 -3.346 1 84.12 156 ALA B CA 1
ATOM 2974 C C . ALA B 1 156 ? -4.43 -3.865 -4.812 1 84.12 156 ALA B C 1
ATOM 2976 O O . ALA B 1 156 ? -4.965 -3.053 -5.57 1 84.12 156 ALA B O 1
ATOM 2977 N N . MET B 1 157 ? -3.508 -4.699 -5.23 1 88 157 MET B N 1
ATOM 2978 C CA . MET B 1 157 ? -3.027 -4.613 -6.605 1 88 157 MET B CA 1
ATOM 2979 C C . MET B 1 157 ? -4.137 -4.965 -7.594 1 88 157 MET B C 1
ATOM 2981 O O . MET B 1 157 ? -4.035 -4.656 -8.781 1 88 157 MET B O 1
ATOM 2985 N N . HIS B 1 158 ? -5.227 -5.566 -7.172 1 81 158 HIS B N 1
ATOM 2986 C CA . HIS B 1 158 ? -6.305 -6.012 -8.047 1 81 158 HIS B CA 1
ATOM 2987 C C . HIS B 1 158 ? -7.391 -4.949 -8.172 1 81 158 HIS B C 1
ATOM 2989 O O . HIS B 1 158 ? -8.344 -5.113 -8.938 1 81 158 HIS B O 1
ATOM 2995 N N . ARG B 1 159 ? -7.184 -3.867 -7.461 1 82.56 159 ARG B N 1
ATOM 2996 C CA . ARG B 1 159 ? -8.141 -2.768 -7.566 1 82.56 159 ARG B CA 1
ATOM 2997 C C . ARG B 1 159 ? -7.996 -2.047 -8.906 1 82.56 159 ARG B C 1
ATOM 2999 O O . ARG B 1 159 ? -7.133 -1.182 -9.062 1 82.56 159 ARG B O 1
ATOM 3006 N N . ARG B 1 160 ? -8.891 -2.234 -9.75 1 81.12 160 ARG B N 1
ATOM 3007 C CA . ARG B 1 160 ? -8.805 -1.711 -11.109 1 81.12 160 ARG B CA 1
ATOM 3008 C C . ARG B 1 160 ? -9.156 -0.228 -11.148 1 81.12 160 ARG B C 1
ATOM 3010 O O . ARG B 1 160 ? -8.758 0.486 -12.07 1 81.12 160 ARG B O 1
ATOM 3017 N N . ASP B 1 161 ? -9.961 0.167 -10.141 1 83.38 161 ASP B N 1
ATOM 3018 C CA . ASP B 1 161 ? -10.266 1.593 -10.055 1 83.38 161 ASP B CA 1
ATOM 3019 C C . ASP B 1 161 ? -9.016 2.402 -9.711 1 83.38 161 ASP B C 1
ATOM 3021 O O . ASP B 1 161 ? -8.922 3.582 -10.055 1 83.38 161 ASP B O 1
ATOM 3025 N N . VAL B 1 162 ? -8.086 1.736 -9.141 1 86.75 162 VAL B N 1
ATOM 3026 C CA . VAL B 1 162 ? -6.84 2.387 -8.742 1 86.75 162 VAL B CA 1
ATOM 3027 C C . VAL B 1 162 ? -5.742 2.086 -9.758 1 86.75 162 VAL B C 1
ATOM 3029 O O . VAL B 1 162 ? -5.016 2.986 -10.18 1 86.75 162 VAL B O 1
ATOM 3032 N N . PHE B 1 163 ? -5.711 0.828 -10.125 1 90.06 163 PHE B N 1
ATOM 3033 C CA . PHE B 1 163 ? -4.703 0.37 -11.07 1 90.06 163 PHE B CA 1
ATOM 3034 C C . PHE B 1 163 ? -5.352 -0.261 -12.289 1 90.06 163 PHE B C 1
ATOM 3036 O O . PHE B 1 163 ? -5.391 -1.486 -12.422 1 90.06 163 PHE B O 1
ATOM 3043 N N . PRO B 1 164 ? -5.742 0.624 -13.211 1 86.81 164 PRO B N 1
ATOM 3044 C CA . PRO B 1 164 ? -6.332 0.065 -14.43 1 86.81 164 PRO B CA 1
ATOM 3045 C C . PRO B 1 164 ? -5.348 -0.8 -15.219 1 86.81 164 PRO B C 1
ATOM 3047 O O . PRO B 1 164 ? -4.195 -0.404 -15.422 1 86.81 164 PRO B O 1
ATOM 3050 N N . ALA B 1 165 ? -5.848 -1.897 -15.703 1 82.62 165 ALA B N 1
ATOM 3051 C CA . ALA B 1 165 ? -5 -2.906 -16.328 1 82.62 165 ALA B CA 1
ATOM 3052 C C . ALA B 1 165 ? -4.301 -2.346 -17.562 1 82.62 165 ALA B C 1
ATOM 3054 O O . ALA B 1 165 ? -3.172 -2.729 -17.875 1 82.62 165 ALA B O 1
ATOM 3055 N N . HIS B 1 166 ? -4.941 -1.501 -18.281 1 85.62 166 HIS B N 1
ATOM 3056 C CA . HIS B 1 166 ? -4.383 -0.964 -19.516 1 85.62 166 HIS B CA 1
ATOM 3057 C C . HIS B 1 166 ? -3.236 0.002 -19.219 1 85.62 166 HIS B C 1
ATOM 3059 O O . HIS B 1 166 ? -2.377 0.222 -20.078 1 85.62 166 HIS B O 1
ATOM 3065 N N . GLU B 1 167 ? -3.203 0.53 -18.062 1 89.88 167 GLU B N 1
ATOM 3066 C CA . GLU B 1 167 ? -2.15 1.47 -17.688 1 89.88 167 GLU B CA 1
ATOM 3067 C C . GLU B 1 167 ? -1.04 0.774 -16.906 1 89.88 167 GLU B C 1
ATOM 3069 O O . GLU B 1 167 ? 0.13 1.146 -17.016 1 89.88 167 GLU B O 1
ATOM 3074 N N . TYR B 1 168 ? -1.5 -0.223 -16.156 1 91 168 TYR B N 1
ATOM 3075 C CA . TYR B 1 168 ? -0.57 -0.919 -15.281 1 91 168 TYR B CA 1
ATOM 3076 C C . TYR B 1 168 ? -0.662 -2.428 -15.469 1 91 168 TYR B C 1
ATOM 3078 O O . TYR B 1 168 ? -1.459 -3.096 -14.805 1 91 168 TYR B O 1
ATOM 3086 N N . PRO B 1 169 ? 0.315 -2.969 -16.25 1 90.12 169 PRO B N 1
ATOM 3087 C CA . PRO B 1 169 ? 0.316 -4.43 -16.391 1 90.12 169 PRO B CA 1
ATOM 3088 C C . PRO B 1 169 ? 0.519 -5.145 -15.055 1 90.12 169 PRO B C 1
ATOM 3090 O O . PRO B 1 169 ? 1.362 -4.738 -14.25 1 90.12 169 PRO B O 1
ATOM 3093 N N . ALA B 1 170 ? -0.195 -6.188 -14.836 1 90.69 170 ALA B N 1
ATOM 3094 C CA . ALA B 1 170 ? -0.249 -6.867 -13.539 1 90.69 170 ALA B CA 1
ATOM 3095 C C . ALA B 1 170 ? 1.138 -7.336 -13.109 1 90.69 170 ALA B C 1
ATOM 3097 O O . ALA B 1 170 ? 1.512 -7.199 -11.945 1 90.69 170 ALA B O 1
ATOM 3098 N N . ALA B 1 171 ? 1.848 -7.875 -14.062 1 93.31 171 ALA B N 1
ATOM 3099 C CA . ALA B 1 171 ? 3.172 -8.398 -13.742 1 93.31 171 ALA B CA 1
ATOM 3100 C C . ALA B 1 171 ? 4.102 -7.289 -13.258 1 93.31 171 ALA B C 1
ATOM 3102 O O . ALA B 1 171 ? 4.844 -7.465 -12.289 1 93.31 171 ALA B O 1
ATOM 3103 N N . GLU B 1 172 ? 4.023 -6.195 -13.914 1 94.56 172 GLU B N 1
ATOM 3104 C CA . GLU B 1 172 ? 4.863 -5.059 -13.539 1 94.56 172 GLU B CA 1
ATOM 3105 C C . GLU B 1 172 ? 4.445 -4.492 -12.188 1 94.56 172 GLU B C 1
ATOM 3107 O O . GLU B 1 172 ? 5.297 -4.137 -11.367 1 94.56 172 GLU B O 1
ATOM 3112 N N . LEU B 1 173 ? 3.174 -4.312 -12.016 1 95.31 173 LEU B N 1
ATOM 3113 C CA . LEU B 1 173 ? 2.639 -3.834 -10.742 1 95.31 173 LEU B CA 1
ATOM 3114 C C . LEU B 1 173 ? 3.072 -4.738 -9.594 1 95.31 173 LEU B C 1
ATOM 3116 O O . LEU B 1 173 ? 3.578 -4.258 -8.578 1 95.31 173 LEU B O 1
ATOM 3120 N N . PHE B 1 174 ? 2.945 -6.016 -9.836 1 95.12 174 PHE B N 1
ATOM 3121 C CA . PHE B 1 174 ? 3.328 -7 -8.828 1 95.12 174 PHE B CA 1
ATOM 3122 C C . PHE B 1 174 ? 4.816 -6.906 -8.516 1 95.12 174 PHE B C 1
ATOM 3124 O O . PHE B 1 174 ? 5.211 -6.871 -7.352 1 95.12 174 PHE B O 1
ATOM 3131 N N . GLU B 1 175 ? 5.574 -6.855 -9.5 1 96.5 175 GLU B N 1
ATOM 3132 C CA . GLU B 1 175 ? 7.023 -6.785 -9.352 1 96.5 175 GLU B CA 1
ATOM 3133 C C . GLU B 1 175 ? 7.438 -5.547 -8.562 1 96.5 175 GLU B C 1
ATOM 3135 O O . GLU B 1 175 ? 8.242 -5.641 -7.633 1 96.5 175 GLU B O 1
ATOM 3140 N N . THR B 1 176 ? 6.906 -4.461 -8.914 1 97.25 176 THR B N 1
ATOM 3141 C CA . THR B 1 176 ? 7.254 -3.199 -8.273 1 97.25 176 THR B CA 1
ATOM 3142 C C . THR B 1 176 ? 6.824 -3.201 -6.809 1 97.25 176 THR B C 1
ATOM 3144 O O . THR B 1 176 ? 7.605 -2.834 -5.93 1 97.25 176 THR B O 1
ATOM 3147 N N . LEU B 1 177 ? 5.609 -3.639 -6.527 1 97.25 177 LEU B N 1
ATOM 3148 C CA . LEU B 1 177 ? 5.094 -3.695 -5.164 1 97.25 177 LEU B CA 1
ATOM 3149 C C . LEU B 1 177 ? 5.922 -4.648 -4.309 1 97.25 177 LEU B C 1
ATOM 3151 O O . LEU B 1 177 ? 6.371 -4.281 -3.223 1 97.25 177 LEU B O 1
ATOM 3155 N N . PHE B 1 178 ? 6.141 -5.824 -4.859 1 97.31 178 PHE B N 1
ATOM 3156 C CA . PHE B 1 178 ? 6.777 -6.906 -4.117 1 97.31 178 PHE B CA 1
ATOM 3157 C C . PHE B 1 178 ? 8.234 -6.574 -3.824 1 97.31 178 PHE B C 1
ATOM 3159 O O . PHE B 1 178 ? 8.664 -6.594 -2.668 1 97.31 178 PHE B O 1
ATOM 3166 N N . LEU B 1 179 ? 8.984 -6.191 -4.82 1 97.12 179 LEU B N 1
ATOM 3167 C CA . LEU B 1 179 ? 10.422 -6.023 -4.672 1 97.12 179 LEU B CA 1
ATOM 3168 C C . LEU B 1 179 ? 10.75 -4.773 -3.861 1 97.12 179 LEU B C 1
ATOM 3170 O O . LEU B 1 179 ? 11.656 -4.781 -3.029 1 97.12 179 LEU B O 1
ATOM 3174 N N . ASN B 1 180 ? 9.969 -3.732 -4.102 1 97.44 180 ASN B N 1
ATOM 3175 C CA . ASN B 1 180 ? 10.211 -2.523 -3.322 1 97.44 180 ASN B CA 1
ATOM 3176 C C . ASN B 1 180 ? 9.891 -2.734 -1.846 1 97.44 180 ASN B C 1
ATOM 3178 O O . ASN B 1 180 ? 10.578 -2.195 -0.975 1 97.44 180 ASN B O 1
ATOM 3182 N N . TYR B 1 181 ? 8.859 -3.49 -1.586 1 98.12 181 TYR B N 1
ATOM 3183 C CA . TYR B 1 181 ? 8.516 -3.732 -0.191 1 98.12 181 TYR B CA 1
ATOM 3184 C C . TYR B 1 181 ? 9.594 -4.547 0.509 1 98.12 181 TYR B C 1
ATOM 3186 O O . TYR B 1 181 ? 10.031 -4.195 1.608 1 98.12 181 TYR B O 1
ATOM 3194 N N . ILE B 1 182 ? 10.07 -5.605 -0.122 1 98.5 182 ILE B N 1
ATOM 3195 C CA . ILE B 1 182 ? 11.078 -6.484 0.466 1 98.5 182 ILE B CA 1
ATOM 3196 C C . ILE B 1 182 ? 12.375 -5.711 0.678 1 98.5 182 ILE B C 1
ATOM 3198 O O . ILE B 1 182 ? 13.016 -5.832 1.728 1 98.5 182 ILE B O 1
ATOM 3202 N N . ARG B 1 183 ? 12.703 -4.93 -0.275 1 97.94 183 ARG B N 1
ATOM 3203 C CA . ARG B 1 183 ? 13.891 -4.09 -0.117 1 97.94 183 ARG B CA 1
ATOM 3204 C C . ARG B 1 183 ? 13.734 -3.148 1.072 1 97.94 183 ARG B C 1
ATOM 3206 O O . ARG B 1 183 ? 14.68 -2.949 1.839 1 97.94 183 ARG B O 1
ATOM 3213 N N . GLY B 1 184 ? 12.562 -2.596 1.213 1 98.06 184 GLY B N 1
ATOM 3214 C CA . GLY B 1 184 ? 12.281 -1.607 2.244 1 98.06 184 GLY B CA 1
ATOM 3215 C C . GLY B 1 184 ? 12.477 -2.143 3.65 1 98.06 184 GLY B C 1
ATOM 3216 O O . GLY B 1 184 ? 12.875 -1.401 4.551 1 98.06 184 GLY B O 1
ATOM 3217 N N . ILE B 1 185 ? 12.211 -3.408 3.834 1 98.5 185 ILE B N 1
ATOM 3218 C CA . ILE B 1 185 ? 12.305 -3.965 5.18 1 98.5 185 ILE B CA 1
ATOM 3219 C C . ILE B 1 185 ? 13.633 -4.691 5.348 1 98.5 185 ILE B C 1
ATOM 3221 O O . ILE B 1 185 ? 13.914 -5.238 6.414 1 98.5 185 ILE B O 1
ATOM 3225 N N . SER B 1 186 ? 14.477 -4.711 4.359 1 98.62 186 SER B N 1
ATOM 3226 C CA . SER B 1 186 ? 15.711 -5.496 4.352 1 98.62 186 SER B CA 1
ATOM 3227 C C . SER B 1 186 ? 16.875 -4.703 4.926 1 98.62 186 SER B C 1
ATOM 3229 O O . SER B 1 186 ? 16.891 -3.473 4.848 1 98.62 186 SER B O 1
ATOM 3231 N N . THR B 1 187 ? 17.859 -5.41 5.496 1 98.06 187 THR B N 1
ATOM 3232 C CA . THR B 1 187 ? 19.188 -4.871 5.773 1 98.06 187 THR B CA 1
ATOM 3233 C C . THR B 1 187 ? 20 -4.758 4.488 1 98.06 187 THR B C 1
ATOM 3235 O O . THR B 1 187 ? 19.547 -5.172 3.422 1 98.06 187 THR B O 1
ATOM 3238 N N . TYR B 1 188 ? 21.203 -4.156 4.648 1 97.44 188 TYR B N 1
ATOM 3239 C CA . TYR B 1 188 ? 22.109 -4.133 3.494 1 97.44 188 TYR B CA 1
ATOM 3240 C C . TYR B 1 188 ? 22.422 -5.547 3.02 1 97.44 188 TYR B C 1
ATOM 3242 O O . TYR B 1 188 ? 22.438 -5.816 1.816 1 97.44 188 TYR B O 1
ATOM 3250 N N . ALA B 1 189 ? 22.641 -6.418 3.965 1 97.88 189 ALA B N 1
ATOM 3251 C CA . ALA B 1 189 ? 22.906 -7.812 3.635 1 97.88 189 ALA B CA 1
ATOM 3252 C C . ALA B 1 189 ? 21.719 -8.461 2.945 1 97.88 189 ALA B C 1
ATOM 3254 O O . ALA B 1 189 ? 21.875 -9.266 2.031 1 97.88 189 ALA B O 1
ATOM 3255 N N . GLY B 1 190 ? 20.516 -8.117 3.387 1 98.38 190 GLY B N 1
ATOM 3256 C CA . GLY B 1 190 ? 19.297 -8.625 2.768 1 98.38 190 GLY B CA 1
ATOM 3257 C C . GLY B 1 190 ? 19.109 -8.156 1.336 1 98.38 190 GLY B C 1
ATOM 3258 O O . GLY B 1 190 ? 18.734 -8.938 0.462 1 98.38 190 GLY B O 1
ATOM 3259 N N . ILE B 1 191 ? 19.391 -6.902 1.08 1 98.12 191 ILE B N 1
ATOM 3260 C CA . ILE B 1 191 ? 19.266 -6.348 -0.264 1 98.12 191 ILE B CA 1
ATOM 3261 C C . ILE B 1 191 ? 20.281 -7.023 -1.189 1 98.12 191 ILE B C 1
ATOM 3263 O O . ILE B 1 191 ? 19.953 -7.387 -2.32 1 98.12 191 ILE B O 1
ATOM 3267 N N . LYS B 1 192 ? 21.453 -7.141 -0.696 1 97.56 192 LYS B N 1
ATOM 3268 C CA . LYS B 1 192 ? 22.484 -7.805 -1.476 1 97.56 192 LYS B CA 1
ATOM 3269 C C . LYS B 1 192 ? 22.078 -9.227 -1.844 1 97.56 192 LYS B C 1
ATOM 3271 O O . LYS B 1 192 ? 22.219 -9.641 -2.994 1 97.56 192 LYS B O 1
ATOM 3276 N N . LYS B 1 193 ? 21.609 -9.977 -0.901 1 97.62 193 LYS B N 1
ATOM 3277 C CA . LYS B 1 193 ? 21.188 -11.352 -1.135 1 97.62 193 LYS B CA 1
ATOM 3278 C C . LYS B 1 193 ? 20.016 -11.414 -2.119 1 97.62 193 LYS B C 1
ATOM 3280 O O . LYS B 1 193 ? 19.984 -12.281 -2.992 1 97.62 193 LYS B O 1
ATOM 3285 N N . LEU B 1 194 ? 19.047 -10.531 -1.95 1 97.44 194 LEU B N 1
ATOM 3286 C CA . LEU B 1 194 ? 17.922 -10.43 -2.861 1 97.44 194 LEU B CA 1
ATOM 3287 C C . LEU B 1 194 ? 18.391 -10.219 -4.297 1 97.44 194 LEU B C 1
ATOM 3289 O O . LEU B 1 194 ? 17.953 -10.922 -5.207 1 97.44 194 LEU B O 1
ATOM 3293 N N . GLU B 1 195 ? 19.297 -9.281 -4.488 1 95.56 195 GLU B N 1
ATOM 3294 C CA . GLU B 1 195 ? 19.812 -8.953 -5.812 1 95.56 195 GLU B CA 1
ATOM 3295 C C . GLU B 1 195 ? 20.594 -10.117 -6.406 1 95.56 195 GLU B C 1
ATOM 3297 O O . GLU B 1 195 ? 20.484 -10.398 -7.602 1 95.56 195 GLU B O 1
ATOM 3302 N N . GLU B 1 196 ? 21.359 -10.758 -5.609 1 96.19 196 GLU B N 1
ATOM 3303 C CA . GLU B 1 196 ? 22.125 -11.93 -6.043 1 96.19 196 GLU B CA 1
ATOM 3304 C C . GLU B 1 196 ? 21.188 -13.031 -6.551 1 96.19 196 GLU B C 1
ATOM 3306 O O . GLU B 1 196 ? 21.438 -13.617 -7.605 1 96.19 196 GLU B O 1
ATOM 3311 N N . LEU B 1 197 ? 20.156 -13.234 -5.801 1 95.81 197 LEU B N 1
ATOM 3312 C CA . LEU B 1 197 ? 19.234 -14.305 -6.141 1 95.81 197 LEU B CA 1
ATOM 3313 C C . LEU B 1 197 ? 18.422 -13.953 -7.383 1 95.81 197 LEU B C 1
ATOM 3315 O O . LEU B 1 197 ? 18.125 -14.82 -8.211 1 95.81 197 LEU B O 1
ATOM 3319 N N . LEU B 1 198 ? 18.094 -12.703 -7.52 1 93.94 198 LEU B N 1
ATOM 3320 C CA . LEU B 1 198 ? 17.328 -12.258 -8.68 1 93.94 198 LEU B CA 1
ATOM 3321 C C . LEU B 1 198 ? 18.172 -12.312 -9.945 1 93.94 198 LEU B C 1
ATOM 3323 O O . LEU B 1 198 ? 17.656 -12.641 -11.023 1 93.94 198 LEU B O 1
ATOM 3327 N N . LEU B 1 199 ? 19.438 -11.938 -9.812 1 85.81 199 LEU B N 1
ATOM 3328 C CA . LEU B 1 199 ? 20.359 -11.969 -10.945 1 85.81 199 LEU B CA 1
ATOM 3329 C C . LEU B 1 199 ? 20.641 -13.406 -11.367 1 85.81 199 LEU B C 1
ATOM 3331 O O . LEU B 1 199 ? 20.812 -13.688 -12.555 1 85.81 199 LEU B O 1
ATOM 3335 N N . SER B 1 200 ? 20.766 -14.227 -10.438 1 82.31 200 SER B N 1
ATOM 3336 C CA . SER B 1 200 ? 21.062 -15.633 -10.734 1 82.31 200 SER B CA 1
ATOM 3337 C C . SER B 1 200 ? 19.891 -16.281 -11.484 1 82.31 200 SER B C 1
ATOM 3339 O O . SER B 1 200 ? 20.109 -17.219 -12.266 1 82.31 200 SER B O 1
ATOM 3341 N N . LYS B 1 201 ? 18.812 -15.797 -11.352 1 72.62 201 LYS B N 1
ATOM 3342 C CA . LYS B 1 201 ? 17.641 -16.406 -11.984 1 72.62 201 LYS B CA 1
ATOM 3343 C C . LYS B 1 201 ? 17.391 -15.82 -13.375 1 72.62 201 LYS B C 1
ATOM 3345 O O . LYS B 1 201 ? 16.766 -16.453 -14.219 1 72.62 201 LYS B O 1
ATOM 3350 N N . LEU B 1 202 ? 17.75 -14.586 -13.516 1 56.81 202 LEU B N 1
ATOM 3351 C CA . LEU B 1 202 ? 17.703 -14.008 -14.859 1 56.81 202 LEU B CA 1
ATOM 3352 C C . LEU B 1 202 ? 18.734 -14.672 -15.766 1 56.81 202 LEU B C 1
ATOM 3354 O O . LEU B 1 202 ? 18.609 -14.625 -17 1 56.81 202 LEU B O 1
ATOM 3358 N N . LYS B 1 203 ? 19.781 -15.5 -15.211 1 46.16 203 LYS B N 1
ATOM 3359 C CA . LYS B 1 203 ? 20.75 -16.25 -16.016 1 46.16 203 LYS B CA 1
ATOM 3360 C C . LYS B 1 203 ? 20.266 -17.672 -16.281 1 46.16 203 LYS B C 1
ATOM 3362 O O . LYS B 1 203 ? 19.562 -18.25 -15.453 1 46.16 203 LYS B O 1
#

Sequence (406 aa):
MEIRERILDTAGKMFFTEGIRRVTMDAIARKMGMSKRTIYEIFKDKNEILRASIADLIAKNELELNELKERSANSMELIVGAFEFGIKAINEVNPVYFEDLELYYPELWNETMYRRKQESYHDFQNLVNQGIQEGFFREKLNVPLVAKIFIEQMNAMHRRDVFPAHEYPAAELFETLFLNYIRGISTYAGIKKLEELLLSKLKMEIRERILDTAGKMFFTEGIRRVTMDAIARKMGMSKRTIYEIFKDKNEILRASIADLIAKNELELNELKERSANSMELIVGAFEFGIKAINEVNPVYFEDLELYYPELWNETMYRRKQESYHDFQNLVNQGIQEGFFREKLNVPLVAKIFIEQMNAMHRRDVFPAHEYPAAELFETLFLNYIRGISTYAGIKKLEELLLSKLK

Foldseek 3Di:
DPPLVVLLVQLLLCCFPPNLVPDALVNSCVVVVHDSVVVCVVPVGSVRSVLVSLVVVVVVVVVVLVVLVVVAPALLSSLVVVLVVVLVVLVSGDLNSLVCCVPPPVVSVCCSLPVCQVVQLVVQLVSQVRCVVVQFFDDPDPSSVLSVVLSVLLSCLNVCVVVPCVNDPSSRSSCCSSLVSSVVGTDPVNNVVNVVSVVVVVD/DPPLVVLLVQLLLCCFPPNLVPDALVNSCVVVVHDSVVVCVVPVGSVRSVLVSLVVVVVVVVVVLVVLVVVDPALLSSLVVVLVVVLVVLVSGDLNSLVCCVPPPVVSVCCSLPVCLVVQLVVQLVSQVRCVVVQFFDDPDPSSVLSNVLSVLLSCLNVCVVVPCVNDPSSNSSCCSSLVSSVVGTDPVNNVSNVVSVVVVVD

Organism: NCBI:txid889453

Solvent-accessible surface area (backbone atoms only — not comparable to full-atom values): 21615 Å² total; per-residue (Å²): 130,56,70,66,57,52,48,33,51,51,46,40,50,43,26,26,64,65,11,51,83,71,55,45,68,63,55,47,18,58,74,68,70,48,55,56,65,62,52,48,71,78,33,88,45,70,66,53,46,50,53,50,25,50,52,50,48,52,53,50,51,50,51,52,51,50,51,43,56,71,69,33,89,45,49,64,52,32,49,53,50,51,50,51,50,50,48,53,52,50,74,61,39,33,70,55,26,56,52,39,32,54,73,75,32,46,69,60,35,47,50,63,67,50,68,52,42,65,60,49,36,52,52,43,32,51,41,49,52,49,18,32,76,71,50,27,24,49,80,88,58,59,50,70,59,53,24,48,50,50,54,53,51,61,60,49,64,72,38,48,92,79,42,39,59,91,82,39,50,64,58,58,51,47,49,53,54,52,53,26,48,54,39,22,50,28,28,74,63,22,41,50,51,50,51,53,55,54,52,55,63,76,99,127,57,70,66,55,52,48,32,52,51,46,39,49,44,26,26,66,65,12,50,82,73,56,44,67,63,54,47,18,58,75,70,72,48,56,56,66,62,51,46,72,76,32,88,45,70,66,52,45,51,52,51,24,50,52,49,49,52,53,51,51,52,53,52,51,51,50,44,55,70,69,33,88,46,49,64,52,32,50,53,50,52,49,50,51,51,49,54,51,50,73,61,40,34,70,55,26,55,52,38,33,55,74,76,32,47,68,61,35,48,49,64,66,50,68,52,42,64,60,49,35,53,53,44,31,52,42,50,53,49,18,31,75,70,49,28,24,48,80,88,58,59,50,68,59,54,24,47,53,51,55,52,52,62,59,50,64,73,37,48,94,78,42,38,59,91,81,40,49,64,59,58,51,48,49,53,55,52,51,25,48,54,38,21,50,29,27,74,64,23,42,52,51,49,51,53,55,53,54,56,62,78,95

Nearest PDB structures (foldseek):
  5n1i-assembly1_B  TM=6.912E-01  e=1.749E-05  Mycobacterium tuberculosis H37Rv
  7ky1-assembly1_A  TM=7.003E-01  e=7.742E-05  Streptomyces coelicolor
  5nz0-assembly1_A-2  TM=6.974E-01  e=4.270E-05  Mycobacterium tuberculosis H37Rv
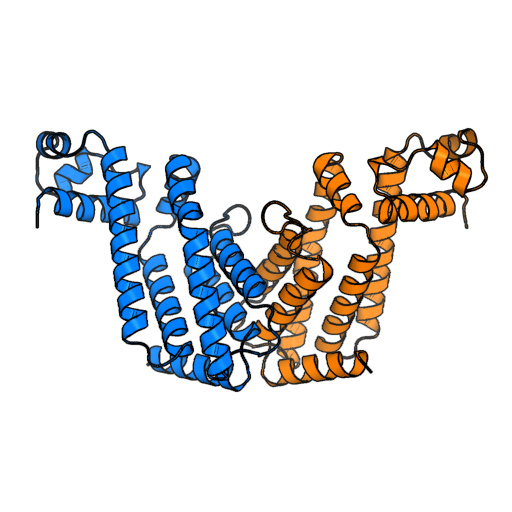  3nnr-assembly1_A-2  TM=7.163E-01  e=2.675E-04  Marinobacter nauticus VT8
  3ppb-assembly1_B  TM=5.195E-01  e=3.680E-05  Shewanella loihica PV-4

InterPro domains:
  IPR001647 DNA-binding HTH domain, TetR-type [PF00440] (7-52)
  IPR001647 DNA-binding HTH domain, TetR-type [PR00455] (7-20)
  IPR001647 DNA-binding HTH domain, TetR-type [PR00455] (28-51)
  IPR001647 DNA-binding HTH domain, TetR-type [PS50977] (1-61)
  IPR009057 Homedomain-like superfamily [SSF46689] (2-58)
  IPR036271 Tetracyclin repressor-like, C-terminal domain superfamily [SSF48498] (95-186)
  IPR050109 HTH-type, TetR-like transcriptional regulator [PTHR30055] (3-186)

Radius of gyration: 25.67 Å; Cα contacts (8 Å, |Δi|>4): 371; chains: 2; bounding box: 48×79×51 Å

Secondary structure (DSSP, 8-state):
--HHHHHHHHHHHHHHHH-TTT--HHHHHHHHTS-HHHHHHH-SSHHHHHHHHHHHHHHHHHHHHHHHHHH-SSHHHHHHHHHHHHHHHHHHS-HHHHHHHHHH-HHHHHHHHHTTHHHHHHHHHHHHHHHHHHTSB-TT--HHHHHHHHHHHHHHTT-TTTS-TTTS-HHHHHHHHHHHHHHHHB-HHHHHHHHHHHHHHH-/--HHHHHHHHHHHHHHHH-TTT--HHHHHHHHTS-HHHHHHH-SSHHHHHHHHHHHHHHHHHHHHHHHHHH-SSHHHHHHHHHHHHHHHHHHS-HHHHHHHHHH-HHHHHHHHHTTHHHHHHHHHHHHHHHHHHTSB-TT--HHHHHHHHHHHHHHTT-TTTS-TTTS-HHHHHHHHHHHHHHHHB-HHHHHHHHHHHHHHH-